Protein 4L9O (pdb70)

Foldseek 3Di:
DDDDDDDDDDDDDAWKDWDDDALQKIWIWFWDADPVRAIWTWIWIDGCDIDIDTCPDRAHWQDWDAERNNQWIWIFHQVQWIWIQGVHDTQDIHHDGPGGWHDKEFFDPVVAGKMWIFGQSQKIWIWHDDPSDIDTQEIDRDDPGGWADWDFDDCVVARWIWIWWQRQKIKIFHCPPSYGPDIAIDRHGPRTWHEKAWAACQVWTKIWTWFANQWIWIWIQDPVVRHIDTDDIDHDGPGGWAYKEWQNPRDQKTWMWIWFQSQWIKIWMDGSPGPDIDIDTQDPDGHPGGWHYWYADNPQGKIWIMGPNSWTWIWHADPVRHIDTPGTDD/DAFKDWDAAQQQKIWIWFPPCPIWIWIDNLIEIDGPPDDAHWQDWDAENNRQWIWIWFQVQWIWIWGRDRHDIDTLDIDHDGDGGWRDKEFDHPVQAGKMWIFFQRQKIWIWGDDPSDIDTDDIDRPDPGGWADKYFEDCVVPGKIWIWWQRQKIWIWHPVIDDIAIDRHGPRTWHEKEWAADPVWTKIWTWFQNQWIWIWTQDPVVRHIDTDDIDHDGPGGFQYKEWQNDPDQKTWMWIWFQSQWIKIWMDHNVHPDIDIDILDPDGHPGGWHYWYAHNPQGKIWIIGDVRWIWIWHADPVRHIDTPGID

Secondary structure (DSSP, 8-state):
----S-----------EEEEEETTEEEEE--EE-TTS-EE-EEEEE---EEEEE-S-SS-EEEEEE-TTSSEEEEEETTSEEEEEE--EEEEEEE--SS-EEEEEEPPGGG-EEEEEEETTS-EEEEEEETTEEEEEEEE---SS-EEEEEE--GGG-SEEEEEETTSEEEEEE-BTTB--S-EEEE-SSS-EEEEEEPPP----EEEEEETTS-EEEEEEETTTTEEEEEEEE---SS-EEEEEE----SSSEEEEEEETTS-EEEEEE-TT-S-EEEEES-SS--SS-EEEEEE-SSS--EEEEETTS-EEEEEE-TTS-EEEEEE--/----EEEEETTTEEEEEEE---EEEEEE---EEEE--SSS-EEEEEE-TTSSEEEEEETTSEEEEEEEETTEEEEEEEEE--SS-EEEEEEPPGGG-EEEEEEETTS-EEEEEESSS-EEEEEEE---SS-EEEEEEPPGGG-SEEEEEETTSEEEEEE----PPEEEE--SS-EEEEEEPSP----EEEEEETTS-EEEEEEETTTTEEEEEEEE---SS-EEEEEE----SSSEEEEEEETTS-EEEEEE-SS----EEEESSSS--SS-EEEEEE-SSS--EEEEETTS-EEEEEE-TTS-EEEEEE-

Sequence (641 aa):
SHMTAPVVRNPRTQFPIFHWCRGGKALSMLPKFDTYGQSKVEINIVGSGSVTIGNAHDDLIHDAVLDYYGRRLATCSSDKTIKIFEIQRLVETLIGHEGPVWQVAWAHPKFGVILASCSYDGKVLIWKEDNGVWNKVAEHSVHQASVNSVSWAPHEYGPVLLCASSDGKISIVEFKDGGALEPIVIQGHAIGVNAASWAPISNTRRFVSGGCDNLVKIWRYDDAAKTFIEEEAFQGHSDWVRDVAWSPSRLSKSYIATASQDRTVLIWTKDGKSNKWEKQPLTKEKFPDVCWRASWSLSGNVLAISGGDNKVTLWKENIQGKWESAGEVDTQFPIFHWCRGGKALSMLPKFKVEINIVGGSVTIGNAHDDLIHDAVLDYYGRRLATCSSDKTIKIFEIDGENQRLVETLIGHEGPVWQVAWAHPKFGVILASCSYDGKVLIWKEDNGVWNKVAEHSVHQASVNSVSWAPHEYGPVLLCASSDGKISIVEFGALEPIVIQGHAIGVNAASWAPISNTRRFVSGGCDNLVKIWRYDDAAKTFIEEEAFQGHSDWVRDVAWSPSRLSKSYIATASQDRTVLIWTKDGKSNKWEKQPLTKEKFPDVCWRASWSLSGNVLAISGGDNKVTLWKENIQGKWESAGEV

Nearest PDB structures (foldseek):
  4l9o-assembly1_A  TM=1.003E+00  e=4.207E-60  Komagataella pastoris
  4l9o-assembly2_B  TM=9.746E-01  e=9.252E-49  Komagataella pastoris
  2pm6-assembly1_D  TM=9.703E-01  e=3.033E-36  Saccharomyces cerevisiae
  8adl-assembly1_P  TM=9.734E-01  e=6.475E-36  Saccharomyces cerevisiae
  4bzj-assembly1_F  TM=9.791E-01  e=1.149E-30  Saccharomyces cerevisiae

InterPro domains:
  IPR001680 WD40 repeat [PF00400] (6-36)
  IPR001680 WD40 repeat [PF00400] (45-82)
  IPR001680 WD40 repeat [PF00400] (92-127)
  IPR001680 WD40 repeat [PF00400] (141-177)
  IPR001680 WD40 repeat [PF00400] (192-226)
  IPR001680 WD40 repeat [PS50082] (49-83)
  IPR001680 WD40 repeat [PS50082] (141-187)
  IPR001680 WD40 repeat [PS50082] (192-226)
  IPR001680 WD40 repeat [SM00320] (1-37)
  IPR001680 WD40 repeat [SM00320] (42-83)
  IPR001680 WD40 repeat [SM00320] (88-129)
  IPR001680 WD40 repeat [SM00320] (134-178)
  IPR001680 WD40 repeat [SM00320] (185-227)
  IPR001680 WD40 repeat [SM00320] (236-274)
  IPR015943 WD40/YVTN repeat-like-containing domain superfamily [G3DSA:2.130.10.10] (1-289)
  IPR036322 WD40-repeat-containing domain superfamily [SSF50978] (11-280)
  IPR037363 Sec13/Seh1 family [PTHR11024] (4-287)

Organism: Komagataella phaffii (strain GS115 / ATCC 20864) (NCBI:txid644223)

CATH classification: 2.130.10.10

Solvent-accessible surface area: 28780 Å² total; per-residue (Å²): 163,170,116,116,53,126,107,112,233,121,138,202,67,40,18,0,6,31,24,60,46,52,8,10,43,23,1,7,0,18,11,100,139,53,133,182,53,110,71,90,17,66,0,41,3,73,21,118,83,83,57,61,4,43,95,9,9,138,67,42,2,13,19,2,15,0,8,60,38,0,93,26,0,0,0,0,0,22,52,95,20,0,37,1,16,47,38,127,137,89,41,70,32,6,131,29,10,131,4,31,0,67,59,4,15,9,5,26,9,53,51,11,27,2,0,0,0,0,0,135,40,6,66,0,1,2,8,60,26,72,157,49,87,16,90,90,44,9,76,3,64,51,16,154,30,14,0,32,9,3,31,28,10,26,14,83,26,16,19,17,2,0,0,0,0,48,35,3,65,0,0,9,4,59,27,63,137,52,18,17,96,116,48,48,60,20,115,1,2,59,133,2,0,15,4,4,24,24,2,22,58,74,173,49,96,58,0,0,0,0,0,11,35,46,45,0,24,2,10,68,62,26,107,101,55,141,41,14,56,84,61,56,47,19,139,42,14,85,52,87,0,54,27,2,9,21,3,55,25,66,69,84,65,9,23,0,0,0,0,0,41,14,93,29,1,15,2,10,24,45,78,33,200,32,141,166,52,123,102,56,83,4,32,193,119,116,14,100,58,31,0,63,52,10,37,16,9,71,27,67,26,19,0,5,2,5,3,24,28,65,84,0,17,29,31,106,59,43,180,138,25,108,25,95,79,33,40,86,26,140,127,41,30,1,14,22,46,64,15,94,0,28,26,15,0,10,0,27,12,139,204,175,17,59,1,40,5,69,84,89,65,7,71,7,54,95,12,10,130,71,62,7,38,10,0,26,13,10,71,22,0,31,32,0,0,0,0,0,21,40,93,19,0,37,0,14,45,2,78,41,129,98,69,156,92,37,66,36,6,126,26,13,136,8,30,0,71,50,2,13,30,6,28,8,33,43,2,16,19,0,0,0,0,0,136,42,6,34,0,0,6,12,45,16,70,118,40,69,22,77,100,79,24,85,12,64,48,17,163,33,12,0,29,9,2,32,32,10,28,30,58,18,17,25,12,0,0,0,0,0,45,38,2,49,0,0,9,3,65,49,99,63,95,138,35,24,62,20,120,1,2,62,126,0,0,18,4,6,19,20,7,30,39,62,180,44,93,59,0,0,0,0,0,9,32,41,41,2,21,1,8,80,71,40,119,98,59,119,36,13,49,80,54,55,46,41,143,45,12,86,51,89,0,52,22,6,10,18,3,49,27,147,140,90,64,28,23,1,0,0,0,0,46,12,96,29,1,11,3,7,20,41,70,33,196,44,133,141,33,94,111,46,75,6,32,201,124,115,23,99,53,29,0,42,92,8,22,14,7,76,95,66,30,20,0,3,1,4,10,27,70,56,105,0,28,30,30,107,62,44,191,152,30,119,21,93,81,28,39,103,70

B-factor: mean 26.81, std 14.21, range [7.57, 90.37]

Radius of gyration: 26.19 Å; Cα contacts (8 Å, |Δi|>4): 1924; chains: 2; bounding box: 86×50×73 Å

Structure (mmCIF, N/CA/C/O backbone):
data_4L9O
#
_entry.id   4L9O
#
_cell.length_a   70.509
_cell.length_b   49.320
_cell.length_c   90.904
_cell.angle_alpha   90.00
_cell.angle_beta   111.70
_cell.angle_gamma   90.00
#
_symmetry.space_group_name_H-M   'P 1 21 1'
#
loop_
_entity.id
_entity.type
_entity.pdbx_description
1 polymer 'Sec16,Protein transport protein SEC13'
2 non-polymer 'CALCIUM ION'
3 non-polymer 'CHLORIDE ION'
4 non-polymer 1,2-ETHANEDIOL
5 water water
#
loop_
_atom_site.group_PDB
_atom_site.id
_atom_site.type_symbol
_atom_site.label_atom_id
_atom_site.label_alt_id
_atom_site.label_comp_id
_atom_site.label_asym_id
_atom_site.label_entity_id
_atom_site.label_seq_id
_atom_site.pdbx_PDB_ins_code
_atom_site.Cartn_x
_atom_site.Cartn_y
_atom_site.Cartn_z
_atom_site.occupancy
_atom_site.B_iso_or_equiv
_atom_site.auth_seq_id
_atom_site.auth_comp_id
_atom_site.auth_asym_id
_atom_site.auth_atom_id
_atom_site.pdbx_PDB_model_num
ATOM 1 N N . SER A 1 2 ? 60.613 -2.173 -13.636 1.00 33.72 1027 SER A N 1
ATOM 2 C CA . SER A 1 2 ? 59.557 -2.844 -14.380 1.00 30.15 1027 SER A CA 1
ATOM 3 C C . SER A 1 2 ? 59.246 -2.110 -15.684 1.00 31.43 1027 SER A C 1
ATOM 4 O O . SER A 1 2 ? 59.655 -0.958 -15.898 1.00 26.97 1027 SER A O 1
ATOM 11 N N . HIS A 1 3 ? 58.506 -2.789 -16.550 1.00 22.96 1028 HIS A N 1
ATOM 12 C CA . HIS A 1 3 ? 58.030 -2.211 -17.797 1.00 22.44 1028 HIS A CA 1
ATOM 13 C C . HIS A 1 3 ? 56.532 -2.037 -17.635 1.00 28.81 1028 HIS A C 1
ATOM 14 O O . HIS A 1 3 ? 55.778 -3.017 -17.599 1.00 27.65 1028 HIS A O 1
ATOM 27 N N . MET A 1 4 ? 56.103 -0.784 -17.508 1.00 33.25 1029 MET A N 1
ATOM 28 C CA . MET A 1 4 ? 54.712 -0.492 -17.197 1.00 32.23 1029 MET A CA 1
ATOM 29 C C . MET A 1 4 ? 54.135 0.475 -18.208 1.00 22.09 1029 MET A C 1
ATOM 30 O O . MET A 1 4 ? 54.463 1.676 -18.224 1.00 26.92 1029 MET A O 1
ATOM 44 N N . THR A 1 5 ? 53.273 -0.072 -19.049 1.00 20.41 1030 THR A N 1
ATOM 45 C CA . THR A 1 5 ? 52.587 0.687 -20.058 1.00 17.96 1030 THR A CA 1
ATOM 46 C C . THR A 1 5 ? 51.228 1.225 -19.636 1.00 20.02 1030 THR A C 1
ATOM 47 O O . THR A 1 5 ? 50.750 2.184 -20.224 1.00 23.10 1030 THR A O 1
ATOM 58 N N . ALA A 1 6 ? 50.602 0.617 -18.626 1.00 20.81 1031 ALA A N 1
ATOM 59 C CA . ALA A 1 6 ? 49.302 1.070 -18.150 1.00 26.29 1031 ALA A CA 1
ATOM 60 C C . ALA A 1 6 ? 49.471 2.375 -17.349 1.00 14.63 1031 ALA A C 1
ATOM 61 O O . ALA A 1 6 ? 50.556 2.625 -16.813 1.00 19.48 1031 ALA A O 1
ATOM 68 N N . PRO A 1 7 ? 48.453 3.232 -17.374 1.00 19.13 1032 PRO A N 1
ATOM 69 C CA . PRO A 1 7 ? 48.527 4.489 -16.615 1.00 21.14 1032 PRO A CA 1
ATOM 70 C C . PRO A 1 7 ? 48.636 4.213 -15.130 1.00 20.10 1032 PRO A C 1
ATOM 71 O O . PRO A 1 7 ? 47.920 3.349 -14.615 1.00 21.64 1032 PRO A O 1
ATOM 82 N N . VAL A 1 8 ? 49.532 4.920 -14.463 1.00 16.52 1033 VAL A N 1
ATOM 83 C CA . VAL A 1 8 ? 49.716 4.800 -13.039 1.00 13.52 1033 VAL A CA 1
ATOM 84 C C . VAL A 1 8 ? 49.392 6.175 -12.444 1.00 14.75 1033 VAL A C 1
ATOM 85 O O . VAL A 1 8 ? 49.918 7.196 -12.916 1.00 17.68 1033 VAL A O 1
ATOM 98 N N . VAL A 1 9 ? 48.534 6.185 -11.438 1.00 12.80 1034 VAL A N 1
ATOM 99 C CA . VAL A 1 9 ? 48.115 7.419 -10.760 1.00 13.78 1034 VAL A CA 1
ATOM 100 C C . VAL A 1 9 ? 48.546 7.365 -9.303 1.00 17.55 1034 VAL A C 1
ATOM 101 O O . VAL A 1 9 ? 48.872 6.297 -8.764 1.00 16.17 1034 VAL A O 1
ATOM 114 N N . ARG A 1 10 ? 48.606 8.527 -8.659 1.00 18.19 1035 ARG A N 1
ATOM 115 C CA . ARG A 1 10 ? 48.765 8.544 -7.213 1.00 22.19 1035 ARG A CA 1
ATOM 116 C C . ARG A 1 10 ? 47.573 9.218 -6.585 1.00 26.77 1035 ARG A C 1
ATOM 117 O O . ARG A 1 10 ? 47.111 10.261 -7.057 1.00 26.60 1035 ARG A O 1
ATOM 138 N N . ASN A 1 11 ? 47.035 8.588 -5.548 1.00 24.76 1036 ASN A N 1
ATOM 139 C CA . ASN A 1 11 ? 45.897 9.123 -4.827 1.00 27.64 1036 ASN A CA 1
ATOM 140 C C . ASN A 1 11 ? 46.150 9.063 -3.340 1.00 30.08 1036 ASN A C 1
ATOM 141 O O . ASN A 1 11 ? 46.983 8.298 -2.889 1.00 36.95 1036 ASN A O 1
ATOM 152 N N . PRO A 1 12 ? 45.433 9.894 -2.568 1.00 36.13 1037 PRO A N 1
ATOM 153 C CA . PRO A 1 12 ? 45.445 9.710 -1.113 1.00 39.17 1037 PRO A CA 1
ATOM 154 C C . PRO A 1 12 ? 44.887 8.338 -0.737 1.00 45.19 1037 PRO A C 1
ATOM 155 O O . PRO A 1 12 ? 43.921 7.908 -1.373 1.00 33.16 1037 PRO A O 1
ATOM 166 N N . ARG A 1 17 ? 40.325 10.378 5.961 1.00 30.48 1042 ARG A N 1
ATOM 167 C CA . ARG A 1 17 ? 41.282 11.447 5.712 1.00 37.79 1042 ARG A CA 1
ATOM 168 C C . ARG A 1 17 ? 40.795 12.885 6.022 1.00 42.90 1042 ARG A C 1
ATOM 169 O O . ARG A 1 17 ? 41.630 13.763 6.276 1.00 34.13 1042 ARG A O 1
ATOM 189 N N . THR A 1 18 ? 39.485 13.163 5.968 1.00 30.05 1043 THR A N 1
ATOM 190 C CA . THR A 1 18 ? 39.064 14.553 6.186 1.00 18.69 1043 THR A CA 1
ATOM 191 C C . THR A 1 18 ? 38.005 14.780 7.243 1.00 20.11 1043 THR A C 1
ATOM 192 O O . THR A 1 18 ? 37.234 13.887 7.610 1.00 21.93 1043 THR A O 1
ATOM 203 N N . GLN A 1 19 ? 37.969 16.025 7.699 1.00 17.10 1044 GLN A N 1
ATOM 204 C CA . GLN A 1 19 ? 37.090 16.432 8.776 1.00 17.37 1044 GLN A CA 1
ATOM 205 C C . GLN A 1 19 ? 35.870 17.120 8.191 1.00 17.16 1044 GLN A C 1
ATOM 206 O O . GLN A 1 19 ? 36.002 18.095 7.447 1.00 18.46 1044 GLN A O 1
ATOM 220 N N . PHE A 1 20 ? 34.687 16.620 8.543 1.00 15.56 1045 PHE A N 1
ATOM 221 C CA . PHE A 1 20 ? 33.420 17.236 8.144 1.00 11.50 1045 PHE A CA 1
ATOM 222 C C . PHE A 1 20 ? 32.654 17.765 9.366 1.00 14.68 1045 PHE A C 1
ATOM 223 O O . PHE A 1 20 ? 32.913 17.352 10.503 1.00 16.72 1045 PHE A O 1
ATOM 240 N N . PRO A 1 21 ? 31.680 18.653 9.136 1.00 13.05 1046 PRO A N 1
ATOM 241 C CA . PRO A 1 21 ? 30.862 19.109 10.270 1.00 12.00 1046 PRO A CA 1
ATOM 242 C C . PRO A 1 21 ? 29.952 18.008 10.764 1.00 12.73 1046 PRO A C 1
ATOM 243 O O . PRO A 1 21 ? 29.603 17.109 10.014 1.00 13.53 1046 PRO A O 1
ATOM 254 N N . ILE A 1 22 ? 29.515 18.157 12.009 1.00 12.49 1047 ILE A N 1
ATOM 255 C CA . ILE A 1 22 ? 28.559 17.235 12.634 1.00 10.60 1047 ILE A CA 1
ATOM 256 C C . ILE A 1 22 ? 27.439 18.027 13.248 1.00 13.21 1047 ILE A C 1
ATOM 257 O O . ILE A 1 22 ? 27.666 19.101 13.818 1.00 12.45 1047 ILE A O 1
ATOM 273 N N . PHE A 1 23 ? 26.220 17.503 13.139 1.00 12.93 1048 PHE A N 1
ATOM 274 C CA . PHE A 1 23 ? 25.073 18.127 13.793 1.00 12.23 1048 PHE A CA 1
ATOM 275 C C . PHE A 1 23 ? 24.044 17.071 14.131 1.00 12.03 1048 PHE A C 1
ATOM 276 O O . PHE A 1 23 ? 23.837 16.130 13.364 1.00 13.86 1048 PHE A O 1
ATOM 293 N N . HIS A 1 24 ? 23.351 17.231 15.264 1.00 11.78 1049 HIS A N 1
ATOM 294 C CA . HIS A 1 24 ? 22.148 16.458 15.470 1.00 11.68 1049 HIS A CA 1
ATOM 295 C C . HIS A 1 24 ? 21.097 17.252 16.208 1.00 10.27 1049 HIS A C 1
ATOM 296 O O . HIS A 1 24 ? 21.406 18.179 16.960 1.00 12.46 1049 HIS A O 1
ATOM 309 N N . TRP A 1 25 ? 19.862 16.847 15.956 1.00 11.82 1050 TRP A N 1
ATOM 310 C CA . TRP A 1 25 ? 18.694 17.460 16.531 1.00 12.67 1050 TRP A CA 1
ATOM 311 C C . TRP A 1 25 ? 18.570 17.156 18.034 1.00 15.22 1050 TRP A C 1
ATOM 312 O O . TRP A 1 25 ? 19.337 16.364 18.600 1.00 12.95 1050 TRP A O 1
ATOM 333 N N . CYS A 1 26 ? 17.623 17.793 18.706 1.00 14.43 1051 CYS A N 1
ATOM 334 C CA . CYS A 1 26 ? 17.626 17.755 20.157 1.00 12.90 1051 CYS A CA 1
ATOM 335 C C . CYS A 1 26 ? 17.411 16.381 20.791 1.00 15.94 1051 CYS A C 1
ATOM 336 O O . CYS A 1 26 ? 16.506 15.640 20.412 1.00 15.20 1051 CYS A O 1
ATOM 344 N N . ARG A 1 27 ? 18.240 16.102 21.790 1.00 12.70 1052 ARG A N 1
ATOM 345 C CA . ARG A 1 27 ? 18.089 14.948 22.662 1.00 12.88 1052 ARG A CA 1
ATOM 346 C C . ARG A 1 27 ? 18.162 15.417 24.100 1.00 16.14 1052 ARG A C 1
ATOM 347 O O . ARG A 1 27 ? 19.100 16.101 24.484 1.00 15.25 1052 ARG A O 1
ATOM 368 N N . GLY A 1 28 ? 17.161 15.089 24.925 1.00 15.95 1053 GLY A N 1
ATOM 369 C CA . GLY A 1 28 ? 17.158 15.643 26.257 1.00 18.09 1053 GLY A CA 1
ATOM 370 C C . GLY A 1 28 ? 17.179 17.155 26.282 1.00 15.27 1053 GLY A C 1
ATOM 371 O O . GLY A 1 28 ? 17.703 17.749 27.215 1.00 17.96 1053 GLY A O 1
ATOM 375 N N . GLY A 1 29 ? 16.588 17.777 25.268 1.00 13.56 1054 GLY A N 1
ATOM 376 C CA . GLY A 1 29 ? 16.533 19.214 25.180 1.00 14.85 1054 GLY A CA 1
ATOM 377 C C . GLY A 1 29 ? 17.762 19.839 24.549 1.00 18.73 1054 GLY A C 1
ATOM 378 O O . GLY A 1 29 ? 17.814 21.060 24.428 1.00 19.32 1054 GLY A O 1
ATOM 382 N N . LYS A 1 30 ? 18.730 19.026 24.133 1.00 12.71 1055 LYS A N 1
ATOM 383 C CA . LYS A 1 30 ? 20.022 19.577 23.698 1.00 13.05 1055 LYS A CA 1
ATOM 384 C C . LYS A 1 30 ? 20.392 19.184 22.275 1.00 12.89 1055 LYS A C 1
ATOM 385 O O . LYS A 1 30 ? 20.382 18.007 21.917 1.00 13.51 1055 LYS A O 1
ATOM 404 N N . ALA A 1 31 ? 20.728 20.193 21.473 1.00 11.75 1056 ALA A N 1
ATOM 405 C CA . ALA A 1 31 ? 21.234 19.975 20.125 1.00 13.25 1056 ALA A CA 1
ATOM 406 C C . ALA A 1 31 ? 22.753 20.008 20.165 1.00 12.70 1056 ALA A C 1
ATOM 407 O O . ALA A 1 31 ? 23.359 20.481 21.120 1.00 13.53 1056 ALA A O 1
ATOM 414 N N . LEU A 1 32 ? 23.361 19.416 19.146 1.00 12.55 1057 LEU A N 1
ATOM 415 C CA . LEU A 1 32 ? 24.803 19.310 19.082 1.00 11.95 1057 LEU A CA 1
ATOM 416 C C . LEU A 1 32 ? 25.301 19.794 17.725 1.00 14.83 1057 LEU A C 1
ATOM 417 O O . LEU A 1 32 ? 24.736 19.435 16.668 1.00 11.99 1057 LEU A O 1
ATOM 433 N N . SER A 1 33 ? 26.367 20.593 17.720 1.00 13.29 1058 SER A N 1
ATOM 434 C CA . SER A 1 33 ? 26.990 20.953 16.459 1.00 15.55 1058 SER A CA 1
ATOM 435 C C . SER A 1 33 ? 28.498 20.919 16.603 1.00 16.16 1058 SER A C 1
ATOM 436 O O . SER A 1 33 ? 29.053 21.085 17.696 1.00 16.10 1058 SER A O 1
ATOM 444 N N . MET A 1 34 ? 29.176 20.679 15.489 1.00 17.53 1059 MET A N 1
ATOM 445 C CA . MET A 1 34 ? 30.624 20.710 15.465 1.00 19.50 1059 MET A CA 1
ATOM 446 C C . MET A 1 34 ? 31.024 21.254 14.093 1.00 18.03 1059 MET A C 1
ATOM 447 O O . MET A 1 34 ? 30.772 20.613 13.085 1.00 14.86 1059 MET A O 1
ATOM 461 N N . LEU A 1 35 ? 31.589 22.464 14.066 1.00 18.91 1060 LEU A N 1
ATOM 462 C CA . LEU A 1 35 ? 31.963 23.138 12.828 1.00 20.36 1060 LEU A CA 1
ATOM 463 C C . LEU A 1 35 ? 33.477 23.353 12.785 1.00 17.56 1060 LEU A C 1
ATOM 464 O O . LEU A 1 35 ? 34.001 24.187 13.531 1.00 20.60 1060 LEU A O 1
ATOM 480 N N . PRO A 1 36 ? 34.177 22.602 11.933 1.00 19.71 1061 PRO A N 1
ATOM 481 C CA . PRO A 1 36 ? 35.648 22.719 11.899 1.00 20.27 1061 PRO A CA 1
ATOM 482 C C . PRO A 1 36 ? 36.122 24.119 11.530 1.00 19.84 1061 PRO A C 1
ATOM 483 O O . PRO A 1 36 ? 35.524 24.781 10.685 1.00 20.90 1061 PRO A O 1
ATOM 494 N N . LYS A 1 37 ? 37.193 24.553 12.187 1.00 18.15 1062 LYS A N 1
ATOM 495 C CA . LYS A 1 37 ? 37.767 25.877 11.974 1.00 20.41 1062 LYS A CA 1
ATOM 496 C C . LYS A 1 37 ? 39.257 25.770 12.226 1.00 22.63 1062 LYS A C 1
ATOM 497 O O . LYS A 1 37 ? 39.703 24.862 12.914 1.00 21.68 1062 LYS A O 1
ATOM 516 N N . PHE A 1 38 ? 40.018 26.692 11.656 1.00 18.19 1063 PHE A N 1
ATOM 517 C CA . PHE A 1 38 ? 41.417 26.889 12.019 1.00 18.01 1063 PHE A CA 1
ATOM 518 C C . PHE A 1 38 ? 41.695 28.252 12.628 1.00 17.54 1063 PHE A C 1
ATOM 519 O O . PHE A 1 38 ? 41.060 29.231 12.258 1.00 21.76 1063 PHE A O 1
ATOM 536 N N . ASP A 1 39 ? 42.692 28.308 13.518 1.00 21.61 1064 ASP A N 1
ATOM 537 C CA . ASP A 1 39 ? 43.107 29.561 14.154 1.00 29.82 1064 ASP A CA 1
ATOM 538 C C . ASP A 1 39 ? 44.245 30.263 13.391 1.00 32.50 1064 ASP A C 1
ATOM 539 O O . ASP A 1 39 ? 44.571 29.872 12.269 1.00 28.64 1064 ASP A O 1
ATOM 548 N N . THR A 1 40 ? 44.858 31.283 14.001 1.00 30.29 1065 THR A N 1
ATOM 549 C CA . THR A 1 40 ? 45.830 32.140 13.305 1.00 34.86 1065 THR A CA 1
ATOM 550 C C . THR A 1 40 ? 47.204 31.497 13.157 1.00 40.46 1065 THR A C 1
ATOM 551 O O . THR A 1 40 ? 48.098 32.014 12.459 1.00 36.01 1065 THR A O 1
ATOM 562 N N . TYR A 1 41 ? 47.368 30.372 13.833 1.00 33.76 1066 TYR A N 1
ATOM 563 C CA . TYR A 1 41 ? 48.588 29.600 13.762 1.00 35.83 1066 TYR A CA 1
ATOM 564 C C . TYR A 1 41 ? 48.350 28.397 12.891 1.00 33.58 1066 TYR A C 1
ATOM 565 O O . TYR A 1 41 ? 49.181 27.478 12.821 1.00 35.69 1066 TYR A O 1
ATOM 583 N N . GLY A 1 42 ? 47.205 28.406 12.210 1.00 30.04 1067 GLY A N 1
ATOM 584 C CA . GLY A 1 42 ? 46.877 27.331 11.302 1.00 27.81 1067 GLY A CA 1
ATOM 585 C C . GLY A 1 42 ? 46.694 26.040 12.044 1.00 26.16 1067 GLY A C 1
ATOM 586 O O . GLY A 1 42 ? 47.048 24.972 11.545 1.00 27.58 1067 GLY A O 1
ATOM 590 N N . GLN A 1 43 ? 46.107 26.128 13.237 1.00 24.23 1068 GLN A N 1
ATOM 591 C CA . GLN A 1 43 ? 45.860 24.944 14.050 1.00 27.50 1068 GLN A CA 1
ATOM 592 C C . GLN A 1 43 ? 44.357 24.673 14.103 1.00 19.53 1068 GLN A C 1
ATOM 593 O O . GLN A 1 43 ? 43.570 25.581 14.173 1.00 21.52 1068 GLN A O 1
ATOM 607 N N . SER A 1 44 ? 43.994 23.399 14.026 1.00 21.99 1069 SER A N 1
ATOM 608 C CA . SER A 1 44 ? 42.611 22.984 14.002 1.00 17.52 1069 SER A CA 1
ATOM 609 C C . SER A 1 44 ? 41.941 23.289 15.332 1.00 20.51 1069 SER A C 1
ATOM 610 O O . SER A 1 44 ? 42.490 23.018 16.406 1.00 23.98 1069 SER A O 1
ATOM 618 N N . LYS A 1 45 ? 40.749 23.850 15.246 1.00 20.64 1070 LYS A N 1
ATOM 619 C CA . LYS A 1 45 ? 39.962 24.162 16.426 1.00 26.87 1070 LYS A CA 1
ATOM 620 C C . LYS A 1 45 ? 38.614 23.512 16.176 1.00 23.22 1070 LYS A C 1
ATOM 621 O O . LYS A 1 45 ? 37.816 24.012 15.392 1.00 31.71 1070 LYS A O 1
ATOM 640 N N . VAL A 1 46 ? 38.390 22.353 16.797 1.00 24.58 1071 VAL A N 1
ATOM 641 C CA . VAL A 1 46 ? 37.193 21.568 16.536 1.00 24.02 1071 VAL A CA 1
ATOM 642 C C . VAL A 1 46 ? 36.343 21.498 17.793 1.00 32.59 1071 VAL A C 1
ATOM 643 O O . VAL A 1 46 ? 36.518 20.601 18.601 1.00 44.55 1071 VAL A O 1
ATOM 656 N N . GLU A 1 47 ? 35.412 22.441 17.933 1.00 18.32 1072 GLU A N 1
ATOM 657 C CA . GLU A 1 47 ? 34.631 22.571 19.138 1.00 19.33 1072 GLU A CA 1
ATOM 658 C C . GLU A 1 47 ? 33.240 21.995 18.955 1.00 17.13 1072 GLU A C 1
ATOM 659 O O . GLU A 1 47 ? 32.552 22.271 17.966 1.00 20.81 1072 GLU A O 1
ATOM 671 N N . ILE A 1 48 ? 32.863 21.177 19.910 1.00 17.56 1073 ILE A N 1
ATOM 672 C CA . ILE A 1 48 ? 31.542 20.577 19.925 1.00 12.42 1073 ILE A CA 1
ATOM 673 C C . ILE A 1 48 ? 30.695 21.442 20.843 1.00 16.54 1073 ILE A C 1
ATOM 674 O O . ILE A 1 48 ? 30.994 21.577 22.008 1.00 19.74 1073 ILE A O 1
ATOM 690 N N . ASN A 1 49 ? 29.650 22.025 20.285 1.00 14.27 1074 ASN A N 1
ATOM 691 C CA . ASN A 1 49 ? 28.750 22.882 21.053 1.00 14.68 1074 ASN A CA 1
ATOM 692 C C . ASN A 1 49 ? 27.475 22.127 21.358 1.00 16.67 1074 ASN A C 1
ATOM 693 O O . ASN A 1 49 ? 26.852 21.552 20.451 1.00 15.55 1074 ASN A O 1
ATOM 704 N N . ILE A 1 50 ? 27.081 22.134 22.630 1.00 14.87 1075 ILE A N 1
ATOM 705 C CA . ILE A 1 50 ? 25.876 21.453 23.061 1.00 12.69 1075 ILE A CA 1
ATOM 706 C C . ILE A 1 50 ? 24.979 22.542 23.629 1.00 18.10 1075 ILE A C 1
ATOM 707 O O . ILE A 1 50 ? 25.379 23.251 24.541 1.00 18.01 1075 ILE A O 1
ATOM 723 N N . VAL A 1 51 ? 23.820 22.714 23.010 1.00 13.43 1076 VAL A N 1
ATOM 724 C CA . VAL A 1 51 ? 22.974 23.868 23.317 1.00 18.37 1076 VAL A CA 1
ATOM 725 C C . VAL A 1 51 ? 21.584 23.417 23.725 1.00 17.47 1076 VAL A C 1
ATOM 726 O O . VAL A 1 51 ? 20.907 22.699 22.998 1.00 15.78 1076 VAL A O 1
ATOM 739 N N . GLY A 1 52 ? 21.166 23.857 24.903 1.00 21.30 1077 GLY A N 1
ATOM 740 C CA . GLY A 1 52 ? 19.832 23.538 25.399 1.00 22.02 1077 GLY A CA 1
ATOM 741 C C . GLY A 1 52 ? 18.911 24.728 25.290 1.00 22.69 1077 GLY A C 1
ATOM 742 O O . GLY A 1 52 ? 19.211 25.706 24.636 1.00 25.53 1077 GLY A O 1
ATOM 746 N N . SER A 1 53 ? 17.763 24.660 25.943 1.00 32.25 1078 SER A N 1
ATOM 747 C CA . SER A 1 53 ? 16.926 25.845 26.048 1.00 37.18 1078 SER A CA 1
ATOM 748 C C . SER A 1 53 ? 17.667 26.914 26.851 1.00 49.72 1078 SER A C 1
ATOM 749 O O . SER A 1 53 ? 17.775 28.068 26.435 1.00 62.76 1078 SER A O 1
ATOM 757 N N . GLY A 1 60 ? 21.165 27.132 28.149 1.00 50.04 1085 GLY A N 1
ATOM 758 C CA . GLY A 1 60 ? 22.509 26.762 28.547 1.00 40.94 1085 GLY A CA 1
ATOM 759 C C . GLY A 1 60 ? 23.292 26.129 27.407 1.00 42.03 1085 GLY A C 1
ATOM 760 O O . GLY A 1 60 ? 22.785 25.276 26.687 1.00 35.98 1085 GLY A O 1
ATOM 763 N N . SER A 1 61 ? 24.533 26.558 27.227 1.00 41.01 1086 SER A N 1
ATOM 764 C CA . SER A 1 61 ? 25.393 25.969 26.198 1.00 29.02 1086 SER A CA 1
ATOM 765 C C . SER A 1 61 ? 26.696 25.519 26.829 1.00 43.11 1086 SER A C 1
ATOM 766 O O . SER A 1 61 ? 27.191 26.141 27.766 1.00 37.20 1086 SER A O 1
ATOM 774 N N . VAL A 1 62 ? 27.237 24.420 26.316 1.00 27.65 2013 VAL A N 1
ATOM 775 C CA . VAL A 1 62 ? 28.469 23.851 26.817 1.00 22.61 2013 VAL A CA 1
ATOM 776 C C . VAL A 1 62 ? 29.304 23.643 25.560 1.00 25.52 2013 VAL A C 1
ATOM 777 O O . VAL A 1 62 ? 28.766 23.363 24.496 1.00 24.19 2013 VAL A O 1
ATOM 790 N N . THR A 1 63 ? 30.600 23.855 25.658 1.00 22.35 2014 THR A N 1
ATOM 791 C CA . THR A 1 63 ? 31.474 23.620 24.509 1.00 20.75 2014 THR A CA 1
ATOM 792 C C . THR A 1 63 ? 32.554 22.640 24.921 1.00 27.61 2014 THR A C 1
ATOM 793 O O . THR A 1 63 ? 33.195 22.834 25.939 1.00 27.36 2014 THR A O 1
ATOM 804 N N . ILE A 1 64 ? 32.727 21.566 24.146 1.00 20.33 2015 ILE A N 1
ATOM 805 C CA . ILE A 1 64 ? 33.779 20.596 24.413 1.00 20.18 2015 ILE A CA 1
ATOM 806 C C . ILE A 1 64 ? 34.831 20.814 23.331 1.00 23.29 2015 ILE A C 1
ATOM 807 O O . ILE A 1 64 ? 34.575 20.577 22.161 1.00 23.04 2015 ILE A O 1
ATOM 823 N N . GLY A 1 65 ? 35.994 21.310 23.725 1.00 28.31 2016 GLY A N 1
ATOM 824 C CA . GLY A 1 65 ? 37.015 21.638 22.759 1.00 37.96 2016 GLY A CA 1
ATOM 825 C C . GLY A 1 65 ? 37.963 20.477 22.624 1.00 36.78 2016 GLY A C 1
ATOM 826 O O . GLY A 1 65 ? 38.323 19.842 23.617 1.00 41.75 2016 GLY A O 1
ATOM 830 N N . ASN A 1 66 ? 38.351 20.183 21.391 1.00 46.02 2017 ASN A N 1
ATOM 831 C CA . ASN A 1 66 ? 39.407 19.228 21.157 1.00 42.10 2017 ASN A CA 1
ATOM 832 C C . ASN A 1 66 ? 39.159 17.878 21.823 1.00 35.88 2017 ASN A C 1
ATOM 833 O O . ASN A 1 66 ? 39.978 17.437 22.621 1.00 33.60 2017 ASN A O 1
ATOM 844 N N . ALA A 1 67 ? 38.055 17.215 21.497 1.00 29.11 2018 ALA A N 1
ATOM 845 C CA . ALA A 1 67 ? 37.722 15.958 22.181 1.00 23.68 2018 ALA A CA 1
ATOM 846 C C . ALA A 1 67 ? 38.749 14.914 21.876 1.00 22.43 2018 ALA A C 1
ATOM 847 O O . ALA A 1 67 ? 38.993 14.044 22.702 1.00 23.34 2018 ALA A O 1
ATOM 854 N N . HIS A 1 68 ? 39.268 14.925 20.648 1.00 24.23 2019 HIS A N 1
ATOM 855 C CA . HIS A 1 68 ? 40.383 14.071 20.300 1.00 20.90 2019 HIS A CA 1
ATOM 856 C C . HIS A 1 68 ? 41.373 14.975 19.592 1.00 20.57 2019 HIS A C 1
ATOM 857 O O . HIS A 1 68 ? 40.996 16.042 19.104 1.00 24.99 2019 HIS A O 1
ATOM 870 N N . ASP A 1 69 ? 42.622 14.530 19.518 1.00 18.15 2020 ASP A N 1
ATOM 871 C CA . ASP A 1 69 ? 43.642 15.251 18.742 1.00 17.78 2020 ASP A CA 1
ATOM 872 C C . ASP A 1 69 ? 43.571 14.944 17.236 1.00 28.63 2020 ASP A C 1
ATOM 873 O O . ASP A 1 69 ? 43.898 15.795 16.402 1.00 33.82 2020 ASP A O 1
ATOM 882 N N . ASP A 1 70 ? 43.093 13.755 16.902 1.00 21.55 2021 ASP A N 1
ATOM 883 C CA . ASP A 1 70 ? 42.940 13.294 15.527 1.00 17.92 2021 ASP A CA 1
ATOM 884 C C . ASP A 1 70 ? 41.529 13.603 15.037 1.00 15.78 2021 ASP A C 1
ATOM 885 O O . ASP A 1 70 ? 40.692 14.119 15.786 1.00 20.11 2021 ASP A O 1
ATOM 894 N N . LEU A 1 71 ? 41.242 13.216 13.808 1.00 16.39 2022 LEU A N 1
ATOM 895 C CA . LEU A 1 71 ? 39.940 13.481 13.186 1.00 15.26 2022 LEU A CA 1
ATOM 896 C C . LEU A 1 71 ? 38.812 12.908 14.026 1.00 13.18 2022 LEU A C 1
ATOM 897 O O . LEU A 1 71 ? 38.914 11.787 14.522 1.00 12.96 2022 LEU A O 1
ATOM 913 N N . ILE A 1 72 ? 37.723 13.673 14.158 1.00 13.87 2023 ILE A N 1
ATOM 914 C CA . ILE A 1 72 ? 36.507 13.211 14.806 1.00 10.96 2023 ILE A CA 1
ATOM 915 C C . ILE A 1 72 ? 35.428 12.869 13.772 1.00 15.96 2023 ILE A C 1
ATOM 916 O O . ILE A 1 72 ? 35.025 13.702 12.951 1.00 17.64 2023 ILE A O 1
ATOM 932 N N . HIS A 1 73 ? 34.981 11.625 13.786 1.00 13.90 2024 HIS A N 1
ATOM 933 C CA . HIS A 1 73 ? 34.039 11.180 12.761 1.00 13.58 2024 HIS A CA 1
ATOM 934 C C . HIS A 1 73 ? 32.593 11.159 13.181 1.00 12.05 2024 HIS A C 1
ATOM 935 O O . HIS A 1 73 ? 31.711 11.135 12.322 1.00 15.26 2024 HIS A O 1
ATOM 948 N N . ASP A 1 74 ? 32.338 11.136 14.488 1.00 11.24 2025 ASP A N 1
ATOM 949 C CA . ASP A 1 74 ? 30.983 11.208 14.997 1.00 11.82 2025 ASP A CA 1
ATOM 950 C C . ASP A 1 74 ? 31.002 11.754 16.422 1.00 11.57 2025 ASP A C 1
ATOM 951 O O . ASP A 1 74 ? 32.008 11.681 17.129 1.00 11.17 2025 ASP A O 1
ATOM 960 N N . ALA A 1 75 ? 29.877 12.337 16.816 1.00 11.98 2026 ALA A N 1
ATOM 961 C CA . ALA A 1 75 ? 29.686 12.948 18.132 1.00 13.45 2026 ALA A CA 1
ATOM 962 C C . ALA A 1 75 ? 28.186 12.910 18.351 1.00 12.11 2026 ALA A C 1
ATOM 963 O O . ALA A 1 75 ? 27.441 13.463 17.538 1.00 13.73 2026 ALA A O 1
ATOM 970 N N . VAL A 1 76 ? 27.729 12.191 19.383 1.00 10.73 2027 VAL A N 1
ATOM 971 C CA . VAL A 1 76 ? 26.306 11.986 19.550 1.00 11.44 2027 VAL A CA 1
ATOM 972 C C . VAL A 1 76 ? 25.952 11.945 21.034 1.00 12.34 2027 VAL A C 1
ATOM 973 O O . VAL A 1 76 ? 26.594 11.241 21.827 1.00 11.84 2027 VAL A O 1
ATOM 986 N N . LEU A 1 77 ? 24.982 12.747 21.439 1.00 11.18 2028 LEU A N 1
ATOM 987 C CA . LEU A 1 77 ? 24.469 12.638 22.803 1.00 10.17 2028 LEU A CA 1
ATOM 988 C C . LEU A 1 77 ? 23.607 11.404 22.995 1.00 11.19 2028 LEU A C 1
ATOM 989 O O . LEU A 1 77 ? 22.926 10.965 22.056 1.00 11.63 2028 LEU A O 1
ATOM 1005 N N . ASP A 1 78 ? 23.562 10.892 24.234 1.00 11.56 2029 ASP A N 1
ATOM 1006 C CA . ASP A 1 78 ? 22.595 9.863 24.585 1.00 11.45 2029 ASP A CA 1
ATOM 1007 C C . ASP A 1 78 ? 21.191 10.457 24.646 1.00 12.35 2029 ASP A C 1
ATOM 1008 O O . ASP A 1 78 ? 21.015 11.674 24.533 1.00 12.25 2029 ASP A O 1
ATOM 1017 N N . TYR A 1 79 ? 20.181 9.604 24.782 1.00 13.34 2030 TYR A N 1
ATOM 1018 C CA . TYR A 1 79 ? 18.805 10.062 24.582 1.00 13.40 2030 TYR A CA 1
ATOM 1019 C C . TYR A 1 79 ? 18.328 11.001 25.713 1.00 16.13 2030 TYR A C 1
ATOM 1020 O O . TYR A 1 79 ? 17.453 11.797 25.511 1.00 17.40 2030 TYR A O 1
ATOM 1038 N N . TYR A 1 80 ? 18.956 10.938 26.872 1.00 14.17 2031 TYR A N 1
ATOM 1039 C CA . TYR A 1 80 ? 18.609 11.872 27.950 1.00 16.08 2031 TYR A CA 1
ATOM 1040 C C . TYR A 1 80 ? 19.495 13.128 27.946 1.00 16.54 2031 TYR A C 1
ATOM 1041 O O . TYR A 1 80 ? 19.344 14.006 28.796 1.00 17.14 2031 TYR A O 1
ATOM 1059 N N . GLY A 1 81 ? 20.418 13.241 26.990 1.00 14.83 2032 GLY A N 1
ATOM 1060 C CA . GLY A 1 81 ? 21.302 14.395 26.919 1.00 13.54 2032 GLY A CA 1
ATOM 1061 C C . GLY A 1 81 ? 22.264 14.528 28.088 1.00 20.08 2032 GLY A C 1
ATOM 1062 O O . GLY A 1 81 ? 22.682 15.640 28.425 1.00 24.76 2032 GLY A O 1
ATOM 1066 N N . ARG A 1 82 ? 22.583 13.404 28.720 1.00 15.46 2033 ARG A N 1
ATOM 1067 C CA . ARG A 1 82 ? 23.463 13.363 29.887 1.00 15.11 2033 ARG A CA 1
ATOM 1068 C C . ARG A 1 82 ? 24.902 12.971 29.543 1.00 17.98 2033 ARG A C 1
ATOM 1069 O O . ARG A 1 82 ? 25.818 13.268 30.314 1.00 19.76 2033 ARG A O 1
ATOM 1090 N N . ARG A 1 83 ? 25.095 12.282 28.410 1.00 12.78 2034 ARG A N 1
ATOM 1091 C CA . ARG A 1 83 ? 26.407 11.780 28.005 1.00 13.16 2034 ARG A CA 1
ATOM 1092 C C . ARG A 1 83 ? 26.665 12.143 26.547 1.00 13.28 2034 ARG A C 1
ATOM 1093 O O . ARG A 1 83 ? 25.736 12.269 25.754 1.00 15.01 2034 ARG A O 1
ATOM 1114 N N . LEU A 1 84 ? 27.933 12.279 26.197 1.00 13.14 2035 LEU A N 1
ATOM 1115 C CA . LEU A 1 84 ? 28.338 12.550 24.825 1.00 12.01 2035 LEU A CA 1
ATOM 1116 C C . LEU A 1 84 ? 29.335 11.467 24.469 1.00 12.61 2035 LEU A C 1
ATOM 1117 O O . LEU A 1 84 ? 30.266 11.220 25.239 1.00 11.57 2035 LEU A O 1
ATOM 1133 N N . ALA A 1 85 ? 29.143 10.819 23.323 1.00 10.03 2036 ALA A N 1
ATOM 1134 C CA . ALA A 1 85 ? 30.161 9.911 22.775 1.00 11.21 2036 ALA A CA 1
ATOM 1135 C C . ALA A 1 85 ? 30.759 10.490 21.521 1.00 12.56 2036 ALA A C 1
ATOM 1136 O O . ALA A 1 85 ? 30.005 10.942 20.659 1.00 12.66 2036 ALA A O 1
ATOM 1143 N N . THR A 1 86 ? 32.096 10.494 21.426 1.00 13.31 2037 THR A N 1
ATOM 1144 C CA . THR A 1 86 ? 32.794 10.985 20.239 1.00 13.12 2037 THR A CA 1
ATOM 1145 C C . THR A 1 86 ? 33.745 9.918 19.802 1.00 14.39 2037 THR A C 1
ATOM 1146 O O . THR A 1 86 ? 34.303 9.214 20.640 1.00 15.65 2037 THR A O 1
ATOM 1157 N N . CYS A 1 87 ? 33.963 9.797 18.498 1.00 13.25 2038 CYS A N 1
ATOM 1158 C CA . CYS A 1 87 ? 34.841 8.748 18.012 1.00 11.75 2038 CYS A CA 1
ATOM 1159 C C . CYS A 1 87 ? 35.795 9.276 16.940 1.00 10.96 2038 CYS A C 1
ATOM 1160 O O . CYS A 1 87 ? 35.544 10.305 16.301 1.00 11.56 2038 CYS A O 1
ATOM 1168 N N . SER A 1 88 ? 36.924 8.585 16.751 1.00 11.75 2039 SER A N 1
ATOM 1169 C CA . SER A 1 88 ? 38.062 9.193 16.077 1.00 13.18 2039 SER A CA 1
ATOM 1170 C C . SER A 1 88 ? 38.948 8.228 15.263 1.00 8.77 2039 SER A C 1
ATOM 1171 O O . SER A 1 88 ? 38.926 7.005 15.453 1.00 12.52 2039 SER A O 1
ATOM 1179 N N . SER A 1 89 ? 39.706 8.811 14.343 1.00 11.59 2040 SER A N 1
ATOM 1180 C CA . SER A 1 89 ? 40.776 8.096 13.660 1.00 11.71 2040 SER A CA 1
ATOM 1181 C C . SER A 1 89 ? 41.847 7.618 14.635 1.00 13.58 2040 SER A C 1
ATOM 1182 O O . SER A 1 89 ? 42.701 6.800 14.266 1.00 16.78 2040 SER A O 1
ATOM 1190 N N . ASP A 1 90 ? 41.828 8.129 15.861 1.00 13.28 2041 ASP A N 1
ATOM 1191 C CA . ASP A 1 90 ? 42.764 7.635 16.889 1.00 12.51 2041 ASP A CA 1
ATOM 1192 C C . ASP A 1 90 ? 42.347 6.271 17.461 1.00 12.45 2041 ASP A C 1
ATOM 1193 O O . ASP A 1 90 ? 42.947 5.800 18.412 1.00 14.53 2041 ASP A O 1
ATOM 1202 N N . LYS A 1 91 ? 41.305 5.669 16.899 1.00 13.60 2042 LYS A N 1
ATOM 1203 C CA . LYS A 1 91 ? 40.863 4.310 17.232 1.00 13.15 2042 LYS A CA 1
ATOM 1204 C C . LYS A 1 91 ? 40.061 4.209 18.513 1.00 12.32 2042 LYS A C 1
ATOM 1205 O O . LYS A 1 91 ? 39.712 3.105 18.934 1.00 12.95 2042 LYS A O 1
ATOM 1224 N N . THR A 1 92 ? 39.746 5.353 19.120 1.00 14.14 2043 THR A N 1
ATOM 1225 C CA . THR A 1 92 ? 39.025 5.343 20.375 1.00 13.47 2043 THR A CA 1
ATOM 1226 C C . THR A 1 92 ? 37.684 6.043 20.318 1.00 14.13 2043 THR A C 1
ATOM 1227 O O . THR A 1 92 ? 37.376 6.811 19.411 1.00 12.31 2043 THR A O 1
ATOM 1238 N N . ILE A 1 93 ? 36.880 5.747 21.322 1.00 13.07 2044 ILE A N 1
ATOM 1239 C CA . ILE A 1 93 ? 35.650 6.482 21.594 1.00 12.69 2044 ILE A CA 1
ATOM 1240 C C . ILE A 1 93 ? 35.797 7.134 22.960 1.00 15.96 2044 ILE A C 1
ATOM 1241 O O . ILE A 1 93 ? 36.295 6.495 23.898 1.00 15.69 2044 ILE A O 1
ATOM 1257 N N . LYS A 1 94 ? 35.417 8.396 23.077 1.00 12.45 2045 LYS A N 1
ATOM 1258 C CA . LYS A 1 94 ? 35.446 9.078 24.391 1.00 13.75 2045 LYS A CA 1
ATOM 1259 C C . LYS A 1 94 ? 34.031 9.344 24.867 1.00 16.25 2045 LYS A C 1
ATOM 1260 O O . LYS A 1 94 ? 33.187 9.715 24.078 1.00 14.93 2045 LYS A O 1
ATOM 1279 N N . ILE A 1 95 ? 33.780 9.115 26.156 1.00 13.46 2046 ILE A N 1
ATOM 1280 C CA . ILE A 1 95 ? 32.481 9.345 26.761 1.00 12.80 2046 ILE A CA 1
ATOM 1281 C C . ILE A 1 95 ? 32.638 10.496 27.750 1.00 15.46 2046 ILE A C 1
ATOM 1282 O O . ILE A 1 95 ? 33.497 10.438 28.639 1.00 14.81 2046 ILE A O 1
ATOM 1298 N N . PHE A 1 96 ? 31.821 11.529 27.578 1.00 14.00 2047 PHE A N 1
ATOM 1299 C CA . PHE A 1 96 ? 31.818 12.706 28.462 1.00 16.97 2047 PHE A CA 1
ATOM 1300 C C . PHE A 1 96 ? 30.502 12.743 29.199 1.00 19.47 2047 PHE A C 1
ATOM 1301 O O . PHE A 1 96 ? 29.475 12.383 28.645 1.00 16.07 2047 PHE A O 1
ATOM 1318 N N . GLU A 1 97 ? 30.530 13.151 30.458 1.00 16.61 2048 GLU A N 1
ATOM 1319 C CA . GLU A 1 97 ? 29.295 13.465 31.178 1.00 15.94 2048 GLU A CA 1
ATOM 1320 C C . GLU A 1 97 ? 29.044 14.965 31.033 1.00 21.68 2048 GLU A C 1
ATOM 1321 O O . GLU A 1 97 ? 29.959 15.767 31.231 1.00 26.12 2048 GLU A O 1
ATOM 1333 N N . ILE A 1 98 ? 27.821 15.351 30.659 1.00 19.88 2049 ILE A N 1
ATOM 1334 C CA . ILE A 1 98 ? 27.548 16.739 30.286 1.00 25.83 2049 ILE A CA 1
ATOM 1335 C C . ILE A 1 98 ? 26.291 17.271 30.975 1.00 37.97 2049 ILE A C 1
ATOM 1336 O O . ILE A 1 98 ? 25.855 16.734 31.984 1.00 40.32 2049 ILE A O 1
ATOM 1352 N N . GLN A 1 103 ? 30.986 19.695 32.249 1.00 37.71 2054 GLN A N 1
ATOM 1353 C CA . GLN A 1 103 ? 31.451 18.594 31.412 1.00 42.28 2054 GLN A CA 1
ATOM 1354 C C . GLN A 1 103 ? 32.620 17.909 32.091 1.00 33.42 2054 GLN A C 1
ATOM 1355 O O . GLN A 1 103 ? 33.416 18.580 32.740 1.00 33.84 2054 GLN A O 1
ATOM 1368 N N . ARG A 1 104 ? 32.727 16.586 31.955 1.00 24.13 2055 ARG A N 1
ATOM 1369 C CA . ARG A 1 104 ? 33.974 15.875 32.259 1.00 25.26 2055 ARG A CA 1
ATOM 1370 C C . ARG A 1 104 ? 34.133 14.616 31.398 1.00 22.69 2055 ARG A C 1
ATOM 1371 O O . ARG A 1 104 ? 33.162 13.933 31.086 1.00 22.77 2055 ARG A O 1
ATOM 1392 N N . LEU A 1 105 ? 35.366 14.327 31.012 1.00 23.13 2056 LEU A N 1
ATOM 1393 C CA . LEU A 1 105 ? 35.679 13.060 30.367 1.00 21.31 2056 LEU A CA 1
ATOM 1394 C C . LEU A 1 105 ? 35.617 11.922 31.389 1.00 24.33 2056 LEU A C 1
ATOM 1395 O O . LEU A 1 105 ? 36.319 11.956 32.401 1.00 30.05 2056 LEU A O 1
ATOM 1411 N N . VAL A 1 106 ? 34.800 10.915 31.098 1.00 20.18 2057 VAL A N 1
ATOM 1412 C CA . VAL A 1 106 ? 34.520 9.792 31.975 1.00 23.97 2057 VAL A CA 1
ATOM 1413 C C . VAL A 1 106 ? 35.308 8.538 31.611 1.00 28.89 2057 VAL A C 1
ATOM 1414 O O . VAL A 1 106 ? 35.752 7.785 32.480 1.00 22.62 2057 VAL A O 1
ATOM 1427 N N . GLU A 1 107 ? 35.482 8.294 30.320 1.00 19.41 2058 GLU A N 1
ATOM 1428 C CA . GLU A 1 107 ? 36.120 7.070 29.911 1.00 18.04 2058 GLU A CA 1
ATOM 1429 C C . GLU A 1 107 ? 36.566 7.177 28.483 1.00 19.88 2058 GLU A C 1
ATOM 1430 O O . GLU A 1 107 ? 35.995 7.929 27.696 1.00 18.83 2058 GLU A O 1
ATOM 1442 N N . THR A 1 108 ? 37.626 6.444 28.182 1.00 17.03 2059 THR A N 1
ATOM 1443 C CA . THR A 1 108 ? 38.045 6.203 26.813 1.00 14.18 2059 THR A CA 1
ATOM 1444 C C . THR A 1 108 ? 37.885 4.738 26.503 1.00 20.21 2059 THR A C 1
ATOM 1445 O O . THR A 1 108 ? 38.437 3.883 27.187 1.00 18.10 2059 THR A O 1
ATOM 1456 N N . LEU A 1 109 ? 37.124 4.445 25.459 1.00 14.51 2060 LEU A N 1
ATOM 1457 C CA . LEU A 1 109 ? 36.815 3.070 25.080 1.00 15.17 2060 LEU A CA 1
ATOM 1458 C C . LEU A 1 109 ? 37.836 2.583 24.061 1.00 17.53 2060 LEU A C 1
ATOM 1459 O O . LEU A 1 109 ? 37.881 3.062 22.927 1.00 13.75 2060 LEU A O 1
ATOM 1475 N N . ILE A 1 110 ? 38.663 1.640 24.497 1.00 14.97 2061 ILE A N 1
ATOM 1476 C CA . ILE A 1 110 ? 39.799 1.145 23.729 1.00 15.01 2061 ILE A CA 1
ATOM 1477 C C . ILE A 1 110 ? 39.525 -0.296 23.328 1.00 16.55 2061 ILE A C 1
ATOM 1478 O O . ILE A 1 110 ? 39.124 -1.144 24.140 1.00 19.15 2061 ILE A O 1
ATOM 1494 N N . GLY A 1 111 ? 39.676 -0.573 22.048 1.00 16.45 2062 GLY A N 1
ATOM 1495 C CA . GLY A 1 111 ? 39.453 -1.922 21.546 1.00 18.71 2062 GLY A CA 1
ATOM 1496 C C . GLY A 1 111 ? 39.589 -2.012 20.043 1.00 19.84 2062 GLY A C 1
ATOM 1497 O O . GLY A 1 111 ? 40.112 -2.990 19.494 1.00 20.22 2062 GLY A O 1
ATOM 1501 N N . HIS A 1 112 ? 39.115 -0.986 19.351 1.00 14.52 2063 HIS A N 1
ATOM 1502 C CA . HIS A 1 112 ? 39.212 -0.984 17.902 1.00 14.63 2063 HIS A CA 1
ATOM 1503 C C . HIS A 1 112 ? 40.681 -0.867 17.445 1.00 16.90 2063 HIS A C 1
ATOM 1504 O O . HIS A 1 112 ? 41.519 -0.307 18.133 1.00 16.46 2063 HIS A O 1
ATOM 1517 N N . GLU A 1 113 ? 40.976 -1.429 16.278 1.00 15.84 2064 GLU A N 1
ATOM 1518 C CA . GLU A 1 113 ? 42.330 -1.443 15.735 1.00 17.26 2064 GLU A CA 1
ATOM 1519 C C . GLU A 1 113 ? 42.491 -0.502 14.544 1.00 17.58 2064 GLU A C 1
ATOM 1520 O O . GLU A 1 113 ? 43.570 -0.431 13.940 1.00 19.96 2064 GLU A O 1
ATOM 1532 N N . GLY A 1 114 ? 41.420 0.204 14.185 1.00 13.94 2065 GLY A N 1
ATOM 1533 C CA . GLY A 1 114 ? 41.469 1.204 13.139 1.00 14.15 2065 GLY A CA 1
ATOM 1534 C C . GLY A 1 114 ? 40.514 2.337 13.482 1.00 12.10 2065 GLY A C 1
ATOM 1535 O O . GLY A 1 114 ? 39.820 2.259 14.497 1.00 13.60 2065 GLY A O 1
ATOM 1539 N N . PRO A 1 115 ? 40.448 3.354 12.607 1.00 12.07 2066 PRO A N 1
ATOM 1540 C CA . PRO A 1 115 ? 39.539 4.473 12.830 1.00 12.04 2066 PRO A CA 1
ATOM 1541 C C . PRO A 1 115 ? 38.105 4.031 13.161 1.00 11.90 2066 PRO A C 1
ATOM 1542 O O . PRO A 1 115 ? 37.587 3.087 12.557 1.00 12.08 2066 PRO A O 1
ATOM 1553 N N . VAL A 1 116 ? 37.470 4.724 14.105 1.00 11.35 2067 VAL A N 1
ATOM 1554 C CA . VAL A 1 116 ? 36.071 4.491 14.453 1.00 10.63 2067 VAL A CA 1
ATOM 1555 C C . VAL A 1 116 ? 35.216 5.528 13.692 1.00 11.75 2067 VAL A C 1
ATOM 1556 O O . VAL A 1 116 ? 35.416 6.724 13.840 1.00 12.89 2067 VAL A O 1
ATOM 1569 N N . TRP A 1 117 ? 34.310 5.050 12.844 1.00 10.82 2068 TRP A N 1
ATOM 1570 C CA . TRP A 1 117 ? 33.570 5.910 11.937 1.00 11.47 2068 TRP A CA 1
ATOM 1571 C C . TRP A 1 117 ? 32.247 6.443 12.470 1.00 9.78 2068 TRP A C 1
ATOM 1572 O O . TRP A 1 117 ? 31.840 7.576 12.127 1.00 12.45 2068 TRP A O 1
ATOM 1593 N N . GLN A 1 118 ? 31.552 5.640 13.280 1.00 9.64 2069 GLN A N 1
ATOM 1594 C CA . GLN A 1 118 ? 30.267 6.030 13.821 1.00 11.39 2069 GLN A CA 1
ATOM 1595 C C . GLN A 1 118 ? 30.000 5.327 15.135 1.00 9.01 2069 GLN A C 1
ATOM 1596 O O . GLN A 1 118 ? 30.481 4.221 15.376 1.00 10.98 2069 GLN A O 1
ATOM 1610 N N . VAL A 1 119 ? 29.234 6.000 15.974 1.00 9.67 2070 VAL A N 1
ATOM 1611 C CA . VAL A 1 119 ? 28.690 5.404 17.172 1.00 10.99 2070 VAL A CA 1
ATOM 1612 C C . VAL A 1 119 ? 27.164 5.605 17.215 1.00 9.04 2070 VAL A C 1
ATOM 1613 O O . VAL A 1 119 ? 26.629 6.505 16.552 1.00 11.90 2070 VAL A O 1
ATOM 1626 N N . ALA A 1 120 ? 26.455 4.750 17.955 1.00 9.26 2071 ALA A N 1
ATOM 1627 C CA . ALA A 1 120 ? 25.020 4.885 18.083 1.00 9.30 2071 ALA A CA 1
ATOM 1628 C C . ALA A 1 120 ? 24.561 4.359 19.427 1.00 11.36 2071 ALA A C 1
ATOM 1629 O O . ALA A 1 120 ? 25.004 3.288 19.859 1.00 11.78 2071 ALA A O 1
ATOM 1636 N N . TRP A 1 121 ? 23.668 5.105 20.061 1.00 8.98 2072 TRP A N 1
ATOM 1637 C CA . TRP A 1 121 ? 23.104 4.749 21.356 1.00 11.11 2072 TRP A CA 1
ATOM 1638 C C . TRP A 1 121 ? 21.864 3.892 21.218 1.00 11.58 2072 TRP A C 1
ATOM 1639 O O . TRP A 1 121 ? 20.982 4.191 20.419 1.00 11.18 2072 TRP A O 1
ATOM 1660 N N . ALA A 1 122 ? 21.768 2.843 22.028 1.00 10.87 2073 ALA A N 1
ATOM 1661 C CA . ALA A 1 122 ? 20.575 2.028 22.071 1.00 9.05 2073 ALA A CA 1
ATOM 1662 C C . ALA A 1 122 ? 19.452 2.779 22.785 1.00 11.60 2073 ALA A C 1
ATOM 1663 O O . ALA A 1 122 ? 19.722 3.707 23.548 1.00 12.74 2073 ALA A O 1
ATOM 1670 N N . HIS A 1 123 ? 18.217 2.390 22.501 1.00 11.63 2074 HIS A N 1
ATOM 1671 C CA . HIS A 1 123 ? 17.080 2.933 23.247 1.00 12.90 2074 HIS A CA 1
ATOM 1672 C C . HIS A 1 123 ? 17.304 2.650 24.720 1.00 11.44 2074 HIS A C 1
ATOM 1673 O O . HIS A 1 123 ? 17.723 1.547 25.095 1.00 13.76 2074 HIS A O 1
ATOM 1686 N N . PRO A 1 124 ? 17.016 3.628 25.580 1.00 12.57 2075 PRO A N 1
ATOM 1687 C CA . PRO A 1 124 ? 17.280 3.466 27.020 1.00 14.50 2075 PRO A CA 1
ATOM 1688 C C . PRO A 1 124 ? 16.595 2.279 27.701 1.00 10.42 2075 PRO A C 1
ATOM 1689 O O . PRO A 1 124 ? 17.084 1.805 28.724 1.00 16.15 2075 PRO A O 1
ATOM 1700 N N . LYS A 1 125 ? 15.540 1.738 27.112 1.00 13.47 2076 LYS A N 1
ATOM 1701 C CA . LYS A 1 125 ? 14.923 0.564 27.722 1.00 15.03 2076 LYS A CA 1
ATOM 1702 C C . LYS A 1 125 ? 15.874 -0.605 27.810 1.00 16.90 2076 LYS A C 1
ATOM 1703 O O . LYS A 1 125 ? 15.716 -1.466 28.670 1.00 17.45 2076 LYS A O 1
ATOM 1722 N N . PHE A 1 126 ? 16.885 -0.644 26.949 1.00 13.08 2077 PHE A N 1
ATOM 1723 C CA . PHE A 1 126 ? 17.857 -1.728 26.958 1.00 14.00 2077 PHE A CA 1
ATOM 1724 C C . PHE A 1 126 ? 19.033 -1.503 27.896 1.00 16.37 2077 PHE A C 1
ATOM 1725 O O . PHE A 1 126 ? 19.810 -2.424 28.159 1.00 23.71 2077 PHE A O 1
ATOM 1742 N N . GLY A 1 127 ? 19.184 -0.283 28.382 1.00 16.74 2078 GLY A N 1
ATOM 1743 C CA . GLY A 1 127 ? 20.307 0.073 29.227 1.00 17.81 2078 GLY A CA 1
ATOM 1744 C C . GLY A 1 127 ? 21.037 1.284 28.668 1.00 16.17 2078 GLY A C 1
ATOM 1745 O O . GLY A 1 127 ? 20.522 1.969 27.776 1.00 19.03 2078 GLY A O 1
ATOM 1749 N N . VAL A 1 128 ? 22.228 1.562 29.198 1.00 14.51 2079 VAL A N 1
ATOM 1750 C CA . VAL A 1 128 ? 23.096 2.595 28.655 1.00 13.49 2079 VAL A CA 1
ATOM 1751 C C . VAL A 1 128 ? 24.120 1.860 27.793 1.00 17.34 2079 VAL A C 1
ATOM 1752 O O . VAL A 1 128 ? 25.089 1.282 28.306 1.00 14.35 2079 VAL A O 1
ATOM 1765 N N . ILE A 1 129 ? 23.872 1.841 26.482 1.00 15.16 2080 ILE A N 1
ATOM 1766 C CA . ILE A 1 129 ? 24.593 0.945 25.585 1.00 11.64 2080 ILE A CA 1
ATOM 1767 C C . ILE A 1 129 ? 24.967 1.713 24.320 1.00 11.94 2080 ILE A C 1
ATOM 1768 O O . ILE A 1 129 ? 24.137 2.429 23.758 1.00 12.38 2080 ILE A O 1
ATOM 1784 N N . LEU A 1 130 ? 26.194 1.535 23.880 1.00 10.50 2081 LEU A N 1
ATOM 1785 C CA . LEU A 1 130 ? 26.724 2.233 22.696 1.00 10.16 2081 LEU A CA 1
ATOM 1786 C C . LEU A 1 130 ? 27.262 1.180 21.744 1.00 12.11 2081 LEU A C 1
ATOM 1787 O O . LEU A 1 130 ? 27.933 0.253 22.178 1.00 13.58 2081 LEU A O 1
ATOM 1803 N N . ALA A 1 131 ? 26.944 1.305 20.456 1.00 9.24 2082 ALA A N 1
ATOM 1804 C CA . ALA A 1 131 ? 27.594 0.492 19.441 1.00 10.16 2082 ALA A CA 1
ATOM 1805 C C . ALA A 1 131 ? 28.559 1.359 18.688 1.00 11.25 2082 ALA A C 1
ATOM 1806 O O . ALA A 1 131 ? 28.265 2.531 18.449 1.00 12.25 2082 ALA A O 1
ATOM 1813 N N . SER A 1 132 ? 29.701 0.785 18.264 1.00 10.91 2083 SER A N 1
ATOM 1814 C CA . SER A 1 132 ? 30.669 1.523 17.477 1.00 9.44 2083 SER A CA 1
ATOM 1815 C C . SER A 1 132 ? 31.081 0.662 16.280 1.00 11.46 2083 SER A C 1
ATOM 1816 O O . SER A 1 132 ? 31.168 -0.565 16.374 1.00 13.42 2083 SER A O 1
ATOM 1824 N N . CYS A 1 133 ? 31.309 1.308 15.146 1.00 10.80 2084 CYS A N 1
ATOM 1825 C CA . CYS A 1 133 ? 31.842 0.585 14.001 1.00 9.63 2084 CYS A CA 1
ATOM 1826 C C . CYS A 1 133 ? 33.152 1.201 13.544 1.00 9.86 2084 CYS A C 1
ATOM 1827 O O . CYS A 1 133 ? 33.423 2.401 13.709 1.00 11.08 2084 CYS A O 1
ATOM 1835 N N . SER A 1 134 ? 33.963 0.374 12.892 1.00 11.56 2085 SER A N 1
ATOM 1836 C CA . SER A 1 134 ? 35.344 0.739 12.642 1.00 10.62 2085 SER A CA 1
ATOM 1837 C C . SER A 1 134 ? 35.874 0.191 11.324 1.00 12.53 2085 SER A C 1
ATOM 1838 O O . SER A 1 134 ? 35.375 -0.819 10.788 1.00 12.71 2085 SER A O 1
ATOM 1846 N N . TYR A 1 135 ? 36.883 0.882 10.833 1.00 10.17 2086 TYR A N 1
ATOM 1847 C CA . TYR A 1 135 ? 37.704 0.425 9.712 1.00 10.89 2086 TYR A CA 1
ATOM 1848 C C . TYR A 1 135 ? 38.174 -1.013 9.957 1.00 13.35 2086 TYR A C 1
ATOM 1849 O O . TYR A 1 135 ? 38.400 -1.773 8.996 1.00 12.07 2086 TYR A O 1
ATOM 1867 N N . ASP A 1 136 ? 38.342 -1.387 11.219 1.00 10.85 2087 ASP A N 1
ATOM 1868 C CA . ASP A 1 136 ? 38.870 -2.727 11.538 1.00 11.11 2087 ASP A CA 1
ATOM 1869 C C . ASP A 1 136 ? 37.932 -3.870 11.241 1.00 15.44 2087 ASP A C 1
ATOM 1870 O O . ASP A 1 136 ? 38.317 -5.038 11.435 1.00 17.74 2087 ASP A O 1
ATOM 1879 N N . GLY A 1 137 ? 36.713 -3.563 10.784 1.00 12.12 2088 GLY A N 1
ATOM 1880 C CA . GLY A 1 137 ? 35.743 -4.570 10.395 1.00 12.66 2088 GLY A CA 1
ATOM 1881 C C . GLY A 1 137 ? 34.842 -5.092 11.498 1.00 14.08 2088 GLY A C 1
ATOM 1882 O O . GLY A 1 137 ? 34.047 -6.021 11.273 1.00 15.35 2088 GLY A O 1
ATOM 1886 N N . LYS A 1 138 ? 34.963 -4.516 12.691 1.00 13.26 2089 LYS A N 1
ATOM 1887 C CA . LYS A 1 138 ? 34.171 -4.933 13.846 1.00 13.36 2089 LYS A CA 1
ATOM 1888 C C . LYS A 1 138 ? 33.164 -3.888 14.254 1.00 14.05 2089 LYS A C 1
ATOM 1889 O O . LYS A 1 138 ? 33.384 -2.683 14.101 1.00 14.48 2089 LYS A O 1
ATOM 1908 N N . VAL A 1 139 ? 32.071 -4.380 14.801 1.00 11.57 2090 VAL A N 1
ATOM 1909 C CA . VAL A 1 139 ? 31.130 -3.586 15.566 1.00 11.48 2090 VAL A CA 1
ATOM 1910 C C . VAL A 1 139 ? 31.303 -4.047 17.014 1.00 15.83 2090 VAL A C 1
ATOM 1911 O O . VAL A 1 139 ? 31.213 -5.247 17.312 1.00 15.85 2090 VAL A O 1
ATOM 1924 N N . LEU A 1 140 ? 31.601 -3.107 17.897 1.00 13.36 2091 LEU A N 1
ATOM 1925 C CA . LEU A 1 140 ? 31.740 -3.405 19.310 1.00 13.49 2091 LEU A CA 1
ATOM 1926 C C . LEU A 1 140 ? 30.571 -2.793 20.046 1.00 12.68 2091 LEU A C 1
ATOM 1927 O O . LEU A 1 140 ? 30.071 -1.725 19.687 1.00 13.48 2091 LEU A O 1
ATOM 1943 N N . ILE A 1 141 ? 30.099 -3.500 21.060 1.00 13.34 2092 ILE A N 1
ATOM 1944 C CA . ILE A 1 141 ? 28.983 -3.055 21.871 1.00 12.94 2092 ILE A CA 1
ATOM 1945 C C . ILE A 1 141 ? 29.529 -2.841 23.276 1.00 17.51 2092 ILE A C 1
ATOM 1946 O O . ILE A 1 141 ? 30.207 -3.714 23.823 1.00 15.86 2092 ILE A O 1
ATOM 1962 N N . TRP A 1 142 ? 29.261 -1.658 23.817 1.00 12.42 2093 TRP A N 1
ATOM 1963 C CA . TRP A 1 142 ? 29.795 -1.191 25.103 1.00 12.26 2093 TRP A CA 1
ATOM 1964 C C . TRP A 1 142 ? 28.600 -0.875 25.987 1.00 14.62 2093 TRP A C 1
ATOM 1965 O O . TRP A 1 142 ? 27.583 -0.368 25.519 1.00 13.56 2093 TRP A O 1
ATOM 1986 N N . LYS A 1 143 ? 28.737 -1.128 27.285 1.00 15.11 2094 LYS A N 1
ATOM 1987 C CA . LYS A 1 143 ? 27.625 -0.905 28.204 1.00 15.77 2094 LYS A CA 1
ATOM 1988 C C . LYS A 1 143 ? 28.136 -0.277 29.478 1.00 16.43 2094 LYS A C 1
ATOM 1989 O O . LYS A 1 143 ? 29.231 -0.630 29.954 1.00 14.80 2094 LYS A O 1
ATOM 2008 N N . GLU A 1 144 ? 27.355 0.666 30.006 1.00 14.46 2095 GLU A N 1
ATOM 2009 C CA . GLU A 1 144 ? 27.668 1.335 31.264 1.00 16.28 2095 GLU A CA 1
ATOM 2010 C C . GLU A 1 144 ? 26.830 0.710 32.367 1.00 16.21 2095 GLU A C 1
ATOM 2011 O O . GLU A 1 144 ? 25.601 0.626 32.263 1.00 16.72 2095 GLU A O 1
ATOM 2023 N N . ASP A 1 145 ? 27.510 0.251 33.413 1.00 16.33 2096 ASP A N 1
ATOM 2024 C CA . ASP A 1 145 ? 26.832 -0.300 34.608 1.00 15.30 2096 ASP A CA 1
ATOM 2025 C C . ASP A 1 145 ? 27.475 0.334 35.814 1.00 17.56 2096 ASP A C 1
ATOM 2026 O O . ASP A 1 145 ? 28.698 0.322 35.926 1.00 18.06 2096 ASP A O 1
ATOM 2035 N N . ASN A 1 146 ? 26.675 0.895 36.723 1.00 20.48 2097 ASN A N 1
ATOM 2036 C CA . ASN A 1 146 ? 27.245 1.548 37.908 1.00 21.53 2097 ASN A CA 1
ATOM 2037 C C . ASN A 1 146 ? 28.395 2.492 37.578 1.00 24.67 2097 ASN A C 1
ATOM 2038 O O . ASN A 1 146 ? 29.427 2.522 38.254 1.00 24.99 2097 ASN A O 1
ATOM 2049 N N . GLY A 1 147 ? 28.215 3.273 36.514 1.00 22.44 2098 GLY A N 1
ATOM 2050 C CA . GLY A 1 147 ? 29.123 4.345 36.189 1.00 25.29 2098 GLY A CA 1
ATOM 2051 C C . GLY A 1 147 ? 30.387 3.893 35.491 1.00 25.97 2098 GLY A C 1
ATOM 2052 O O . GLY A 1 147 ? 31.257 4.715 35.223 1.00 27.32 2098 GLY A O 1
ATOM 2056 N N . VAL A 1 148 ? 30.514 2.600 35.212 1.00 18.93 2099 VAL A N 1
ATOM 2057 C CA . VAL A 1 148 ? 31.690 2.139 34.501 1.00 19.35 2099 VAL A CA 1
ATOM 2058 C C . VAL A 1 148 ? 31.324 1.456 33.194 1.00 15.67 2099 VAL A C 1
ATOM 2059 O O . VAL A 1 148 ? 30.300 0.792 33.065 1.00 18.41 2099 VAL A O 1
ATOM 2072 N N . TRP A 1 149 ? 32.225 1.605 32.226 1.00 17.90 2100 TRP A N 1
ATOM 2073 C CA . TRP A 1 149 ? 32.017 1.089 30.896 1.00 17.10 2100 TRP A CA 1
ATOM 2074 C C . TRP A 1 149 ? 32.789 -0.183 30.676 1.00 18.85 2100 TRP A C 1
ATOM 2075 O O . TRP A 1 149 ? 33.935 -0.294 31.106 1.00 21.05 2100 TRP A O 1
ATOM 2096 N N . ASN A 1 150 ? 32.153 -1.146 30.025 1.00 15.95 2101 ASN A N 1
ATOM 2097 C CA . ASN A 1 150 ? 32.812 -2.383 29.626 1.00 21.20 2101 ASN A CA 1
ATOM 2098 C C . ASN A 1 150 ? 32.365 -2.782 28.218 1.00 20.51 2101 ASN A C 1
ATOM 2099 O O . ASN A 1 150 ? 31.239 -2.534 27.822 1.00 19.96 2101 ASN A O 1
ATOM 2110 N N . LYS A 1 151 ? 33.248 -3.432 27.490 1.00 19.81 2102 LYS A N 1
ATOM 2111 C CA . LYS A 1 151 ? 32.875 -4.057 26.231 1.00 18.01 2102 LYS A CA 1
ATOM 2112 C C . LYS A 1 151 ? 32.053 -5.293 26.555 1.00 25.05 2102 LYS A C 1
ATOM 2113 O O . LYS A 1 151 ? 32.463 -6.093 27.396 1.00 25.66 2102 LYS A O 1
ATOM 2132 N N . VAL A 1 152 ? 30.891 -5.454 25.925 1.00 20.60 2103 VAL A N 1
ATOM 2133 C CA . VAL A 1 152 ? 30.000 -6.569 26.238 1.00 21.85 2103 VAL A CA 1
ATOM 2134 C C . VAL A 1 152 ? 29.722 -7.508 25.060 1.00 27.96 2103 VAL A C 1
ATOM 2135 O O . VAL A 1 152 ? 29.253 -8.631 25.250 1.00 25.64 2103 VAL A O 1
ATOM 2148 N N . ALA A 1 153 ? 30.031 -7.078 23.842 1.00 22.08 2104 ALA A N 1
ATOM 2149 C CA . ALA A 1 153 ? 29.826 -7.945 22.688 1.00 21.66 2104 ALA A CA 1
ATOM 2150 C C . ALA A 1 153 ? 30.607 -7.448 21.504 1.00 17.74 2104 ALA A C 1
ATOM 2151 O O . ALA A 1 153 ? 30.986 -6.267 21.436 1.00 17.00 2104 ALA A O 1
ATOM 2158 N N . GLU A 1 154 ? 30.822 -8.353 20.561 1.00 18.49 2105 GLU A N 1
ATOM 2159 C CA . GLU A 1 154 ? 31.513 -8.052 19.308 1.00 17.75 2105 GLU A CA 1
ATOM 2160 C C . GLU A 1 154 ? 30.719 -8.692 18.172 1.00 17.92 2105 GLU A C 1
ATOM 2161 O O . GLU A 1 154 ? 30.238 -9.823 18.287 1.00 26.01 2105 GLU A O 1
ATOM 2173 N N . HIS A 1 155 ? 30.575 -7.967 17.076 1.00 15.00 2106 HIS A N 1
ATOM 2174 C CA . HIS A 1 155 ? 29.881 -8.450 15.897 1.00 15.37 2106 HIS A CA 1
ATOM 2175 C C . HIS A 1 155 ? 30.889 -8.329 14.764 1.00 20.94 2106 HIS A C 1
ATOM 2176 O O . HIS A 1 155 ? 31.231 -7.227 14.348 1.00 16.04 2106 HIS A O 1
ATOM 2189 N N . SER A 1 156 ? 31.435 -9.465 14.327 1.00 18.54 2107 SER A N 1
ATOM 2190 C CA . SER A 1 156 ? 32.595 -9.477 13.451 1.00 20.05 2107 SER A CA 1
ATOM 2191 C C . SER A 1 156 ? 32.341 -10.334 12.243 1.00 21.08 2107 SER A C 1
ATOM 2192 O O . SER A 1 156 ? 33.035 -11.324 12.032 1.00 36.46 2107 SER A O 1
ATOM 2200 N N . VAL A 1 157 ? 31.352 -9.979 11.445 1.00 16.42 2108 VAL A N 1
ATOM 2201 C CA . VAL A 1 157 ? 30.999 -10.763 10.267 1.00 14.43 2108 VAL A CA 1
ATOM 2202 C C . VAL A 1 157 ? 31.531 -10.176 8.963 1.00 17.70 2108 VAL A C 1
ATOM 2203 O O . VAL A 1 157 ? 31.543 -10.856 7.933 1.00 20.35 2108 VAL A O 1
ATOM 2216 N N . HIS A 1 158 ? 31.967 -8.922 8.994 1.00 13.88 2109 HIS A N 1
ATOM 2217 C CA . HIS A 1 158 ? 32.421 -8.259 7.774 1.00 15.29 2109 HIS A CA 1
ATOM 2218 C C . HIS A 1 158 ? 33.900 -8.412 7.526 1.00 15.17 2109 HIS A C 1
ATOM 2219 O O . HIS A 1 158 ? 34.704 -8.474 8.450 1.00 18.15 2109 HIS A O 1
ATOM 2232 N N . GLN A 1 159 ? 34.280 -8.462 6.251 1.00 15.77 2110 GLN A N 1
ATOM 2233 C CA . GLN A 1 159 ? 35.657 -8.603 5.888 1.00 17.51 2110 GLN A CA 1
ATOM 2234 C C . GLN A 1 159 ? 36.199 -7.294 5.336 1.00 14.38 2110 GLN A C 1
ATOM 2235 O O . GLN A 1 159 ? 37.045 -7.294 4.454 1.00 13.65 2110 GLN A O 1
ATOM 2249 N N . ALA A 1 160 ? 35.723 -6.162 5.875 1.00 14.27 2111 ALA A N 1
ATOM 2250 C CA . ALA A 1 160 ? 36.089 -4.855 5.368 1.00 10.12 2111 ALA A CA 1
ATOM 2251 C C . ALA A 1 160 ? 35.600 -3.831 6.373 1.00 10.85 2111 ALA A C 1
ATOM 2252 O O . ALA A 1 160 ? 34.858 -4.155 7.276 1.00 12.30 2111 ALA A O 1
ATOM 2259 N N . SER A 1 161 ? 36.028 -2.590 6.178 1.00 10.31 2112 SER A N 1
ATOM 2260 C CA . SER A 1 161 ? 35.523 -1.496 7.007 1.00 9.83 2112 SER A CA 1
ATOM 2261 C C . SER A 1 161 ? 34.002 -1.563 7.169 1.00 12.38 2112 SER A C 1
ATOM 2262 O O . SER A 1 161 ? 33.254 -1.810 6.219 1.00 11.40 2112 SER A O 1
ATOM 2270 N N . VAL A 1 162 ? 33.544 -1.308 8.393 1.00 11.64 2113 VAL A N 1
ATOM 2271 C CA . VAL A 1 162 ? 32.118 -1.161 8.674 1.00 10.59 2113 VAL A CA 1
ATOM 2272 C C . VAL A 1 162 ? 31.877 0.330 8.884 1.00 11.05 2113 VAL A C 1
ATOM 2273 O O . VAL A 1 162 ? 32.517 0.919 9.734 1.00 11.77 2113 VAL A O 1
ATOM 2286 N N . ASN A 1 163 ? 31.011 0.891 8.043 1.00 9.58 2114 ASN A N 1
ATOM 2287 C CA . ASN A 1 163 ? 30.905 2.343 7.826 1.00 10.18 2114 ASN A CA 1
ATOM 2288 C C . ASN A 1 163 ? 29.769 3.025 8.565 1.00 10.97 2114 ASN A C 1
ATOM 2289 O O . ASN A 1 163 ? 29.804 4.233 8.771 1.00 13.45 2114 ASN A O 1
ATOM 2300 N N . SER A 1 164 ? 28.730 2.278 8.925 1.00 9.97 2115 SER A N 1
ATOM 2301 C CA . SER A 1 164 ? 27.630 2.832 9.682 1.00 10.29 2115 SER A CA 1
ATOM 2302 C C . SER A 1 164 ? 26.997 1.772 10.561 1.00 12.61 2115 SER A C 1
ATOM 2303 O O . SER A 1 164 ? 27.050 0.571 10.272 1.00 11.76 2115 SER A O 1
ATOM 2311 N N . VAL A 1 165 ? 26.387 2.253 11.641 1.00 9.52 2116 VAL A N 1
ATOM 2312 C CA . VAL A 1 165 ? 25.623 1.456 12.565 1.00 8.48 2116 VAL A CA 1
ATOM 2313 C C . VAL A 1 165 ? 24.408 2.240 13.020 1.00 10.78 2116 VAL A C 1
ATOM 2314 O O . VAL A 1 165 ? 24.489 3.472 13.306 1.00 10.58 2116 VAL A O 1
ATOM 2327 N N . SER A 1 166 ? 23.279 1.546 13.105 1.00 9.49 2117 SER A N 1
ATOM 2328 C CA . SER A 1 166 ? 22.051 2.178 13.562 1.00 9.13 2117 SER A CA 1
ATOM 2329 C C . SER A 1 166 ? 21.151 1.203 14.270 1.00 12.41 2117 SER A C 1
ATOM 2330 O O . SER A 1 166 ? 20.903 0.121 13.758 1.00 10.42 2117 SER A O 1
ATOM 2338 N N . TRP A 1 167 ? 20.640 1.608 15.422 1.00 11.40 2118 TRP A N 1
ATOM 2339 C CA . TRP A 1 167 ? 19.735 0.765 16.188 1.00 11.62 2118 TRP A CA 1
ATOM 2340 C C . TRP A 1 167 ? 18.307 0.887 15.642 1.00 10.99 2118 TRP A C 1
ATOM 2341 O O . TRP A 1 167 ? 17.822 1.997 15.287 1.00 11.80 2118 TRP A O 1
ATOM 2362 N N . ALA A 1 168 ? 17.619 -0.253 15.614 1.00 10.66 2119 ALA A N 1
ATOM 2363 C CA . ALA A 1 168 ? 16.237 -0.304 15.170 1.00 10.45 2119 ALA A CA 1
ATOM 2364 C C . ALA A 1 168 ? 15.299 0.427 16.109 1.00 11.60 2119 ALA A C 1
ATOM 2365 O O . ALA A 1 168 ? 15.603 0.588 17.315 1.00 12.36 2119 ALA A O 1
ATOM 2372 N N . PRO A 1 169 ? 14.111 0.769 15.591 1.00 14.31 2120 PRO A N 1
ATOM 2373 C CA . PRO A 1 169 ? 12.968 1.068 16.466 1.00 16.20 2120 PRO A CA 1
ATOM 2374 C C . PRO A 1 169 ? 12.906 0.057 17.596 1.00 18.24 2120 PRO A C 1
ATOM 2375 O O . PRO A 1 169 ? 13.060 -1.137 17.371 1.00 13.90 2120 PRO A O 1
ATOM 2386 N N . HIS A 1 170 ? 12.702 0.527 18.823 1.00 15.24 2121 HIS A N 1
ATOM 2387 C CA . HIS A 1 170 ? 12.856 -0.350 19.966 1.00 16.18 2121 HIS A CA 1
ATOM 2388 C C . HIS A 1 170 ? 11.857 -1.505 19.982 1.00 15.17 2121 HIS A C 1
ATOM 2389 O O . HIS A 1 170 ? 12.123 -2.540 20.577 1.00 15.90 2121 HIS A O 1
ATOM 2402 N N . GLU A 1 171 ? 10.746 -1.334 19.270 1.00 16.31 2122 GLU A N 1
ATOM 2403 C CA . GLU A 1 171 ? 9.731 -2.375 19.173 1.00 18.62 2122 GLU A CA 1
ATOM 2404 C C . GLU A 1 171 ? 10.260 -3.663 18.543 1.00 20.09 2122 GLU A C 1
ATOM 2405 O O . GLU A 1 171 ? 9.742 -4.751 18.790 1.00 19.53 2122 GLU A O 1
ATOM 2417 N N . TYR A 1 172 ? 11.290 -3.547 17.708 1.00 13.75 2123 TYR A N 1
ATOM 2418 C CA . TYR A 1 172 ? 11.897 -4.706 17.062 1.00 13.05 2123 TYR A CA 1
ATOM 2419 C C . TYR A 1 172 ? 12.873 -5.477 17.976 1.00 14.52 2123 TYR A C 1
ATOM 2420 O O . TYR A 1 172 ? 13.383 -6.530 17.619 1.00 19.52 2123 TYR A O 1
ATOM 2438 N N . GLY A 1 173 ? 13.166 -4.921 19.136 1.00 16.36 2124 GLY A N 1
ATOM 2439 C CA . GLY A 1 173 ? 14.206 -5.445 19.976 1.00 14.20 2124 GLY A CA 1
ATOM 2440 C C . GLY A 1 173 ? 15.488 -4.671 19.826 1.00 16.83 2124 GLY A C 1
ATOM 2441 O O . GLY A 1 173 ? 15.537 -3.712 19.078 1.00 15.30 2124 GLY A O 1
ATOM 2445 N N . PRO A 1 174 ? 16.533 -5.083 20.551 1.00 14.34 2125 PRO A N 1
ATOM 2446 C CA . PRO A 1 174 ? 17.815 -4.384 20.450 1.00 13.44 2125 PRO A CA 1
ATOM 2447 C C . PRO A 1 174 ? 18.553 -4.859 19.210 1.00 12.30 2125 PRO A C 1
ATOM 2448 O O . PRO A 1 174 ? 19.396 -5.737 19.290 1.00 15.07 2125 PRO A O 1
ATOM 2459 N N . VAL A 1 175 ? 18.181 -4.317 18.061 1.00 12.60 2126 VAL A N 1
ATOM 2460 C CA . VAL A 1 175 ? 18.691 -4.817 16.781 1.00 10.54 2126 VAL A CA 1
ATOM 2461 C C . VAL A 1 175 ? 19.544 -3.756 16.109 1.00 10.68 2126 VAL A C 1
ATOM 2462 O O . VAL A 1 175 ? 19.128 -2.600 16.023 1.00 13.26 2126 VAL A O 1
ATOM 2475 N N . LEU A 1 176 ? 20.711 -4.154 15.628 1.00 10.56 2127 LEU A N 1
ATOM 2476 C CA . LEU A 1 176 ? 21.653 -3.249 14.976 1.00 10.88 2127 LEU A CA 1
ATOM 2477 C C . LEU A 1 176 ? 21.699 -3.524 13.496 1.00 11.26 2127 LEU A C 1
ATOM 2478 O O . LEU A 1 176 ? 21.679 -4.678 13.078 1.00 12.56 2127 LEU A O 1
ATOM 2494 N N . LEU A 1 177 ? 21.764 -2.432 12.727 1.00 11.37 2128 LEU A N 1
ATOM 2495 C CA . LEU A 1 177 ? 21.889 -2.449 11.281 1.00 13.52 2128 LEU A CA 1
ATOM 2496 C C . LEU A 1 177 ? 23.251 -1.882 10.941 1.00 9.82 2128 LEU A C 1
ATOM 2497 O O . LEU A 1 177 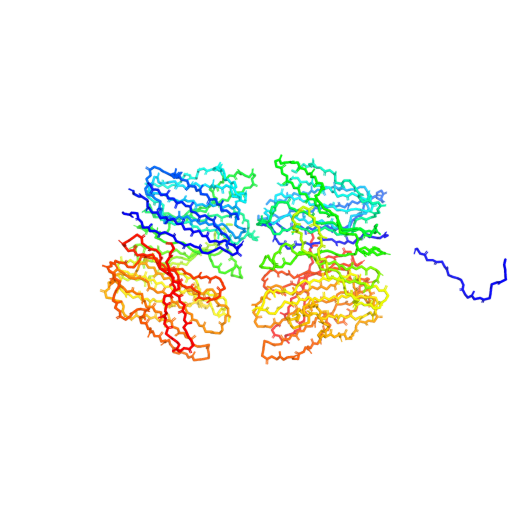? 23.561 -0.744 11.336 1.00 10.51 2128 LEU A O 1
ATOM 2513 N N . CYS A 1 178 ? 24.039 -2.634 10.164 1.00 10.42 2129 CYS A N 1
ATOM 2514 C CA . CYS A 1 178 ? 25.434 -2.274 9.879 1.00 11.67 2129 CYS A CA 1
ATOM 2515 C C . CYS A 1 178 ? 25.686 -2.324 8.383 1.00 12.94 2129 CYS A C 1
ATOM 2516 O O . CYS A 1 178 ? 25.220 -3.231 7.721 1.00 12.76 2129 CYS A O 1
ATOM 2524 N N . ALA A 1 179 ? 26.399 -1.331 7.850 1.00 9.73 2130 ALA A N 1
ATOM 2525 C CA . ALA A 1 179 ? 26.749 -1.278 6.435 1.00 10.29 2130 ALA A CA 1
ATOM 2526 C C . ALA A 1 179 ? 28.265 -1.379 6.261 1.00 12.13 2130 ALA A C 1
ATOM 2527 O O . ALA A 1 179 ? 29.002 -0.722 6.962 1.00 10.92 2130 ALA A O 1
ATOM 2534 N N . SER A 1 180 ? 28.748 -2.230 5.340 1.00 10.06 2131 SER A N 1
ATOM 2535 C CA . SER A 1 180 ? 30.179 -2.427 5.165 1.00 9.77 2131 SER A CA 1
ATOM 2536 C C . SER A 1 180 ? 30.694 -2.225 3.732 1.00 9.80 2131 SER A C 1
ATOM 2537 O O . SER A 1 180 ? 29.956 -2.399 2.758 1.00 10.23 2131 SER A O 1
ATOM 2545 N N . SER A 1 181 ? 31.961 -1.858 3.647 1.00 10.55 2132 SER A N 1
ATOM 2546 C CA . SER A 1 181 ? 32.701 -1.787 2.360 1.00 9.78 2132 SER A CA 1
ATOM 2547 C C . SER A 1 181 ? 32.845 -3.126 1.662 1.00 9.94 2132 SER A C 1
ATOM 2548 O O . SER A 1 181 ? 33.245 -3.155 0.499 1.00 10.31 2132 SER A O 1
ATOM 2556 N N . ASP A 1 182 ? 32.498 -4.213 2.342 1.00 10.74 2133 ASP A N 1
ATOM 2557 C CA . ASP A 1 182 ? 32.456 -5.527 1.676 1.00 11.68 2133 ASP A CA 1
ATOM 2558 C C . ASP A 1 182 ? 31.204 -5.766 0.814 1.00 13.08 2133 ASP A C 1
ATOM 2559 O O . ASP A 1 182 ? 31.029 -6.857 0.207 1.00 14.79 2133 ASP A O 1
ATOM 2568 N N . GLY A 1 183 ? 30.336 -4.765 0.717 1.00 11.71 2134 GLY A N 1
ATOM 2569 C CA . GLY A 1 183 ? 29.144 -4.851 -0.087 1.00 11.05 2134 GLY A CA 1
ATOM 2570 C C . GLY A 1 183 ? 27.948 -5.408 0.655 1.00 10.04 2134 GLY A C 1
ATOM 2571 O O . GLY A 1 183 ? 26.831 -5.432 0.118 1.00 12.09 2134 GLY A O 1
ATOM 2575 N N . LYS A 1 184 ? 28.174 -5.817 1.902 1.00 11.95 2135 LYS A N 1
ATOM 2576 C CA . LYS A 1 184 ? 27.141 -6.480 2.684 1.00 10.75 2135 LYS A CA 1
ATOM 2577 C C . LYS A 1 184 ? 26.510 -5.559 3.726 1.00 12.83 2135 LYS A C 1
ATOM 2578 O O . LYS A 1 184 ? 27.118 -4.577 4.178 1.00 12.29 2135 LYS A O 1
ATOM 2597 N N . ILE A 1 185 ? 25.297 -5.929 4.119 1.00 11.53 2136 ILE A N 1
ATOM 2598 C CA . ILE A 1 185 ? 24.572 -5.266 5.200 1.00 10.28 2136 ILE A CA 1
ATOM 2599 C C . ILE A 1 185 ? 24.283 -6.364 6.207 1.00 14.47 2136 ILE A C 1
ATOM 2600 O O . ILE A 1 185 ? 23.912 -7.461 5.814 1.00 13.88 2136 ILE A O 1
ATOM 2616 N N . SER A 1 186 ? 24.495 -6.087 7.492 1.00 12.15 2137 SER A N 1
ATOM 2617 C CA . SER A 1 186 ? 24.155 -7.078 8.523 1.00 11.83 2137 SER A CA 1
ATOM 2618 C C . SER A 1 186 ? 23.148 -6.524 9.487 1.00 14.42 2137 SER A C 1
ATOM 2619 O O . SER A 1 186 ? 23.135 -5.338 9.781 1.00 10.80 2137 SER A O 1
ATOM 2627 N N . ILE A 1 187 ? 22.290 -7.403 9.986 1.00 10.20 2138 ILE A N 1
ATOM 2628 C CA . ILE A 1 187 ? 21.230 -7.020 10.896 1.00 9.67 2138 ILE A CA 1
ATOM 2629 C C . ILE A 1 187 ? 21.310 -8.028 12.014 1.00 15.50 2138 ILE A C 1
ATOM 2630 O O . ILE A 1 187 ? 21.204 -9.220 11.758 1.00 15.93 2138 ILE A O 1
ATOM 2646 N N . VAL A 1 188 ? 21.559 -7.574 13.234 1.00 12.44 2139 VAL A N 1
ATOM 2647 C CA . VAL A 1 188 ? 21.805 -8.532 14.315 1.00 15.88 2139 VAL A CA 1
ATOM 2648 C C . VAL A 1 188 ? 21.172 -8.087 15.624 1.00 14.94 2139 VAL A C 1
ATOM 2649 O O . VAL A 1 188 ? 21.248 -6.920 15.993 1.00 12.27 2139 VAL A O 1
ATOM 2662 N N . GLU A 1 189 ? 20.536 -9.022 16.328 1.00 13.76 2140 GLU A N 1
ATOM 2663 C CA . GLU A 1 189 ? 19.993 -8.718 17.651 1.00 17.44 2140 GLU A CA 1
ATOM 2664 C C . GLU A 1 189 ? 21.039 -8.976 18.739 1.00 19.38 2140 GLU A C 1
ATOM 2665 O O . GLU A 1 189 ? 21.695 -10.016 18.750 1.00 23.94 2140 GLU A O 1
ATOM 2677 N N . PHE A 1 190 ? 21.177 -8.022 19.654 1.00 17.40 2141 PHE A N 1
ATOM 2678 C CA . PHE A 1 190 ? 22.080 -8.116 20.794 1.00 18.08 2141 PHE A CA 1
ATOM 2679 C C . PHE A 1 190 ? 21.308 -8.811 21.919 1.00 20.55 2141 PHE A C 1
ATOM 2680 O O . PHE A 1 190 ? 20.307 -8.300 22.398 1.00 26.86 2141 PHE A O 1
ATOM 2697 N N . LYS A 1 191 ? 21.763 -9.985 22.321 1.00 29.17 2142 LYS A N 1
ATOM 2698 C CA . LYS A 1 191 ? 21.041 -10.759 23.320 1.00 39.65 2142 LYS A CA 1
ATOM 2699 C C . LYS A 1 191 ? 21.964 -11.801 23.915 1.00 51.57 2142 LYS A C 1
ATOM 2700 O O . LYS A 1 191 ? 22.764 -12.407 23.196 1.00 47.31 2142 LYS A O 1
ATOM 2719 N N . ASP A 1 192 ? 21.859 -11.994 25.228 1.00 53.45 2143 ASP A N 1
ATOM 2720 C CA . ASP A 1 192 ? 22.699 -12.952 25.947 1.00 53.31 2143 ASP A CA 1
ATOM 2721 C C . ASP A 1 192 ? 24.164 -12.534 25.914 1.00 55.30 2143 ASP A C 1
ATOM 2722 O O . ASP A 1 192 ? 25.050 -13.367 25.714 1.00 60.21 2143 ASP A O 1
ATOM 2731 N N . GLY A 1 193 ? 24.415 -11.243 26.105 1.00 46.63 2144 GLY A N 1
ATOM 2732 C CA . GLY A 1 193 ? 25.770 -10.720 26.092 1.00 51.52 2144 GLY A CA 1
ATOM 2733 C C . GLY A 1 193 ? 26.526 -11.024 24.807 1.00 47.59 2144 GLY A C 1
ATOM 2734 O O . GLY A 1 193 ? 27.759 -11.020 24.797 1.00 46.89 2144 GLY A O 1
ATOM 2738 N N . GLY A 1 194 ? 25.797 -11.287 23.723 1.00 40.72 2145 GLY A N 1
ATOM 2739 C CA . GLY A 1 194 ? 26.422 -11.537 22.439 1.00 33.99 2145 GLY A CA 1
ATOM 2740 C C . GLY A 1 194 ? 25.584 -11.058 21.264 1.00 43.52 2145 GLY A C 1
ATOM 2741 O O . GLY A 1 194 ? 24.481 -10.548 21.431 1.00 36.47 2145 GLY A O 1
ATOM 2745 N N . ALA A 1 195 ? 26.125 -11.227 20.063 1.00 39.66 2146 ALA A N 1
ATOM 2746 C CA . ALA A 1 195 ? 25.448 -10.844 18.832 1.00 42.75 2146 ALA A CA 1
ATOM 2747 C C . ALA A 1 195 ? 25.381 -12.076 17.960 1.00 39.64 2146 ALA A C 1
ATOM 2748 O O . ALA A 1 195 ? 26.146 -12.200 17.005 1.00 37.89 2146 ALA A O 1
ATOM 2755 N N . LEU A 1 196 ? 24.464 -12.991 18.252 1.00 29.15 2147 LEU A N 1
ATOM 2756 C CA . LEU A 1 196 ? 24.731 -14.366 17.851 1.00 33.16 2147 LEU A CA 1
ATOM 2757 C C . LEU A 1 196 ? 23.994 -14.901 16.610 1.00 26.48 2147 LEU A C 1
ATOM 2758 O O . LEU A 1 196 ? 24.463 -15.882 16.034 1.00 28.40 2147 LEU A O 1
ATOM 2774 N N . GLU A 1 197 ? 22.897 -14.267 16.184 1.00 20.98 2148 GLU A N 1
ATOM 2775 C CA . GLU A 1 197 ? 22.142 -14.745 15.009 1.00 16.47 2148 GLU A CA 1
ATOM 2776 C C . GLU A 1 197 ? 21.919 -13.671 13.934 1.00 12.64 2148 GLU A C 1
ATOM 2777 O O . GLU A 1 197 ? 20.762 -13.294 13.643 1.00 17.28 2148 GLU A O 1
ATOM 2789 N N . PRO A 1 198 ? 23.007 -13.250 13.284 1.00 14.20 2149 PRO A N 1
ATOM 2790 C CA . PRO A 1 198 ? 22.915 -12.157 12.310 1.00 16.29 2149 PRO A CA 1
ATOM 2791 C C . PRO A 1 198 ? 22.277 -12.597 10.989 1.00 18.69 2149 PRO A C 1
ATOM 2792 O O . PRO A 1 198 ? 22.332 -13.784 10.623 1.00 18.66 2149 PRO A O 1
ATOM 2803 N N . ILE A 1 199 ? 21.615 -11.653 10.325 1.00 15.65 2150 ILE A N 1
ATOM 2804 C CA . ILE A 1 199 ? 21.222 -11.792 8.939 1.00 13.99 2150 ILE A CA 1
ATOM 2805 C C . ILE A 1 199 ? 22.262 -10.971 8.164 1.00 16.31 2150 ILE A C 1
ATOM 2806 O O . ILE A 1 199 ? 22.501 -9.805 8.483 1.00 16.13 2150 ILE A O 1
ATOM 2822 N N . VAL A 1 200 ? 22.901 -11.570 7.179 1.00 15.41 2151 VAL A N 1
ATOM 2823 C CA . VAL A 1 200 ? 23.871 -10.839 6.376 1.00 16.20 2151 VAL A CA 1
ATOM 2824 C C . VAL A 1 200 ? 23.440 -10.963 4.941 1.00 20.28 2151 VAL A C 1
ATOM 2825 O O . VAL A 1 200 ? 23.272 -12.076 4.433 1.00 21.29 2151 VAL A O 1
ATOM 2838 N N . ILE A 1 201 ? 23.239 -9.822 4.292 1.00 17.20 2152 ILE A N 1
ATOM 2839 C CA . ILE A 1 201 ? 22.772 -9.801 2.920 1.00 15.48 2152 ILE A CA 1
ATOM 2840 C C . ILE A 1 201 ? 23.750 -9.052 2.036 1.00 14.90 2152 ILE A C 1
ATOM 2841 O O . ILE A 1 201 ? 24.451 -8.165 2.492 1.00 13.83 2152 ILE A O 1
ATOM 2857 N N . GLN A 1 202 ? 23.810 -9.461 0.771 1.00 14.40 2153 GLN A N 1
ATOM 2858 C CA . GLN A 1 202 ? 24.533 -8.708 -0.236 1.00 13.70 2153 GLN A CA 1
ATOM 2859 C C . GLN A 1 202 ? 23.719 -7.457 -0.551 1.00 20.99 2153 GLN A C 1
ATOM 2860 O O . GLN A 1 202 ? 22.584 -7.540 -1.004 1.00 20.48 2153 GLN A O 1
ATOM 2874 N N . GLY A 1 203 ? 24.296 -6.291 -0.321 1.00 14.24 2154 GLY A N 1
ATOM 2875 C CA . GLY A 1 203 ? 23.551 -5.058 -0.447 1.00 16.54 2154 GLY A CA 1
ATOM 2876 C C . GLY A 1 203 ? 23.802 -4.259 -1.709 1.00 13.11 2154 GLY A C 1
ATOM 2877 O O . GLY A 1 203 ? 22.861 -3.940 -2.441 1.00 14.50 2154 GLY A O 1
ATOM 2881 N N . HIS A 1 204 ? 25.056 -3.911 -1.928 1.00 13.28 2155 HIS A N 1
ATOM 2882 C CA . HIS A 1 204 ? 25.469 -3.064 -3.036 1.00 12.78 2155 HIS A CA 1
ATOM 2883 C C . HIS A 1 204 ? 26.749 -3.597 -3.634 1.00 13.38 2155 HIS A C 1
ATOM 2884 O O . HIS A 1 204 ? 27.619 -4.106 -2.926 1.00 15.08 2155 HIS A O 1
ATOM 2897 N N . ALA A 1 205 ? 26.898 -3.466 -4.948 1.00 12.65 2156 ALA A N 1
ATOM 2898 C CA . ALA A 1 205 ? 28.183 -3.711 -5.549 1.00 13.53 2156 ALA A CA 1
ATOM 2899 C C . ALA A 1 205 ? 29.216 -2.733 -4.996 1.00 13.85 2156 ALA A C 1
ATOM 2900 O O . ALA A 1 205 ? 28.870 -1.591 -4.635 1.00 13.21 2156 ALA A O 1
ATOM 2907 N N . ILE A 1 206 ? 30.442 -3.219 -4.878 1.00 15.36 2157 ILE A N 1
ATOM 2908 C CA . ILE A 1 206 ? 31.632 -2.459 -4.472 1.00 12.88 2157 ILE A CA 1
ATOM 2909 C C . ILE A 1 206 ? 31.660 -2.115 -2.975 1.00 10.86 2157 ILE A C 1
ATOM 2910 O O . ILE A 1 206 ? 32.670 -2.318 -2.296 1.00 12.82 2157 ILE A O 1
ATOM 2926 N N . GLY A 1 207 ? 30.584 -1.561 -2.434 1.00 11.44 2158 GLY A N 1
ATOM 2927 C CA . GLY A 1 207 ? 30.571 -1.272 -1.013 1.00 12.18 2158 GLY A CA 1
ATOM 2928 C C . GLY A 1 207 ? 29.268 -0.570 -0.608 1.00 10.50 2158 GLY A C 1
ATOM 2929 O O . GLY A 1 207 ? 28.537 -0.021 -1.456 1.00 11.69 2158 GLY A O 1
ATOM 2933 N N . VAL A 1 208 ? 28.941 -0.669 0.684 1.00 11.18 2159 VAL A N 1
ATOM 2934 C CA . VAL A 1 208 ? 27.811 0.039 1.315 1.00 9.94 2159 VAL A CA 1
ATOM 2935 C C . VAL A 1 208 ? 28.300 1.072 2.306 1.00 9.97 2159 VAL A C 1
ATOM 2936 O O . VAL A 1 208 ? 29.141 0.781 3.131 1.00 11.02 2159 VAL A O 1
ATOM 2949 N N . ASN A 1 209 ? 27.804 2.309 2.196 1.00 11.25 2160 ASN A N 1
ATOM 2950 C CA . ASN A 1 209 ? 28.304 3.369 3.070 1.00 11.15 2160 ASN A CA 1
ATOM 2951 C C . ASN A 1 209 ? 27.404 3.747 4.204 1.00 11.14 2160 ASN A C 1
ATOM 2952 O O . ASN A 1 209 ? 27.877 4.323 5.209 1.00 13.39 2160 ASN A O 1
ATOM 2963 N N . ALA A 1 210 ? 26.104 3.478 4.061 1.00 10.22 2161 ALA A N 1
ATOM 2964 C CA . ALA A 1 210 ? 25.142 3.860 5.058 1.00 10.13 2161 ALA A CA 1
ATOM 2965 C C . ALA A 1 210 ? 23.885 3.010 4.946 1.00 12.14 2161 ALA A C 1
ATOM 2966 O O . ALA A 1 210 ? 23.462 2.625 3.854 1.00 10.98 2161 ALA A O 1
ATOM 2973 N N . ALA A 1 211 ? 23.239 2.807 6.085 1.00 10.42 2162 ALA A N 1
ATOM 2974 C CA . ALA A 1 211 ? 21.926 2.184 6.128 1.00 9.69 2162 ALA A CA 1
ATOM 2975 C C . ALA A 1 211 ? 21.169 2.709 7.341 1.00 10.40 2162 ALA A C 1
ATOM 2976 O O . ALA A 1 211 ? 21.750 2.846 8.416 1.00 13.12 2162 ALA A O 1
ATOM 2983 N N . SER A 1 212 ? 19.886 3.026 7.131 1.00 9.98 2163 SER A N 1
ATOM 2984 C CA . SER A 1 212 ? 19.033 3.671 8.115 1.00 9.05 2163 SER A CA 1
ATOM 2985 C C . SER A 1 212 ? 17.657 3.040 8.161 1.00 10.57 2163 SER A C 1
ATOM 2986 O O . SER A 1 212 ? 17.067 2.715 7.123 1.00 11.74 2163 SER A O 1
ATOM 2994 N N . TRP A 1 213 ? 17.105 2.942 9.364 1.00 11.59 2164 TRP A N 1
ATOM 2995 C CA . TRP A 1 213 ? 15.784 2.325 9.535 1.00 11.21 2164 TRP A CA 1
ATOM 2996 C C . TRP A 1 213 ? 14.626 3.241 9.155 1.00 12.38 2164 TRP A C 1
ATOM 2997 O O . TRP A 1 213 ? 14.668 4.457 9.393 1.00 13.28 2164 TRP A O 1
ATOM 3018 N N . ALA A 1 214 ? 13.571 2.667 8.584 1.00 12.08 2165 ALA A N 1
ATOM 3019 C CA . ALA A 1 214 ? 12.316 3.388 8.478 1.00 12.15 2165 ALA A CA 1
ATOM 3020 C C . ALA A 1 214 ? 11.642 3.471 9.842 1.00 14.09 2165 ALA A C 1
ATOM 3021 O O . ALA A 1 214 ? 11.831 2.588 10.687 1.00 14.71 2165 ALA A O 1
ATOM 3028 N N . PRO A 1 215 ? 10.811 4.491 10.036 1.00 14.90 2166 PRO A N 1
ATOM 3029 C CA . PRO A 1 215 ? 9.970 4.466 11.240 1.00 17.90 2166 PRO A CA 1
ATOM 3030 C C . PRO A 1 215 ? 8.976 3.315 11.213 1.00 19.11 2166 PRO A C 1
ATOM 3031 O O . PRO A 1 215 ? 8.653 2.794 10.140 1.00 20.12 2166 PRO A O 1
ATOM 3042 N N . ILE A 1 216 ? 8.468 2.915 12.380 1.00 19.48 2167 ILE A N 1
ATOM 3043 C CA . ILE A 1 216 ? 7.467 1.858 12.408 1.00 30.03 2167 ILE A CA 1
ATOM 3044 C C . ILE A 1 216 ? 6.221 2.190 11.583 1.00 28.35 2167 ILE A C 1
ATOM 3045 O O . ILE A 1 216 ? 5.755 3.318 11.574 1.00 30.46 2167 ILE A O 1
ATOM 3061 N N . SER A 1 217 ? 5.690 1.174 10.910 1.00 38.00 2168 SER A N 1
ATOM 3062 C CA . SER A 1 217 ? 4.512 1.321 10.068 1.00 46.49 2168 SER A CA 1
ATOM 3063 C C . SER A 1 217 ? 3.261 0.890 10.827 1.00 48.33 2168 SER A C 1
ATOM 3064 O O . SER A 1 217 ? 2.206 1.499 10.684 1.00 53.99 2168 SER A O 1
ATOM 3072 N N . ASN A 1 221 ? 2.541 -3.385 9.979 1.00 31.09 2172 ASN A N 1
ATOM 3073 C CA . ASN A 1 221 ? 3.773 -3.712 10.682 1.00 40.69 2172 ASN A CA 1
ATOM 3074 C C . ASN A 1 221 ? 4.946 -4.123 9.786 1.00 32.66 2172 ASN A C 1
ATOM 3075 O O . ASN A 1 221 ? 5.713 -5.009 10.169 1.00 33.74 2172 ASN A O 1
ATOM 3085 N N . THR A 1 222 ? 5.128 -3.498 8.624 1.00 29.12 2173 THR A N 1
ATOM 3086 C CA . THR A 1 222 ? 6.244 -3.912 7.770 1.00 22.97 2173 THR A CA 1
ATOM 3087 C C . THR A 1 222 ? 7.547 -3.246 8.203 1.00 24.99 2173 THR A C 1
ATOM 3088 O O . THR A 1 222 ? 7.598 -2.034 8.393 1.00 33.68 2173 THR A O 1
ATOM 3099 N N . ARG A 1 223 ? 8.593 -4.043 8.355 1.00 15.99 2174 ARG A N 1
ATOM 3100 C CA . ARG A 1 223 ? 9.862 -3.548 8.822 1.00 14.52 2174 ARG A CA 1
ATOM 3101 C C . ARG A 1 223 ? 10.747 -3.248 7.628 1.00 15.02 2174 ARG A C 1
ATOM 3102 O O . ARG A 1 223 ? 11.021 -4.146 6.826 1.00 13.86 2174 ARG A O 1
ATOM 3123 N N . ARG A 1 224 ? 11.181 -1.995 7.506 1.00 12.56 2175 ARG A N 1
ATOM 3124 C CA . ARG A 1 224 ? 12.017 -1.598 6.364 1.00 13.96 2175 ARG A CA 1
ATOM 3125 C C . ARG A 1 224 ? 13.254 -0.816 6.769 1.00 12.59 2175 ARG A C 1
ATOM 3126 O O . ARG A 1 224 ? 13.302 -0.213 7.826 1.00 11.79 2175 ARG A O 1
ATOM 3147 N N . PHE A 1 225 ? 14.253 -0.824 5.890 1.00 10.54 2176 PHE A N 1
ATOM 3148 C CA . PHE A 1 225 ? 15.358 0.121 5.990 1.00 12.14 2176 PHE A CA 1
ATOM 3149 C C . PHE A 1 225 ? 15.816 0.539 4.594 1.00 11.98 2176 PHE A C 1
ATOM 3150 O O . PHE A 1 225 ? 15.430 -0.027 3.588 1.00 10.86 2176 PHE A O 1
ATOM 3167 N N . VAL A 1 226 ? 16.628 1.578 4.542 1.00 11.65 2177 VAL A N 1
ATOM 3168 C CA . VAL A 1 226 ? 17.150 2.100 3.277 1.00 11.38 2177 VAL A CA 1
ATOM 3169 C C . VAL A 1 226 ? 18.683 2.069 3.330 1.00 10.59 2177 VAL A C 1
ATOM 3170 O O . VAL A 1 226 ? 19.264 2.202 4.406 1.00 10.82 2177 VAL A O 1
ATOM 3183 N N . SER A 1 227 ? 19.348 1.855 2.187 1.00 10.48 2178 SER A N 1
ATOM 3184 C CA . SER A 1 227 ? 20.806 1.807 2.145 1.00 11.01 2178 SER A CA 1
ATOM 3185 C C . SER A 1 227 ? 21.318 2.544 0.929 1.00 10.67 2178 SER A C 1
ATOM 3186 O O . SER A 1 227 ? 20.582 2.768 -0.043 1.00 11.36 2178 SER A O 1
ATOM 3194 N N . GLY A 1 228 ? 22.573 2.963 1.027 1.00 11.15 2179 GLY A N 1
ATOM 3195 C CA . GLY A 1 228 ? 23.238 3.646 -0.065 1.00 12.78 2179 GLY A CA 1
ATOM 3196 C C . GLY A 1 228 ? 24.658 3.171 -0.189 1.00 13.05 2179 GLY A C 1
ATOM 3197 O O . GLY A 1 228 ? 25.342 2.911 0.798 1.00 11.57 2179 GLY A O 1
ATOM 3201 N N . GLY A 1 229 ? 25.143 3.098 -1.424 1.00 12.92 2180 GLY A N 1
ATOM 3202 C CA . GLY A 1 229 ? 26.477 2.606 -1.632 1.00 15.73 2180 GLY A CA 1
ATOM 3203 C C . GLY A 1 229 ? 27.234 3.042 -2.857 1.00 14.51 2180 GLY A C 1
ATOM 3204 O O . GLY A 1 229 ? 26.959 4.048 -3.531 1.00 13.11 2180 GLY A O 1
ATOM 3208 N N . CYS A 1 230 ? 28.215 2.207 -3.168 1.00 11.34 2181 CYS A N 1
ATOM 3209 C CA . CYS A 1 230 ? 29.234 2.514 -4.151 1.00 11.27 21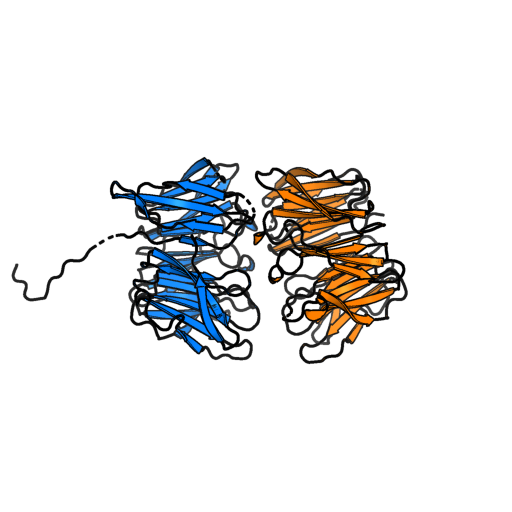81 CYS A CA 1
ATOM 3210 C C . CYS A 1 230 ? 28.881 2.138 -5.580 1.00 13.07 2181 CYS A C 1
ATOM 3211 O O . CYS A 1 230 ? 29.704 2.331 -6.503 1.00 15.64 2181 CYS A O 1
ATOM 3219 N N . ASP A 1 231 ? 27.673 1.646 -5.752 1.00 10.99 2182 ASP A N 1
ATOM 3220 C CA . ASP A 1 231 ? 27.062 1.389 -7.035 1.00 13.81 2182 ASP A CA 1
ATOM 3221 C C . ASP A 1 231 ? 26.174 2.575 -7.426 1.00 13.46 2182 ASP A C 1
ATOM 3222 O O . ASP A 1 231 ? 25.503 2.545 -8.464 1.00 13.84 2182 ASP A O 1
ATOM 3231 N N . ASN A 1 232 ? 26.228 3.641 -6.616 1.00 13.25 2183 ASN A N 1
ATOM 3232 C CA . ASN A 1 232 ? 25.458 4.880 -6.845 1.00 14.43 2183 ASN A CA 1
ATOM 3233 C C . ASN A 1 232 ? 23.946 4.703 -6.670 1.00 15.31 2183 ASN A C 1
ATOM 3234 O O . ASN A 1 232 ? 23.168 5.562 -7.032 1.00 15.86 2183 ASN A O 1
ATOM 3245 N N . LEU A 1 233 ? 23.534 3.568 -6.119 1.00 11.55 2184 LEU A N 1
ATOM 3246 C CA . LEU A 1 233 ? 22.128 3.271 -5.908 1.00 14.11 2184 LEU A CA 1
ATOM 3247 C C . LEU A 1 233 ? 21.706 3.476 -4.453 1.00 11.46 2184 LEU A C 1
ATOM 3248 O O . LEU A 1 233 ? 22.512 3.353 -3.538 1.00 13.14 2184 LEU A O 1
ATOM 3264 N N . VAL A 1 234 ? 20.428 3.799 -4.293 1.00 13.18 2185 VAL A N 1
ATOM 3265 C CA . VAL A 1 234 ? 19.739 3.808 -3.010 1.00 11.31 2185 VAL A CA 1
ATOM 3266 C C . VAL A 1 234 ? 18.742 2.650 -3.055 1.00 15.44 2185 VAL A C 1
ATOM 3267 O O . VAL A 1 234 ? 17.983 2.541 -4.012 1.00 15.53 2185 VAL A O 1
ATOM 3280 N N . LYS A 1 235 ? 18.761 1.789 -2.046 1.00 11.85 2186 LYS A N 1
ATOM 3281 C CA . LYS A 1 235 ? 17.886 0.610 -2.013 1.00 11.94 2186 LYS A CA 1
ATOM 3282 C C . LYS A 1 235 ? 17.010 0.630 -0.769 1.00 15.02 2186 LYS A C 1
ATOM 3283 O O . LYS A 1 235 ? 17.447 1.026 0.325 1.00 12.82 2186 LYS A O 1
ATOM 3302 N N . ILE A 1 236 ? 15.772 0.166 -0.942 1.00 12.95 2187 ILE A N 1
ATOM 3303 C CA . ILE A 1 236 ? 14.857 -0.052 0.162 1.00 10.86 2187 ILE A CA 1
ATOM 3304 C C . ILE A 1 236 ? 14.643 -1.567 0.330 1.00 12.08 2187 ILE A C 1
ATOM 3305 O O . ILE A 1 236 ? 14.505 -2.307 -0.666 1.00 13.99 2187 ILE A O 1
ATOM 3321 N N . TRP A 1 237 ? 14.692 -1.997 1.583 1.00 12.20 2188 TRP A N 1
ATOM 3322 C CA . TRP A 1 237 ? 14.639 -3.409 1.961 1.00 12.40 2188 TRP A CA 1
ATOM 3323 C C . TRP A 1 237 ? 13.475 -3.642 2.901 1.00 13.91 2188 TRP A C 1
ATOM 3324 O O . TRP A 1 237 ? 13.167 -2.800 3.732 1.00 14.41 2188 TRP A O 1
ATOM 3345 N N . ARG A 1 238 ? 12.830 -4.795 2.775 1.00 14.68 2189 ARG A N 1
ATOM 3346 C CA . ARG A 1 238 ? 11.720 -5.106 3.632 1.00 15.20 2189 ARG A CA 1
ATOM 3347 C C . ARG A 1 238 ? 11.886 -6.510 4.208 1.00 18.22 2189 ARG A C 1
ATOM 3348 O O . ARG A 1 238 ? 12.377 -7.407 3.540 1.00 18.11 2189 ARG A O 1
ATOM 3369 N N . TYR A 1 239 ? 11.516 -6.668 5.470 1.00 15.27 2190 TYR A N 1
ATOM 3370 C CA . TYR A 1 239 ? 11.579 -7.974 6.095 1.00 18.88 2190 TYR A CA 1
ATOM 3371 C C . TYR A 1 239 ? 10.403 -8.800 5.582 1.00 21.67 2190 TYR A C 1
ATOM 3372 O O . TYR A 1 239 ? 9.272 -8.360 5.643 1.00 23.11 2190 TYR A O 1
ATOM 3390 N N . ASP A 1 240 ? 10.677 -9.968 5.019 1.00 28.25 2191 ASP A N 1
ATOM 3391 C CA . ASP A 1 240 ? 9.593 -10.780 4.455 1.00 34.24 2191 ASP A CA 1
ATOM 3392 C C . ASP A 1 240 ? 9.340 -11.981 5.354 1.00 34.74 2191 ASP A C 1
ATOM 3393 O O . ASP A 1 240 ? 10.252 -12.752 5.626 1.00 32.06 2191 ASP A O 1
ATOM 3402 N N . ASP A 1 241 ? 8.100 -12.111 5.835 1.00 32.23 2192 ASP A N 1
ATOM 3403 C CA . ASP A 1 241 ? 7.742 -13.147 6.806 1.00 41.52 2192 ASP A CA 1
ATOM 3404 C C . ASP A 1 241 ? 7.938 -14.556 6.254 1.00 39.36 2192 ASP A C 1
ATOM 3405 O O . ASP A 1 241 ? 8.382 -15.445 6.977 1.00 40.92 2192 ASP A O 1
ATOM 3414 N N . ALA A 1 242 ? 7.602 -14.747 4.980 1.00 41.21 2193 ALA A N 1
ATOM 3415 C CA . ALA A 1 242 ? 7.720 -16.050 4.326 1.00 40.33 2193 ALA A CA 1
ATOM 3416 C C . ALA A 1 242 ? 9.170 -16.423 4.045 1.00 43.44 2193 ALA A C 1
ATOM 3417 O O . ALA A 1 242 ? 9.551 -17.591 4.137 1.00 40.04 2193 ALA A O 1
ATOM 3424 N N . ALA A 1 243 ? 9.982 -15.437 3.690 1.00 38.38 2194 ALA A N 1
ATOM 3425 C CA . ALA A 1 243 ? 11.384 -15.698 3.387 1.00 42.73 2194 ALA A CA 1
ATOM 3426 C C . ALA A 1 243 ? 12.236 -15.672 4.652 1.00 32.51 2194 ALA A C 1
ATOM 3427 O O . ALA A 1 243 ? 13.341 -16.204 4.668 1.00 33.72 2194 ALA A O 1
ATOM 3434 N N . LYS A 1 244 ? 11.728 -15.023 5.692 1.00 35.12 2195 LYS A N 1
ATOM 3435 C CA . LYS A 1 244 ? 12.449 -14.881 6.954 1.00 33.33 2195 LYS A CA 1
ATOM 3436 C C . LYS A 1 244 ? 13.793 -14.151 6.787 1.00 31.63 2195 LYS A C 1
ATOM 3437 O O . LYS A 1 244 ? 14.777 -14.446 7.463 1.00 36.19 2195 LYS A O 1
ATOM 3456 N N . THR A 1 245 ? 13.823 -13.164 5.903 1.00 30.16 2196 THR A N 1
ATOM 3457 C CA . THR A 1 245 ? 15.035 -12.374 5.723 1.00 27.97 2196 THR A CA 1
ATOM 3458 C C . THR A 1 245 ? 14.633 -11.048 5.109 1.00 20.44 2196 THR A C 1
ATOM 3459 O O . THR A 1 245 ? 13.433 -10.791 4.894 1.00 23.40 2196 THR A O 1
ATOM 3470 N N . PHE A 1 246 ? 15.610 -10.191 4.813 1.00 20.93 2197 PHE A N 1
ATOM 3471 C CA . PHE A 1 246 ? 15.280 -8.924 4.171 1.00 18.75 2197 PHE A CA 1
ATOM 3472 C C . PHE A 1 246 ? 15.455 -9.025 2.672 1.00 17.17 2197 PHE A C 1
ATOM 3473 O O . PHE A 1 246 ? 16.472 -9.528 2.179 1.00 21.65 2197 PHE A O 1
ATOM 3490 N N . ILE A 1 247 ? 14.459 -8.540 1.952 1.00 16.41 2198 ILE A N 1
ATOM 3491 C CA . ILE A 1 247 ? 14.479 -8.581 0.503 1.00 23.76 2198 ILE A CA 1
ATOM 3492 C C . ILE A 1 247 ? 14.449 -7.171 -0.095 1.00 17.89 2198 ILE A C 1
ATOM 3493 O O . ILE A 1 247 ? 13.864 -6.231 0.469 1.00 17.43 2198 ILE A O 1
ATOM 3509 N N . GLU A 1 248 ? 15.094 -7.042 -1.242 1.00 16.80 2199 GLU A N 1
ATOM 3510 C CA . GLU A 1 248 ? 15.196 -5.767 -1.917 1.00 19.40 2199 GLU A CA 1
ATOM 3511 C C . GLU A 1 248 ? 13.860 -5.378 -2.543 1.00 23.16 2199 GLU A C 1
ATOM 3512 O O . GLU A 1 248 ? 13.350 -6.078 -3.420 1.00 26.06 2199 GLU A O 1
ATOM 3524 N N . GLU A 1 249 ? 13.300 -4.255 -2.093 1.00 17.85 2200 GLU A N 1
ATOM 3525 C CA . GLU A 1 249 ? 12.009 -3.775 -2.574 1.00 19.70 2200 GLU A CA 1
ATOM 3526 C C . GLU A 1 249 ? 12.094 -2.699 -3.666 1.00 21.17 2200 GLU A C 1
ATOM 3527 O O . GLU A 1 249 ? 11.237 -2.625 -4.554 1.00 23.94 2200 GLU A O 1
ATOM 3539 N N . GLU A 1 250 ? 13.100 -1.839 -3.570 1.00 19.23 2201 GLU A N 1
ATOM 3540 C CA . GLU A 1 250 ? 13.296 -0.748 -4.519 1.00 21.65 2201 GLU A CA 1
ATOM 3541 C C . GLU A 1 250 ? 14.774 -0.532 -4.705 1.00 21.89 2201 GLU A C 1
ATOM 3542 O O . GLU A 1 250 ? 15.552 -0.752 -3.773 1.00 17.82 2201 GLU A O 1
ATOM 3554 N N . ALA A 1 251 ? 15.166 -0.116 -5.911 1.00 19.93 2202 ALA A N 1
ATOM 3555 C CA . ALA A 1 251 ? 16.528 0.287 -6.178 1.00 18.13 2202 ALA A CA 1
ATOM 3556 C C . ALA A 1 251 ? 16.483 1.555 -7.006 1.00 26.49 2202 ALA A C 1
ATOM 3557 O O . ALA A 1 251 ? 16.155 1.512 -8.183 1.00 32.53 2202 ALA A O 1
ATOM 3564 N N . PHE A 1 252 ? 16.774 2.675 -6.355 1.00 21.52 2203 PHE A N 1
ATOM 3565 C CA . PHE A 1 252 ? 16.597 4.013 -6.930 1.00 23.01 2203 PHE A CA 1
ATOM 3566 C C . PHE A 1 252 ? 17.858 4.511 -7.656 1.00 20.91 2203 PHE A C 1
ATOM 3567 O O . PHE A 1 252 ? 18.932 4.621 -7.058 1.00 17.08 2203 PHE A O 1
ATOM 3584 N N . GLN A 1 253 ? 17.692 4.837 -8.933 1.00 21.89 2204 GLN A N 1
ATOM 3585 C CA . GLN A 1 253 ? 18.731 5.484 -9.737 1.00 18.91 2204 GLN A CA 1
ATOM 3586 C C . GLN A 1 253 ? 18.636 6.995 -9.631 1.00 17.38 2204 GLN A C 1
ATOM 3587 O O . GLN A 1 253 ? 17.544 7.559 -9.556 1.00 20.86 2204 GLN A O 1
ATOM 3601 N N . GLY A 1 254 ? 19.766 7.672 -9.690 1.00 16.25 2205 GLY A N 1
ATOM 3602 C CA . GLY A 1 254 ? 19.748 9.129 -9.714 1.00 21.38 2205 GLY A CA 1
ATOM 3603 C C . GLY A 1 254 ? 21.106 9.748 -9.458 1.00 22.76 2205 GLY A C 1
ATOM 3604 O O . GLY A 1 254 ? 21.511 10.671 -10.145 1.00 26.45 2205 GLY A O 1
ATOM 3608 N N . HIS A 1 255 ? 21.796 9.264 -8.440 1.00 15.73 2206 HIS A N 1
ATOM 3609 C CA . HIS A 1 255 ? 23.125 9.742 -8.121 1.00 14.77 2206 HIS A CA 1
ATOM 3610 C C . HIS A 1 255 ? 24.166 9.302 -9.135 1.00 13.59 2206 HIS A C 1
ATOM 3611 O O . HIS A 1 255 ? 24.095 8.200 -9.716 1.00 16.00 2206 HIS A O 1
ATOM 3624 N N . SER A 1 256 ? 25.150 10.166 -9.347 1.00 16.99 2207 SER A N 1
ATOM 3625 C CA . SER A 1 256 ? 26.189 9.877 -10.317 1.00 17.66 2207 SER A CA 1
ATOM 3626 C C . SER A 1 256 ? 27.502 9.486 -9.668 1.00 15.71 2207 SER A C 1
ATOM 3627 O O . SER A 1 256 ? 28.506 9.294 -10.359 1.00 17.35 2207 SER A O 1
ATOM 3635 N N . ASP A 1 257 ? 27.520 9.369 -8.340 1.00 12.58 2208 ASP A N 1
ATOM 3636 C CA . ASP A 1 257 ? 28.712 8.937 -7.621 1.00 12.82 2208 ASP A CA 1
ATOM 3637 C C . ASP A 1 257 ? 28.222 8.371 -6.292 1.00 12.30 2208 ASP A C 1
ATOM 3638 O O . ASP A 1 257 ? 27.015 8.329 -6.055 1.00 12.56 2208 ASP A O 1
ATOM 3647 N N . TRP A 1 258 ? 29.155 7.927 -5.459 1.00 14.48 2209 TRP A N 1
ATOM 3648 C CA . TRP A 1 258 ? 28.803 7.077 -4.335 1.00 12.41 2209 TRP A CA 1
ATOM 3649 C C . TRP A 1 258 ? 27.811 7.766 -3.434 1.00 12.19 2209 TRP A C 1
ATOM 3650 O O . TRP A 1 258 ? 27.918 8.970 -3.152 1.00 13.33 2209 TRP A O 1
ATOM 3671 N N . VAL A 1 259 ? 26.842 6.999 -2.955 1.00 10.43 2210 VAL A N 1
ATOM 3672 C CA . VAL A 1 259 ? 25.899 7.514 -1.956 1.00 11.06 2210 VAL A CA 1
ATOM 3673 C C . VAL A 1 259 ? 26.587 7.375 -0.597 1.00 15.92 2210 VAL A C 1
ATOM 3674 O O . VAL A 1 259 ? 27.109 6.318 -0.233 1.00 14.56 2210 VAL A O 1
ATOM 3687 N N . ARG A 1 260 ? 26.643 8.468 0.131 1.00 10.72 2211 ARG A N 1
ATOM 3688 C CA . ARG A 1 260 ? 27.373 8.540 1.382 1.00 10.71 2211 ARG A CA 1
ATOM 3689 C C . ARG A 1 260 ? 26.483 8.484 2.616 1.00 12.71 2211 ARG A C 1
ATOM 3690 O O . ARG A 1 260 ? 26.939 8.010 3.655 1.00 12.71 2211 ARG A O 1
ATOM 3711 N N . ASP A 1 261 ? 25.251 8.979 2.531 1.00 9.65 2212 ASP A N 1
ATOM 3712 C CA . ASP A 1 261 ? 24.327 8.869 3.647 1.00 10.02 2212 ASP A CA 1
ATOM 3713 C C . ASP A 1 261 ? 22.891 8.775 3.151 1.00 9.99 2212 ASP A C 1
ATOM 3714 O O . ASP A 1 261 ? 22.535 9.263 2.076 1.00 11.16 2212 ASP A O 1
ATOM 3723 N N . VAL A 1 262 ? 22.061 8.117 3.963 1.00 10.07 2213 VAL A N 1
ATOM 3724 C CA . VAL A 1 262 ? 20.656 7.973 3.698 1.00 10.58 2213 VAL A CA 1
ATOM 3725 C C . VAL A 1 262 ? 19.913 8.254 5.009 1.00 11.64 2213 VAL A C 1
ATOM 3726 O O . VAL A 1 262 ? 20.398 7.899 6.094 1.00 12.39 2213 VAL A O 1
ATOM 3739 N N . ALA A 1 263 ? 18.786 8.942 4.904 1.00 11.91 2214 ALA A N 1
ATOM 3740 C CA . ALA A 1 263 ? 18.005 9.345 6.070 1.00 11.06 2214 ALA A CA 1
ATOM 3741 C C . ALA A 1 263 ? 16.528 9.231 5.795 1.00 12.22 2214 ALA A C 1
ATOM 3742 O O . ALA A 1 263 ? 16.012 9.875 4.901 1.00 12.01 2214 ALA A O 1
ATOM 3749 N N . TRP A 1 264 ? 15.846 8.429 6.602 1.00 10.71 2215 TRP A N 1
ATOM 3750 C CA . TRP A 1 264 ? 14.416 8.194 6.467 1.00 12.48 2215 TRP A CA 1
ATOM 3751 C C . TRP A 1 264 ? 13.699 9.029 7.540 1.00 11.90 2215 TRP A C 1
ATOM 3752 O O . TRP A 1 264 ? 13.929 8.835 8.739 1.00 15.00 2215 TRP A O 1
ATOM 3773 N N . SER A 1 265 ? 12.899 9.990 7.105 1.00 12.94 2216 SER A N 1
ATOM 3774 C CA . SER A 1 265 ? 12.303 10.942 8.047 1.00 12.63 2216 SER A CA 1
ATOM 3775 C C . SER A 1 265 ? 11.404 10.232 9.047 1.00 17.72 2216 SER A C 1
ATOM 3776 O O . SER A 1 265 ? 10.606 9.411 8.635 1.00 18.29 2216 SER A O 1
ATOM 3784 N N . PRO A 1 266 ? 11.531 10.584 10.347 1.00 15.27 2217 PRO A N 1
ATOM 3785 C CA . PRO A 1 266 ? 10.770 9.888 11.410 1.00 20.03 2217 PRO A CA 1
ATOM 3786 C C . PRO A 1 266 ? 9.384 10.374 11.592 1.00 39.78 2217 PRO A C 1
ATOM 3787 O O . PRO A 1 266 ? 8.657 9.888 12.470 1.00 36.63 2217 PRO A O 1
ATOM 3798 N N . SER A 1 267 ? 8.988 11.347 10.806 1.00 29.61 2218 SER A N 1
ATOM 3799 C CA . SER A 1 267 ? 7.571 11.555 10.723 1.00 45.88 2218 SER A CA 1
ATOM 3800 C C . SER A 1 267 ? 7.018 10.202 10.266 1.00 45.06 2218 SER A C 1
ATOM 3801 O O . SER A 1 267 ? 7.522 9.615 9.300 1.00 58.40 2218 SER A O 1
ATOM 3809 N N . ARG A 1 268 ? 6.028 9.669 10.967 1.00 65.08 2219 ARG A N 1
ATOM 3810 C CA . ARG A 1 268 ? 5.287 8.534 10.418 1.00 63.20 2219 ARG A CA 1
ATOM 3811 C C . ARG A 1 268 ? 3.802 8.888 10.340 1.00 63.51 2219 ARG A C 1
ATOM 3812 O O . ARG A 1 268 ? 2.948 8.326 11.032 1.00 63.93 2219 ARG A O 1
ATOM 3833 N N . LEU A 1 269 ? 3.545 9.881 9.495 1.00 62.95 2220 LEU A N 1
ATOM 3834 C CA . LEU A 1 269 ? 2.227 10.172 8.977 1.00 60.89 2220 LEU A CA 1
ATOM 3835 C C . LEU A 1 269 ? 2.305 9.886 7.490 1.00 50.51 2220 LEU A C 1
ATOM 3836 O O . LEU A 1 269 ? 3.328 10.129 6.853 1.00 62.19 2220 LEU A O 1
ATOM 3852 N N . SER A 1 270 ? 1.209 9.361 6.961 1.00 56.11 2221 SER A N 1
ATOM 3853 C CA . SER A 1 270 ? 1.114 8.860 5.594 1.00 49.52 2221 SER A CA 1
ATOM 3854 C C . SER A 1 270 ? 2.363 9.010 4.691 1.00 33.39 2221 SER A C 1
ATOM 3855 O O . SER A 1 270 ? 2.962 8.012 4.309 1.00 41.39 2221 SER A O 1
ATOM 3863 N N . LYS A 1 271 ? 2.751 10.242 4.368 1.00 35.99 2222 LYS A N 1
ATOM 3864 C CA . LYS A 1 271 ? 3.738 10.503 3.306 1.00 31.72 2222 LYS A CA 1
ATOM 3865 C C . LYS A 1 271 ? 5.206 10.313 3.717 1.00 29.47 2222 LYS A C 1
ATOM 3866 O O . LYS A 1 271 ? 5.672 10.964 4.652 1.00 25.16 2222 LYS A O 1
ATOM 3885 N N . SER A 1 272 ? 5.938 9.453 2.996 1.00 24.83 2223 SER A N 1
ATOM 3886 C CA . SER A 1 272 ? 7.298 9.106 3.386 1.00 18.50 2223 SER A CA 1
ATOM 3887 C C . SER A 1 272 ? 8.303 10.024 2.698 1.00 14.90 2223 SER A C 1
ATOM 3888 O O . SER A 1 272 ? 8.105 10.404 1.552 1.00 16.56 2223 SER A O 1
ATOM 3896 N N . TYR A 1 273 ? 9.367 10.348 3.430 1.00 14.18 2224 TYR A N 1
ATOM 3897 C CA . TYR A 1 273 ? 10.472 11.174 2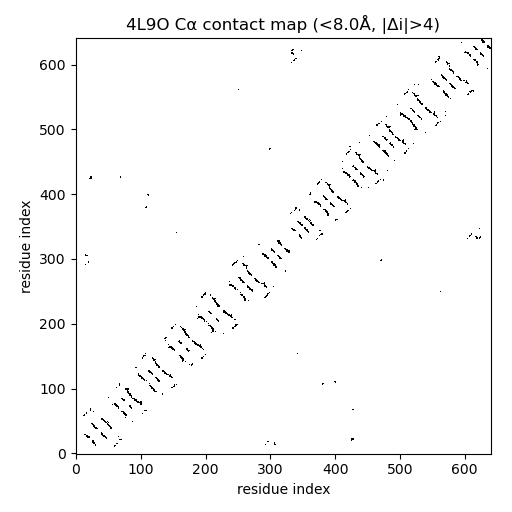.928 1.00 15.17 2224 TYR A CA 1
ATOM 3898 C C . TYR A 1 273 ? 11.786 10.498 3.255 1.00 12.31 2224 TYR A C 1
ATOM 3899 O O . TYR A 1 273 ? 12.050 10.183 4.430 1.00 13.65 2224 TYR A O 1
ATOM 3917 N N . ILE A 1 274 ? 12.629 10.360 2.237 1.00 13.31 2225 ILE A N 1
ATOM 3918 C CA . ILE A 1 274 ? 13.989 9.886 2.403 1.00 10.17 2225 ILE A CA 1
ATOM 3919 C C . ILE A 1 274 ? 14.929 10.872 1.720 1.00 12.35 2225 ILE A C 1
ATOM 3920 O O . ILE A 1 274 ? 14.661 11.300 0.611 1.00 14.04 2225 ILE A O 1
ATOM 3936 N N . ALA A 1 275 ? 16.010 11.244 2.401 1.00 11.73 2226 ALA A N 1
ATOM 3937 C CA . ALA A 1 275 ? 17.048 12.084 1.800 1.00 12.27 2226 ALA A CA 1
ATOM 3938 C C . ALA A 1 275 ? 18.270 11.227 1.564 1.00 11.14 2226 ALA A C 1
ATOM 3939 O O . ALA A 1 275 ? 18.633 10.455 2.428 1.00 11.91 2226 ALA A O 1
ATOM 3946 N N . THR A 1 276 ? 18.929 11.384 0.426 1.00 10.98 2227 THR A N 1
ATOM 3947 C CA . THR A 1 276 ? 20.162 10.671 0.143 1.00 10.58 2227 THR A CA 1
ATOM 3948 C C . THR A 1 276 ? 21.223 11.664 -0.271 1.00 11.37 2227 THR A C 1
ATOM 3949 O O . THR A 1 276 ? 20.988 12.512 -1.137 1.00 12.96 2227 THR A O 1
ATOM 3960 N N . ALA A 1 277 ? 22.354 11.584 0.424 1.00 11.05 2228 ALA A N 1
ATOM 3961 C CA . ALA A 1 277 ? 23.480 12.513 0.215 1.00 10.83 2228 ALA A CA 1
ATOM 3962 C C . ALA A 1 277 ? 24.618 11.798 -0.486 1.00 12.81 2228 ALA A C 1
ATOM 3963 O O . ALA A 1 277 ? 24.983 10.685 -0.090 1.00 12.57 2228 ALA A O 1
ATOM 3970 N N . SER A 1 278 ? 25.208 12.435 -1.498 1.00 11.72 2229 SER A N 1
ATOM 3971 C CA . SER A 1 278 ? 26.162 11.743 -2.358 1.00 9.93 2229 SER A CA 1
ATOM 3972 C C . SER A 1 278 ? 27.468 12.540 -2.543 1.00 10.99 2229 SER A C 1
ATOM 3973 O O . SER A 1 278 ? 27.501 13.792 -2.452 1.00 11.45 2229 SER A O 1
ATOM 3981 N N . GLN A 1 279 ? 28.548 11.836 -2.803 1.00 10.82 2230 GLN A N 1
ATOM 3982 C CA . GLN A 1 279 ? 29.756 12.529 -3.181 1.00 14.06 2230 GLN A CA 1
ATOM 3983 C C . GLN A 1 279 ? 29.679 13.137 -4.583 1.00 11.92 2230 GLN A C 1
ATOM 3984 O O . GLN A 1 279 ? 30.623 13.841 -4.988 1.00 13.41 2230 GLN A O 1
ATOM 3998 N N . ASP A 1 280 ? 28.570 12.923 -5.308 1.00 10.91 2231 ASP A N 1
ATOM 3999 C CA . ASP A 1 280 ? 28.259 13.714 -6.492 1.00 11.50 2231 ASP A CA 1
ATOM 4000 C C . ASP A 1 280 ? 27.875 15.151 -6.189 1.00 10.92 2231 ASP A C 1
ATOM 4001 O O . ASP A 1 280 ? 27.656 15.948 -7.124 1.00 14.28 2231 ASP A O 1
ATOM 4010 N N . ARG A 1 281 ? 27.905 15.514 -4.913 1.00 10.70 2232 ARG A N 1
ATOM 4011 C CA . ARG A 1 281 ? 27.652 16.861 -4.456 1.00 10.21 2232 ARG A CA 1
ATOM 4012 C C . ARG A 1 281 ? 26.174 17.256 -4.506 1.00 14.43 2232 ARG A C 1
ATOM 4013 O O . ARG A 1 281 ? 25.832 18.429 -4.575 1.00 12.59 2232 ARG A O 1
ATOM 4034 N N . THR A 1 282 ? 25.273 16.271 -4.403 1.00 13.69 2233 THR A N 1
ATOM 4035 C CA . THR A 1 282 ? 23.857 16.558 -4.424 1.00 11.98 2233 THR A CA 1
ATOM 4036 C C . THR A 1 282 ? 23.175 15.738 -3.361 1.00 12.75 2233 THR A C 1
ATOM 4037 O O . THR A 1 282 ? 23.712 14.748 -2.899 1.00 12.74 2233 THR A O 1
ATOM 4048 N N . VAL A 1 283 ? 22.001 16.207 -2.983 1.00 11.27 2234 VAL A N 1
ATOM 4049 C CA . VAL A 1 283 ? 21.064 15.448 -2.179 1.00 10.74 2234 VAL A CA 1
ATOM 4050 C C . VAL A 1 283 ? 19.797 15.238 -3.000 1.00 11.76 2234 VAL A C 1
ATOM 4051 O O . VAL A 1 283 ? 19.278 16.171 -3.621 1.00 13.96 2234 VAL A O 1
ATOM 4064 N N . LEU A 1 284 ? 19.286 14.006 -2.992 1.00 11.68 2235 LEU A N 1
ATOM 4065 C CA . LEU A 1 284 ? 18.007 13.714 -3.635 1.00 13.30 2235 LEU A CA 1
ATOM 4066 C C . LEU A 1 284 ? 16.996 13.442 -2.541 1.00 13.64 2235 LEU A C 1
ATOM 4067 O O . LEU A 1 284 ? 17.330 12.839 -1.514 1.00 11.96 2235 LEU A O 1
ATOM 4083 N N . ILE A 1 285 ? 15.769 13.922 -2.754 1.00 12.81 2236 ILE A N 1
ATOM 4084 C CA . ILE A 1 285 ? 14.663 13.699 -1.824 1.00 10.55 2236 ILE A CA 1
ATOM 4085 C C . ILE A 1 285 ? 13.668 12.788 -2.513 1.00 16.54 2236 ILE A C 1
ATOM 4086 O O . ILE A 1 285 ? 13.141 13.109 -3.570 1.00 16.67 2236 ILE A O 1
ATOM 4102 N N . TRP A 1 286 ? 13.432 11.628 -1.914 1.00 15.27 2237 TRP A N 1
ATOM 4103 C CA . TRP A 1 286 ? 12.520 10.636 -2.449 1.00 13.98 2237 TRP A CA 1
ATOM 4104 C C . TRP A 1 286 ? 11.251 10.666 -1.604 1.00 15.60 2237 TRP A C 1
ATOM 4105 O O . TRP A 1 286 ? 11.326 10.678 -0.389 1.00 14.37 2237 TRP A O 1
ATOM 4126 N N . THR A 1 287 ? 10.095 10.698 -2.250 1.00 16.32 2238 THR A N 1
ATOM 4127 C CA . THR A 1 287 ? 8.847 10.753 -1.502 1.00 17.02 2238 THR A CA 1
ATOM 4128 C C . THR A 1 287 ? 7.815 9.776 -2.045 1.00 21.19 2238 THR A C 1
ATOM 4129 O O . THR A 1 287 ? 7.806 9.470 -3.231 1.00 19.76 2238 THR A O 1
ATOM 4140 N N . LYS A 1 288 ? 6.944 9.317 -1.154 1.00 20.92 2239 LYS A N 1
ATOM 4141 C CA . LYS A 1 288 ? 5.852 8.413 -1.500 1.00 20.41 2239 LYS A CA 1
ATOM 4142 C C . LYS A 1 288 ? 4.605 8.859 -0.765 1.00 24.44 2239 LYS A C 1
ATOM 4143 O O . LYS A 1 288 ? 4.601 8.930 0.459 1.00 25.19 2239 LYS A O 1
ATOM 4162 N N . ASP A 1 289 ? 3.553 9.143 -1.516 1.00 28.21 2240 ASP A N 1
ATOM 4163 C CA . ASP A 1 289 ? 2.294 9.563 -0.913 1.00 30.54 2240 ASP A CA 1
ATOM 4164 C C . ASP A 1 289 ? 1.689 8.390 -0.171 1.00 27.28 2240 ASP A C 1
ATOM 4165 O O . ASP A 1 289 ? 1.827 7.237 -0.589 1.00 29.06 2240 ASP A O 1
ATOM 4174 N N . GLY A 1 290 ? 1.034 8.687 0.945 1.00 36.12 2241 GLY A N 1
ATOM 4175 C CA . GLY A 1 290 ? 0.473 7.653 1.783 1.00 29.78 2241 GLY A CA 1
ATOM 4176 C C . GLY A 1 290 ? -0.384 6.683 1.000 1.00 37.81 2241 GLY A C 1
ATOM 4177 O O . GLY A 1 290 ? -0.359 5.483 1.252 1.00 38.52 2241 GLY A O 1
ATOM 4181 N N . LYS A 1 291 ? -1.132 7.205 0.037 1.00 33.45 2242 LYS A N 1
ATOM 4182 C CA . LYS A 1 291 ? -2.068 6.390 -0.717 1.00 37.98 2242 LYS A CA 1
ATOM 4183 C C . LYS A 1 291 ? -1.506 5.993 -2.077 1.00 40.89 2242 LYS A C 1
ATOM 4184 O O . LYS A 1 291 ? -2.262 5.683 -2.997 1.00 44.28 2242 LYS A O 1
ATOM 4203 N N . SER A 1 292 ? -0.181 5.994 -2.201 1.00 31.89 2243 SER A N 1
ATOM 4204 C CA . SER A 1 292 ? 0.467 5.537 -3.427 1.00 31.91 2243 SER A CA 1
ATOM 4205 C C . SER A 1 292 ? 1.523 4.482 -3.127 1.00 33.39 2243 SER A C 1
ATOM 4206 O O . SER A 1 292 ? 2.105 4.455 -2.044 1.00 31.65 2243 SER A O 1
ATOM 4214 N N . ASN A 1 293 ? 1.761 3.596 -4.088 1.00 29.09 2244 ASN A N 1
ATOM 4215 C CA . ASN A 1 293 ? 2.906 2.709 -4.011 1.00 38.59 2244 ASN A CA 1
ATOM 4216 C C . ASN A 1 293 ? 4.059 3.299 -4.812 1.00 40.60 2244 ASN A C 1
ATOM 4217 O O . ASN A 1 293 ? 5.120 2.689 -4.908 1.00 39.81 2244 ASN A O 1
ATOM 4228 N N . LYS A 1 294 ? 3.849 4.476 -5.397 1.00 34.48 2245 LYS A N 1
ATOM 4229 C CA . LYS A 1 294 ? 4.865 5.083 -6.275 1.00 33.81 2245 LYS A CA 1
ATOM 4230 C C . LYS A 1 294 ? 5.771 6.087 -5.553 1.00 27.78 2245 LYS A C 1
ATOM 4231 O O . LYS A 1 294 ? 5.293 6.962 -4.834 1.00 31.23 2245 LYS A O 1
ATOM 4250 N N . TRP A 1 295 ? 7.078 5.952 -5.763 1.00 26.39 2246 TRP A N 1
ATOM 4251 C CA . TRP A 1 295 ? 8.071 6.922 -5.269 1.00 22.50 2246 TRP A CA 1
ATOM 4252 C C . TRP A 1 295 ? 8.427 7.969 -6.344 1.00 22.70 2246 TRP A C 1
ATOM 4253 O O . TRP A 1 295 ? 8.470 7.680 -7.543 1.00 23.99 2246 TRP A O 1
ATOM 4274 N N . GLU A 1 296 ? 8.743 9.173 -5.902 1.00 22.07 2247 GLU A N 1
ATOM 4275 C CA . GLU A 1 296 ? 9.078 10.262 -6.801 1.00 24.63 2247 GLU A CA 1
ATOM 4276 C C . GLU A 1 296 ? 10.369 10.881 -6.270 1.00 19.18 2247 GLU A C 1
ATOM 4277 O O . GLU A 1 296 ? 10.620 10.820 -5.077 1.00 18.77 2247 GLU A O 1
ATOM 4289 N N . LYS A 1 297 ? 11.189 11.461 -7.138 1.00 17.93 2248 LYS A N 1
ATOM 4290 C CA . LYS A 1 297 ? 12.419 12.088 -6.666 1.00 16.85 2248 LYS A CA 1
ATOM 4291 C C . LYS A 1 297 ? 12.514 13.532 -7.105 1.00 17.71 2248 LYS A C 1
ATOM 4292 O O . LYS A 1 297 ? 12.002 13.924 -8.159 1.00 20.13 2248 LYS A O 1
ATOM 4311 N N . GLN A 1 298 ? 13.185 14.309 -6.276 1.00 17.79 2249 GLN A N 1
ATOM 4312 C CA . GLN A 1 298 ? 13.416 15.727 -6.522 1.00 19.25 2249 GLN A CA 1
ATOM 4313 C C . GLN A 1 298 ? 14.787 16.111 -5.967 1.00 21.20 2249 GLN A C 1
ATOM 4314 O O . GLN A 1 298 ? 15.131 15.735 -4.848 1.00 18.93 2249 GLN A O 1
ATOM 4328 N N . PRO A 1 299 ? 15.584 16.875 -6.725 1.00 18.54 2250 PRO A N 1
ATOM 4329 C CA . PRO A 1 299 ? 16.804 17.382 -6.108 1.00 14.85 2250 PRO A CA 1
ATOM 4330 C C . PRO A 1 299 ? 16.517 18.359 -5.003 1.00 16.61 2250 PRO A C 1
ATOM 4331 O O . PRO A 1 299 ? 15.542 19.115 -5.051 1.00 19.84 2250 PRO A O 1
ATOM 4342 N N . LEU A 1 300 ? 17.370 18.351 -3.995 1.00 13.24 2251 LEU A N 1
ATOM 4343 C CA . LEU A 1 300 ? 17.223 19.287 -2.895 1.00 12.89 2251 LEU A CA 1
ATOM 4344 C C . LEU A 1 300 ? 17.483 20.718 -3.343 1.00 16.17 2251 LEU A C 1
ATOM 4345 O O . LEU A 1 300 ? 16.810 21.661 -2.907 1.00 17.95 2251 LEU A O 1
ATOM 4361 N N . THR A 1 301 ? 18.472 20.880 -4.204 1.00 15.72 2252 THR A N 1
ATOM 4362 C CA . THR A 1 301 ? 18.962 22.206 -4.564 1.00 19.36 2252 THR A CA 1
ATOM 4363 C C . THR A 1 301 ? 19.074 22.323 -6.072 1.00 17.34 2252 THR A C 1
ATOM 4364 O O . THR A 1 301 ? 19.201 21.326 -6.788 1.00 21.24 2252 THR A O 1
ATOM 4375 N N . LYS A 1 302 ? 19.017 23.564 -6.551 1.00 21.94 2253 LYS A N 1
ATOM 4376 C CA . LYS A 1 302 ? 19.107 23.826 -7.974 1.00 27.57 2253 LYS A CA 1
ATOM 4377 C C . LYS A 1 302 ? 20.522 23.559 -8.486 1.00 25.71 2253 LYS A C 1
ATOM 4378 O O . LYS A 1 302 ? 20.716 23.009 -9.561 1.00 30.31 2253 LYS A O 1
ATOM 4397 N N . GLU A 1 303 ? 21.509 23.948 -7.696 1.00 21.28 2254 GLU A N 1
ATOM 4398 C CA . GLU A 1 303 ? 22.889 23.742 -8.075 1.00 25.48 2254 GLU A CA 1
ATOM 4399 C C . GLU A 1 303 ? 23.555 22.742 -7.141 1.00 18.36 2254 GLU A C 1
ATOM 4400 O O . GLU A 1 303 ? 23.086 22.517 -6.014 1.00 20.60 2254 GLU A O 1
ATOM 4412 N N . LYS A 1 304 ? 24.650 22.162 -7.609 1.00 19.77 2255 LYS A N 1
ATOM 4413 C CA . LYS A 1 304 ? 25.467 21.277 -6.782 1.00 17.20 2255 LYS A CA 1
ATOM 4414 C C . LYS A 1 304 ? 25.958 22.033 -5.568 1.00 15.06 2255 LYS A C 1
ATOM 4415 O O . LYS A 1 304 ? 26.170 23.255 -5.591 1.00 13.83 2255 LYS A O 1
ATOM 4434 N N . PHE A 1 305 ? 26.171 21.301 -4.484 1.00 11.38 2256 PHE A N 1
ATOM 4435 C CA . PHE A 1 305 ? 26.911 21.824 -3.355 1.00 12.86 2256 PHE A CA 1
ATOM 4436 C C . PHE A 1 305 ? 28.354 22.072 -3.800 1.00 10.39 2256 PHE A C 1
ATOM 4437 O O . PHE A 1 305 ? 28.792 21.542 -4.815 1.00 11.42 2256 PHE A O 1
ATOM 4454 N N . PRO A 1 306 ? 29.115 22.820 -2.997 1.00 11.94 2257 PRO A N 1
ATOM 4455 C CA . PRO A 1 306 ? 30.504 23.131 -3.391 1.00 12.56 2257 PRO A CA 1
ATOM 4456 C C . PRO A 1 306 ? 31.458 21.954 -3.265 1.00 13.02 2257 PRO A C 1
ATOM 4457 O O . PRO A 1 306 ? 32.565 22.018 -3.834 1.00 13.16 2257 PRO A O 1
ATOM 4468 N N . ASP A 1 307 ? 31.031 20.889 -2.591 1.00 12.72 2258 ASP A N 1
ATOM 4469 C CA . ASP A 1 307 ? 31.908 19.774 -2.250 1.00 13.34 2258 ASP A CA 1
ATOM 4470 C C . ASP A 1 307 ? 30.943 18.624 -1.876 1.00 12.72 2258 ASP A C 1
ATOM 4471 O O . ASP A 1 307 ? 29.739 18.780 -1.943 1.00 12.03 2258 ASP A O 1
ATOM 4480 N N . VAL A 1 308 ? 31.486 17.491 -1.481 1.00 12.00 2259 VAL A N 1
ATOM 4481 C CA . VAL A 1 308 ? 30.671 16.309 -1.228 1.00 11.22 2259 VAL A CA 1
ATOM 4482 C C . VAL A 1 308 ? 29.600 16.577 -0.186 1.00 13.20 2259 VAL A C 1
ATOM 4483 O O . VAL A 1 308 ? 29.799 17.393 0.728 1.00 14.00 2259 VAL A O 1
ATOM 4496 N N . CYS A 1 309 ? 28.461 15.869 -0.313 1.00 10.63 2260 CYS A N 1
ATOM 4497 C CA . CYS A 1 309 ? 27.424 15.834 0.718 1.00 10.61 2260 CYS A CA 1
ATOM 4498 C C . CYS A 1 309 ? 27.627 14.539 1.507 1.00 11.77 2260 CYS A C 1
ATOM 4499 O O . CYS A 1 309 ? 27.679 13.478 0.926 1.00 15.01 2260 CYS A O 1
ATOM 4507 N N . TRP A 1 310 ? 27.866 14.680 2.805 1.00 11.02 2261 TRP A N 1
ATOM 4508 C CA . TRP A 1 310 ? 28.381 13.581 3.614 1.00 12.95 2261 TRP A CA 1
ATOM 4509 C C . TRP A 1 310 ? 27.371 12.978 4.569 1.00 14.21 2261 TRP A C 1
ATOM 4510 O O . TRP A 1 310 ? 27.369 11.776 4.782 1.00 11.62 2261 TRP A O 1
ATOM 4531 N N . ARG A 1 311 ? 26.547 13.813 5.195 1.00 10.90 2262 ARG A N 1
ATOM 4532 C CA . ARG A 1 311 ? 25.599 13.362 6.215 1.00 11.37 2262 ARG A CA 1
ATOM 4533 C C . ARG A 1 311 ? 24.291 14.086 6.078 1.00 10.50 2262 ARG A C 1
ATOM 4534 O O . ARG A 1 311 ? 24.234 15.255 5.680 1.00 11.00 2262 ARG A O 1
ATOM 4555 N N . ALA A 1 312 ? 23.206 13.397 6.427 1.00 10.85 2263 ALA A N 1
ATOM 4556 C CA . ALA A 1 312 ? 21.873 13.967 6.385 1.00 10.12 2263 ALA A CA 1
ATOM 4557 C C . ALA A 1 312 ? 21.082 13.507 7.591 1.00 13.29 2263 ALA A C 1
ATOM 4558 O O . ALA A 1 312 ? 21.163 12.341 7.955 1.00 13.32 2263 ALA A O 1
ATOM 4565 N N . SER A 1 313 ? 20.296 14.401 8.183 1.00 10.51 2264 SER A N 1
ATOM 4566 C CA . SER A 1 313 ? 19.388 13.988 9.227 1.00 9.88 2264 SER A CA 1
ATOM 4567 C C . SER A 1 313 ? 18.163 14.893 9.305 1.00 11.96 2264 SER A C 1
ATOM 4568 O O . SER A 1 313 ? 18.253 16.099 9.130 1.00 13.57 2264 SER A O 1
ATOM 4576 N N . TRP A 1 314 ? 17.033 14.271 9.589 1.00 10.07 2265 TRP A N 1
ATOM 4577 C CA . TRP A 1 314 ? 15.738 14.944 9.695 1.00 12.70 2265 TRP A CA 1
ATOM 4578 C C . TRP A 1 314 ? 15.389 15.314 11.125 1.00 11.98 2265 TRP A C 1
ATOM 4579 O O . TRP A 1 314 ? 15.698 14.576 12.056 1.00 12.11 2265 TRP A O 1
ATOM 4600 N N . SER A 1 315 ? 14.753 16.467 11.285 1.00 9.78 2266 SER A N 1
ATOM 4601 C CA . SER A 1 315 ? 14.142 16.825 12.566 1.00 12.47 2266 SER A CA 1
ATOM 4602 C C . SER A 1 315 ? 13.086 15.819 12.951 1.00 14.73 2266 SER A C 1
ATOM 4603 O O . SER A 1 315 ? 12.584 15.077 12.123 1.00 14.49 2266 SER A O 1
ATOM 4611 N N . LEU A 1 316 ? 12.726 15.823 14.222 1.00 14.96 2267 LEU A N 1
ATOM 4612 C CA . LEU A 1 316 ? 11.673 14.918 14.674 1.00 15.08 2267 LEU A CA 1
ATOM 4613 C C . LEU A 1 316 ? 10.281 15.452 14.299 1.00 19.13 2267 LEU A C 1
ATOM 4614 O O . LEU A 1 316 ? 9.340 14.679 14.131 1.00 25.54 2267 LEU A O 1
ATOM 4630 N N . SER A 1 317 ? 10.141 16.762 14.178 1.00 20.29 2268 SER A N 1
ATOM 4631 C CA . SER A 1 317 ? 8.906 17.355 13.658 1.00 27.50 2268 SER A CA 1
ATOM 4632 C C . SER A 1 317 ? 9.208 18.486 12.679 1.00 24.02 2268 SER A C 1
ATOM 4633 O O . SER A 1 317 ? 10.264 19.131 12.759 1.00 21.51 2268 SER A O 1
ATOM 4641 N N . GLY A 1 318 ? 8.281 18.736 11.753 1.00 23.98 2269 GLY A N 1
ATOM 4642 C CA . GLY A 1 318 ? 8.452 19.820 10.799 1.00 26.76 2269 GLY A CA 1
ATOM 4643 C C . GLY A 1 318 ? 9.177 19.400 9.520 1.00 22.25 2269 GLY A C 1
ATOM 4644 O O . GLY A 1 318 ? 9.169 20.136 8.537 1.00 21.85 2269 GLY A O 1
ATOM 4648 N N . ASN A 1 319 ? 9.769 18.211 9.513 1.00 18.40 2270 ASN A N 1
ATOM 4649 C CA . ASN A 1 319 ? 10.440 17.707 8.316 1.00 14.61 2270 ASN A CA 1
ATOM 4650 C C . ASN A 1 319 ? 11.516 18.684 7.784 1.00 17.92 2270 ASN A C 1
ATOM 4651 O O . ASN A 1 319 ? 11.601 18.962 6.571 1.00 17.51 2270 ASN A O 1
ATOM 4662 N N . VAL A 1 320 ? 12.344 19.181 8.693 1.00 14.66 2271 VAL A N 1
ATOM 4663 C CA . VAL A 1 320 ? 13.465 20.035 8.333 1.00 14.60 2271 VAL A CA 1
ATOM 4664 C C . VAL A 1 320 ? 14.656 19.115 8.157 1.00 12.28 2271 VAL A C 1
ATOM 4665 O O . VAL A 1 320 ? 14.901 18.221 8.980 1.00 13.06 2271 VAL A O 1
ATOM 4678 N N . LEU A 1 321 ? 15.420 19.349 7.092 1.00 13.16 2272 LEU A N 1
ATOM 4679 C CA . LEU A 1 321 ? 16.541 18.488 6.762 1.00 13.09 2272 LEU A CA 1
ATOM 4680 C C . LEU A 1 321 ? 17.825 19.245 7.049 1.00 14.10 2272 LEU A C 1
ATOM 4681 O O . LEU A 1 321 ? 17.990 20.404 6.609 1.00 13.19 2272 LEU A O 1
ATOM 4697 N N . ALA A 1 322 ? 18.732 18.589 7.769 1.00 10.90 2273 ALA A N 1
ATOM 4698 C CA . ALA A 1 322 ? 20.092 19.070 7.986 1.00 10.23 2273 ALA A CA 1
ATOM 4699 C C . ALA A 1 322 ? 21.062 18.271 7.119 1.00 11.04 2273 ALA A C 1
ATOM 4700 O O . ALA A 1 322 ? 21.025 17.040 7.122 1.00 12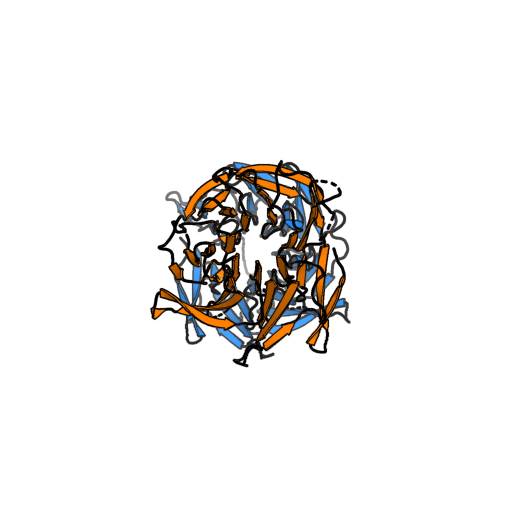.38 2273 ALA A O 1
ATOM 4707 N N . ILE A 1 323 ? 21.927 18.972 6.404 1.00 9.45 2274 ILE A N 1
ATOM 4708 C CA . ILE A 1 323 ? 22.948 18.338 5.546 1.00 9.21 2274 ILE A CA 1
ATOM 4709 C C . ILE A 1 323 ? 24.332 18.845 5.986 1.00 12.78 2274 ILE A C 1
ATOM 4710 O O . ILE A 1 323 ? 24.501 20.043 6.194 1.00 11.96 2274 ILE A O 1
ATOM 4726 N N . SER A 1 324 ? 25.315 17.947 6.158 1.00 11.80 2275 SER A N 1
ATOM 4727 C CA . SER A 1 324 ? 26.721 18.312 6.435 1.00 11.70 2275 SER A CA 1
ATOM 4728 C C . SER A 1 324 ? 27.557 17.894 5.250 1.00 12.37 2275 SER A C 1
ATOM 4729 O O . SER A 1 324 ? 27.339 16.833 4.663 1.00 11.04 2275 SER A O 1
ATOM 4737 N N . GLY A 1 325 ? 28.575 18.659 4.891 1.00 14.18 2276 GLY A N 1
ATOM 4738 C CA . GLY A 1 325 ? 29.386 18.228 3.784 1.00 19.26 2276 GLY A CA 1
ATOM 4739 C C . GLY A 1 325 ? 30.704 18.951 3.728 1.00 14.91 2276 GLY A C 1
ATOM 4740 O O . GLY A 1 325 ? 31.109 19.629 4.667 1.00 12.75 2276 GLY A O 1
ATOM 4744 N N . GLY A 1 326 ? 31.391 18.765 2.617 1.00 12.83 2277 GLY A N 1
ATOM 4745 C CA . GLY A 1 326 ? 32.706 19.330 2.474 1.00 13.41 2277 GLY A CA 1
ATOM 4746 C C . GLY A 1 326 ? 32.651 20.820 2.252 1.00 13.58 2277 GLY A C 1
ATOM 4747 O O . GLY A 1 326 ? 33.716 21.440 2.185 1.00 12.14 2277 GLY A O 1
ATOM 4751 N N . ASP A 1 327 ? 31.454 21.383 2.086 1.00 12.84 2278 ASP A N 1
ATOM 4752 C CA . ASP A 1 327 ? 31.288 22.842 2.173 1.00 11.66 2278 ASP A CA 1
ATOM 4753 C C . ASP A 1 327 ? 31.616 23.408 3.558 1.00 13.34 2278 ASP A C 1
ATOM 4754 O O . ASP A 1 327 ? 31.681 24.637 3.736 1.00 14.56 2278 ASP A O 1
ATOM 4763 N N . ASN A 1 328 ? 31.821 22.520 4.534 1.00 14.72 2279 ASN A N 1
ATOM 4764 C CA . ASN A 1 328 ? 32.140 22.871 5.906 1.00 14.25 2279 ASN A CA 1
ATOM 4765 C C . ASN A 1 328 ? 30.999 23.581 6.623 1.00 11.92 2279 ASN A C 1
ATOM 4766 O O . ASN A 1 328 ? 31.225 24.365 7.558 1.00 14.34 2279 ASN A O 1
ATOM 4777 N N . LYS A 1 329 ? 29.779 23.305 6.183 1.00 10.72 2280 LYS A N 1
ATOM 4778 C CA . LYS A 1 329 ? 28.593 23.893 6.760 1.00 9.56 2280 LYS A CA 1
ATOM 4779 C C . LYS A 1 329 ? 27.614 22.798 7.159 1.00 11.37 2280 LYS A C 1
ATOM 4780 O O . LYS A 1 329 ? 27.587 21.726 6.541 1.00 12.49 2280 LYS A O 1
ATOM 4799 N N . VAL A 1 330 ? 26.740 23.123 8.110 1.00 10.23 2281 VAL A N 1
ATOM 4800 C CA . VAL A 1 330 ? 25.502 22.371 8.345 1.00 11.78 2281 VAL A CA 1
ATOM 4801 C C . VAL A 1 330 ? 24.384 23.235 7.794 1.00 12.39 2281 VAL A C 1
ATOM 4802 O O . VAL A 1 330 ? 24.011 24.241 8.409 1.00 15.32 2281 VAL A O 1
ATOM 4815 N N . THR A 1 331 ? 23.871 22.883 6.628 1.00 11.27 2282 THR A N 1
ATOM 4816 C CA . THR A 1 331 ? 22.775 23.615 6.004 1.00 12.85 2282 THR A CA 1
ATOM 4817 C C . THR A 1 331 ? 21.408 23.007 6.296 1.00 13.44 2282 THR A C 1
ATOM 4818 O O . THR A 1 331 ? 21.257 21.772 6.372 1.00 10.40 2282 THR A O 1
ATOM 4829 N N . LEU A 1 332 ? 20.423 23.873 6.498 1.00 12.10 2283 LEU A N 1
ATOM 4830 C CA . LEU A 1 332 ? 19.062 23.463 6.819 1.00 12.05 2283 LEU A CA 1
ATOM 4831 C C . LEU A 1 332 ? 18.120 23.753 5.654 1.00 13.43 2283 LEU A C 1
ATOM 4832 O O . LEU A 1 332 ? 18.298 24.751 4.943 1.00 13.74 2283 LEU A O 1
ATOM 4848 N N . TRP A 1 333 ? 17.113 22.904 5.498 1.00 11.81 2284 TRP A N 1
ATOM 4849 C CA . TRP A 1 333 ? 16.234 22.919 4.320 1.00 12.21 2284 TRP A CA 1
ATOM 4850 C C . TRP A 1 333 ? 14.794 22.590 4.716 1.00 12.55 2284 TRP A C 1
ATOM 4851 O O . TRP A 1 333 ? 14.542 21.701 5.520 1.00 12.00 2284 TRP A O 1
ATOM 4872 N N . LYS A 1 334 ? 13.854 23.316 4.114 1.00 17.19 2285 LYS A N 1
ATOM 4873 C CA . LYS A 1 334 ? 12.438 23.199 4.420 1.00 14.80 2285 LYS A CA 1
ATOM 4874 C C . LYS A 1 334 ? 11.639 23.224 3.140 1.00 16.76 2285 LYS A C 1
ATOM 4875 O O . LYS A 1 334 ? 11.994 23.943 2.189 1.00 19.24 2285 LYS A O 1
ATOM 4894 N N . GLU A 1 335 ? 10.598 22.409 3.090 1.00 16.14 2286 GLU A N 1
ATOM 4895 C CA . GLU A 1 335 ? 9.779 22.291 1.874 1.00 18.10 2286 GLU A CA 1
ATOM 4896 C C . GLU A 1 335 ? 8.715 23.382 1.914 1.00 27.11 2286 GLU A C 1
ATOM 4897 O O . GLU A 1 335 ? 8.097 23.575 2.941 1.00 25.12 2286 GLU A O 1
ATOM 4909 N N . ASN A 1 336 ? 8.500 24.087 0.810 1.00 28.75 2287 ASN A N 1
ATOM 4910 C CA . ASN A 1 336 ? 7.508 25.156 0.816 1.00 30.52 2287 ASN A CA 1
ATOM 4911 C C . ASN A 1 336 ? 6.161 24.628 0.376 1.00 37.94 2287 ASN A C 1
ATOM 4912 O O . ASN A 1 336 ? 6.033 23.458 0.013 1.00 31.12 2287 ASN A O 1
ATOM 4923 N N . ILE A 1 337 ? 5.154 25.493 0.406 1.00 40.51 2288 ILE A N 1
ATOM 4924 C CA . ILE A 1 337 ? 3.791 25.060 0.153 1.00 41.79 2288 ILE A CA 1
ATOM 4925 C C . ILE A 1 337 ? 3.645 24.360 -1.194 1.00 35.15 2288 ILE A C 1
ATOM 4926 O O . ILE A 1 337 ? 2.796 23.486 -1.349 1.00 48.65 2288 ILE A O 1
ATOM 4942 N N . GLN A 1 338 ? 4.492 24.729 -2.150 1.00 33.22 2289 GLN A N 1
ATOM 4943 C CA . GLN A 1 338 ? 4.431 24.175 -3.504 1.00 34.49 2289 GLN A CA 1
ATOM 4944 C C . GLN A 1 338 ? 5.329 22.959 -3.716 1.00 38.85 2289 GLN A C 1
ATOM 4945 O O . GLN A 1 338 ? 5.553 22.535 -4.848 1.00 37.04 2289 GLN A O 1
ATOM 4959 N N . GLY A 1 339 ? 5.838 22.401 -2.624 1.00 34.97 2290 GLY A N 1
ATOM 4960 C CA . GLY A 1 339 ? 6.583 21.157 -2.680 1.00 29.01 2290 GLY A CA 1
ATOM 4961 C C . GLY A 1 339 ? 8.016 21.313 -3.134 1.00 30.49 2290 GLY A C 1
ATOM 4962 O O . GLY A 1 339 ? 8.634 20.346 -3.569 1.00 31.80 2290 GLY A O 1
ATOM 4966 N N . LYS A 1 340 ? 8.546 22.525 -3.047 1.00 26.37 2291 LYS A N 1
ATOM 4967 C CA . LYS A 1 340 ? 9.933 22.773 -3.417 1.00 25.66 2291 LYS A CA 1
ATOM 4968 C C . LYS A 1 340 ? 10.791 23.106 -2.186 1.00 24.23 2291 LYS A C 1
ATOM 4969 O O . LYS A 1 340 ? 10.322 23.730 -1.231 1.00 26.19 2291 LYS A O 1
ATOM 4988 N N . TRP A 1 341 ? 12.056 22.699 -2.211 1.00 18.98 2292 TRP A N 1
ATOM 4989 C CA . TRP A 1 341 ? 12.916 22.872 -1.052 1.00 16.31 2292 TRP A CA 1
ATOM 4990 C C . TRP A 1 341 ? 13.583 24.234 -1.071 1.00 16.05 2292 TRP A C 1
ATOM 4991 O O . TRP A 1 341 ? 14.074 24.683 -2.114 1.00 18.68 2292 TRP A O 1
ATOM 5012 N N . GLU A 1 342 ? 13.598 24.874 0.086 1.00 18.75 2293 GLU A N 1
ATOM 5013 C CA . GLU A 1 342 ? 14.242 26.170 0.243 1.00 19.42 2293 GLU A CA 1
ATOM 5014 C C . GLU A 1 342 ? 15.190 26.149 1.442 1.00 18.91 2293 GLU A C 1
ATOM 5015 O O . GLU A 1 342 ? 14.993 25.397 2.391 1.00 17.88 2293 GLU A O 1
ATOM 5027 N N . SER A 1 343 ? 16.227 26.966 1.356 1.00 17.20 2294 SER A N 1
ATOM 5028 C CA . SER A 1 343 ? 17.188 27.150 2.424 1.00 15.80 2294 SER A CA 1
ATOM 5029 C C . SER A 1 343 ? 16.553 27.758 3.659 1.00 21.40 2294 SER A C 1
ATOM 5030 O O . SER A 1 343 ? 15.832 28.769 3.596 1.00 23.52 2294 SER A O 1
ATOM 5038 N N . ALA A 1 344 ? 16.837 27.134 4.795 1.00 18.68 2295 ALA A N 1
ATOM 5039 C CA . ALA A 1 344 ? 16.369 27.598 6.073 1.00 14.91 2295 ALA A CA 1
ATOM 5040 C C . ALA A 1 344 ? 17.547 28.050 6.925 1.00 15.93 2295 ALA A C 1
ATOM 5041 O O . ALA A 1 344 ? 17.453 28.020 8.147 1.00 25.90 2295 ALA A O 1
ATOM 5048 N N . GLY A 1 345 ? 18.636 28.501 6.292 1.00 16.50 2296 GLY A N 1
ATOM 5049 C CA . GLY A 1 345 ? 19.805 28.903 7.044 1.00 17.32 2296 GLY A CA 1
ATOM 5050 C C . GLY A 1 345 ? 20.823 27.816 7.286 1.00 16.43 2296 GLY A C 1
ATOM 5051 O O . GLY A 1 345 ? 20.801 26.784 6.619 1.00 15.65 2296 GLY A O 1
ATOM 5055 N N . GLU A 1 346 ? 21.738 28.071 8.211 1.00 13.33 2297 GLU A N 1
ATOM 5056 C CA . GLU A 1 346 ? 22.778 27.121 8.544 1.00 14.38 2297 GLU A CA 1
ATOM 5057 C C . GLU A 1 346 ? 23.081 27.222 10.033 1.00 15.46 2297 GLU A C 1
ATOM 5058 O O . GLU A 1 346 ? 22.765 28.207 10.699 1.00 15.09 2297 GLU A O 1
ATOM 5070 N N . VAL A 1 347 ? 23.612 26.151 10.589 1.00 13.62 2298 VAL A N 1
ATOM 5071 C CA . VAL A 1 347 ? 23.875 26.116 12.017 1.00 13.92 2298 VAL A CA 1
ATOM 5072 C C . VAL A 1 347 ? 25.224 26.731 12.279 1.00 17.60 2298 VAL A C 1
ATOM 5073 O O . VAL A 1 347 ? 26.188 26.417 11.609 1.00 20.74 2298 VAL A O 1
ATOM 5086 N N . ASP A 1 348 ? 25.267 27.644 13.242 1.00 19.08 2299 ASP A N 1
ATOM 5087 C CA . ASP A 1 348 ? 26.514 28.247 13.701 1.00 30.10 2299 ASP A CA 1
ATOM 5088 C C . ASP A 1 348 ? 26.833 27.832 15.130 1.00 27.99 2299 ASP A C 1
ATOM 5089 O O . ASP A 1 348 ? 25.983 27.237 15.813 1.00 31.41 2299 ASP A O 1
ATOM 5098 N N . THR B 1 18 ? -10.592 8.365 48.053 1.00 27.33 1043 THR B N 1
ATOM 5099 C CA . THR B 1 18 ? -10.511 6.928 47.789 1.00 40.00 1043 THR B CA 1
ATOM 5100 C C . THR B 1 18 ? -9.437 6.565 46.740 1.00 35.62 1043 THR B C 1
ATOM 5101 O O . THR B 1 18 ? -9.215 7.292 45.763 1.00 30.61 1043 THR B O 1
ATOM 5111 N N . GLN B 1 19 ? -8.777 5.431 46.962 1.00 37.28 1044 GLN B N 1
ATOM 5112 C CA . GLN B 1 19 ? -7.709 4.940 46.084 1.00 36.48 1044 GLN B CA 1
ATOM 5113 C C . GLN B 1 19 ? -8.234 4.080 44.919 1.00 35.80 1044 GLN B C 1
ATOM 5114 O O . GLN B 1 19 ? -8.786 3.005 45.144 1.00 40.64 1044 GLN B O 1
ATOM 5128 N N . PHE B 1 20 ? -8.044 4.549 43.682 1.00 24.60 1045 PHE B N 1
ATOM 5129 C CA . PHE B 1 20 ? -8.514 3.845 42.489 1.00 19.44 1045 PHE B CA 1
ATOM 5130 C C . PHE B 1 20 ? -7.318 3.219 41.784 1.00 22.94 1045 PHE B C 1
ATOM 5131 O O . PHE B 1 20 ? -6.204 3.648 42.022 1.00 29.13 1045 PHE B O 1
ATOM 5148 N N . PRO B 1 21 ? -7.552 2.198 40.942 1.00 23.43 1046 PRO B N 1
ATOM 5149 C CA . PRO B 1 21 ? -6.416 1.631 40.195 1.00 24.65 1046 PRO B CA 1
ATOM 5150 C C . PRO B 1 21 ? -5.978 2.475 39.024 1.00 26.80 1046 PRO B C 1
ATOM 5151 O O . PRO B 1 21 ? -6.762 3.214 38.439 1.00 24.56 1046 PRO B O 1
ATOM 5162 N N . ILE B 1 22 ? -4.710 2.301 38.647 1.00 27.58 1047 ILE B N 1
ATOM 5163 C CA . ILE B 1 22 ? -4.125 3.062 37.553 1.00 24.71 1047 ILE B CA 1
ATOM 5164 C C . ILE B 1 22 ? -3.484 2.082 36.594 1.00 22.17 1047 ILE B C 1
ATOM 5165 O O . ILE B 1 22 ? -2.901 1.086 37.016 1.00 27.00 1047 ILE B O 1
ATOM 5181 N N . PHE B 1 23 ? -3.639 2.340 35.304 1.00 22.58 1048 PHE B N 1
ATOM 5182 C CA . PHE B 1 23 ? -2.946 1.566 34.285 1.00 23.00 1048 PHE B CA 1
ATOM 5183 C C . PHE B 1 23 ? -2.487 2.498 33.192 1.00 23.83 1048 PHE B C 1
ATOM 5184 O O . PHE B 1 23 ? -3.244 3.338 32.728 1.00 26.66 1048 PHE B O 1
ATOM 5201 N N . HIS B 1 24 ? -1.234 2.350 32.759 1.00 24.68 1049 HIS B N 1
ATOM 5202 C CA . HIS B 1 24 ? -0.736 3.168 31.662 1.00 24.61 1049 HIS B CA 1
ATOM 5203 C C . HIS B 1 24 ? 0.101 2.321 30.744 1.00 22.61 1049 HIS B C 1
ATOM 5204 O O . HIS B 1 24 ? 0.812 1.446 31.230 1.00 23.79 1049 HIS B O 1
ATOM 5217 N N . TRP B 1 25 ? 0.004 2.572 29.435 1.00 21.15 1050 TRP B N 1
ATOM 5218 C CA . TRP B 1 25 ? 1.034 2.121 28.489 1.00 27.07 1050 TRP B CA 1
ATOM 5219 C C . TRP B 1 25 ? 2.018 3.233 28.215 1.00 26.14 1050 TRP B C 1
ATOM 5220 O O . TRP B 1 25 ? 1.659 4.406 28.087 1.00 22.52 1050 TRP B O 1
ATOM 5241 N N . CYS B 1 26 ? 3.274 2.848 28.062 1.00 31.64 1051 CYS B N 1
ATOM 5242 C CA . CYS B 1 26 ? 4.352 3.793 27.889 1.00 35.50 1051 CYS B CA 1
ATOM 5243 C C . CYS B 1 26 ? 4.947 3.618 26.485 1.00 27.45 1051 CYS B C 1
ATOM 5244 O O . CYS B 1 26 ? 5.028 2.487 25.995 1.00 25.42 1051 CYS B O 1
ATOM 5252 N N . ARG B 1 27 ? 5.312 4.728 25.833 1.00 24.87 1052 ARG B N 1
ATOM 5253 C CA . ARG B 1 27 ? 5.858 4.717 24.468 1.00 31.32 1052 ARG B CA 1
ATOM 5254 C C . ARG B 1 27 ? 7.126 3.896 24.348 1.00 25.45 1052 ARG B C 1
ATOM 5255 O O . ARG B 1 27 ? 7.494 3.461 23.232 1.00 28.38 1052 ARG B O 1
ATOM 5276 N N . GLY B 1 28 ? 7.800 3.704 25.480 1.00 23.01 1053 GLY B N 1
ATOM 5277 C CA . GLY B 1 28 ? 9.059 2.980 25.521 1.00 24.53 1053 GLY B CA 1
ATOM 5278 C C . GLY B 1 28 ? 8.892 1.497 25.753 1.00 24.06 1053 GLY B C 1
ATOM 5279 O O . GLY B 1 28 ? 9.819 0.844 26.211 1.00 34.01 1053 GLY B O 1
ATOM 5283 N N . GLY B 1 29 ? 7.705 0.974 25.453 1.00 25.07 1054 GLY B N 1
ATOM 5284 C CA . GLY B 1 29 ? 7.461 -0.456 25.458 1.00 24.23 1054 GLY B CA 1
ATOM 5285 C C . GLY B 1 29 ? 7.282 -1.101 26.819 1.00 31.80 1054 GLY B C 1
ATOM 5286 O O . GLY B 1 29 ? 7.744 -2.216 27.054 1.00 28.43 1054 GLY B O 1
ATOM 5290 N N . LYS B 1 30 ? 6.621 -0.395 27.728 1.00 25.14 1055 LYS B N 1
ATOM 5291 C CA . LYS B 1 30 ? 6.283 -0.961 29.023 1.00 22.66 1055 LYS B CA 1
ATOM 5292 C C . LYS B 1 30 ? 4.852 -0.641 29.372 1.00 24.67 1055 LYS B C 1
ATOM 5293 O O . LYS B 1 30 ? 4.257 0.287 28.823 1.00 25.69 1055 LYS B O 1
ATOM 5312 N N . ALA B 1 31 ? 4.308 -1.455 30.263 1.00 22.45 1056 ALA B N 1
ATOM 5313 C CA . ALA B 1 31 ? 2.997 -1.191 30.847 1.00 24.72 1056 ALA B CA 1
ATOM 5314 C C . ALA B 1 31 ? 3.135 -1.067 32.365 1.00 24.91 1056 ALA B C 1
ATOM 5315 O O . ALA B 1 31 ? 3.970 -1.724 32.980 1.00 24.52 1056 ALA B O 1
ATOM 5322 N N . LEU B 1 32 ? 2.311 -0.211 32.970 1.00 19.87 1057 LEU B N 1
ATOM 5323 C CA . LEU B 1 32 ? 2.386 0.058 34.384 1.00 18.12 1057 LEU B CA 1
ATOM 5324 C C . LEU B 1 32 ? 0.991 -0.151 34.959 1.00 21.06 1057 LEU B C 1
ATOM 5325 O O . LEU B 1 32 ? 0.014 0.331 34.399 1.00 19.26 1057 LEU B O 1
ATOM 5341 N N . SER B 1 33 ? 0.910 -0.894 36.048 1.00 22.89 1058 SER B N 1
ATOM 5342 C CA . SER B 1 33 ? -0.352 -1.024 36.762 1.00 21.47 1058 SER B CA 1
ATOM 5343 C C . SER B 1 33 ? -0.127 -0.727 38.229 1.00 20.62 1058 SER B C 1
ATOM 5344 O O . SER B 1 33 ? 0.904 -1.042 38.827 1.00 24.56 1058 SER B O 1
ATOM 5352 N N . MET B 1 34 ? -1.138 -0.121 38.824 1.00 24.25 1059 MET B N 1
ATOM 5353 C CA . MET B 1 34 ? -1.096 0.165 40.226 1.00 22.31 1059 MET B CA 1
ATOM 5354 C C . MET B 1 34 ? -2.439 -0.227 40.798 1.00 22.93 1059 MET B C 1
ATOM 5355 O O . MET B 1 34 ? -3.475 0.309 40.385 1.00 25.00 1059 MET B O 1
ATOM 5369 N N . LEU B 1 35 ? -2.419 -1.197 41.711 1.00 27.04 1060 LEU B N 1
ATOM 5370 C CA . LEU B 1 35 ? -3.641 -1.698 42.320 1.00 34.96 1060 LEU B CA 1
ATOM 5371 C C . LEU B 1 35 ? -3.514 -1.609 43.835 1.00 29.26 1060 LEU B C 1
ATOM 5372 O O . LEU B 1 35 ? -2.512 -2.023 44.398 1.00 29.78 1060 LEU B O 1
ATOM 5388 N N . PRO B 1 36 ? -4.519 -1.036 44.501 1.00 31.30 1061 PRO B N 1
ATOM 5389 C CA . PRO B 1 36 ? -4.552 -1.125 45.964 1.00 30.26 1061 PRO B CA 1
ATOM 5390 C C . PRO B 1 36 ? -4.636 -2.579 46.394 1.00 33.26 1061 PRO B C 1
ATOM 5391 O O . PRO B 1 36 ? -5.365 -3.338 45.767 1.00 33.81 1061 PRO B O 1
ATOM 5402 N N . LYS B 1 37 ? -3.888 -2.958 47.424 1.00 30.35 1062 LYS B N 1
ATOM 5403 C CA . LYS B 1 37 ? -3.818 -4.346 47.856 1.00 39.12 1062 LYS B CA 1
ATOM 5404 C C . LYS B 1 37 ? -4.425 -4.429 49.249 1.00 29.91 1062 LYS B C 1
ATOM 5405 O O . LYS B 1 37 ? -4.446 -3.431 49.981 1.00 37.77 1062 LYS B O 1
ATOM 5424 N N . PHE B 1 38 ? -4.917 -5.617 49.610 1.00 32.29 1063 PHE B N 1
ATOM 5425 C CA . PHE B 1 38 ? -5.610 -5.818 50.879 1.00 36.99 1063 PHE B CA 1
ATOM 5426 C C . PHE B 1 38 ? -5.284 -7.180 51.471 1.00 43.61 1063 PHE B C 1
ATOM 5427 O O . PHE B 1 38 ? -5.856 -7.579 52.485 1.00 36.21 1063 PHE B O 1
ATOM 5444 N N . LYS B 1 45 ? -1.293 1.602 50.697 1.00 51.55 1070 LYS B N 1
ATOM 5445 C CA . LYS B 1 45 ? -1.185 0.169 50.468 1.00 41.90 1070 LYS B CA 1
ATOM 5446 C C . LYS B 1 45 ? -1.284 -0.146 48.969 1.00 39.07 1070 LYS B C 1
ATOM 5447 O O . LYS B 1 45 ? -2.261 -0.729 48.517 1.00 34.72 1070 LYS B O 1
ATOM 5465 N N . VAL B 1 46 ? -0.285 0.221 48.183 1.00 39.91 1071 VAL B N 1
ATOM 5466 C CA . VAL B 1 46 ? -0.415 -0.014 46.750 1.00 41.34 1071 VAL B CA 1
ATOM 5467 C C . VAL B 1 46 ? 0.799 -0.685 46.152 1.00 37.77 1071 VAL B C 1
ATOM 5468 O O . VAL B 1 46 ? 1.925 -0.433 46.560 1.00 41.83 1071 VAL B O 1
ATOM 5481 N N . GLU B 1 47 ? 0.548 -1.565 45.192 1.00 38.41 1072 GLU B N 1
ATOM 5482 C CA . GLU B 1 47 ? 1.619 -2.157 44.406 1.00 44.10 1072 GLU B CA 1
ATOM 5483 C C . GLU B 1 47 ? 1.650 -1.527 43.015 1.00 34.76 1072 GLU B C 1
ATOM 5484 O O . GLU B 1 47 ? 0.644 -1.538 42.298 1.00 33.83 1072 GLU B O 1
ATOM 5496 N N . ILE B 1 48 ? 2.797 -0.969 42.649 1.00 35.89 1073 ILE B N 1
ATOM 5497 C CA . ILE B 1 48 ? 3.032 -0.526 41.278 1.00 29.86 1073 ILE B CA 1
ATOM 5498 C C . ILE B 1 48 ? 3.901 -1.558 40.586 1.00 26.68 1073 ILE B C 1
ATOM 5499 O O . ILE B 1 48 ? 5.020 -1.803 41.022 1.00 38.25 1073 ILE B O 1
ATOM 5515 N N . ASN B 1 49 ? 3.366 -2.153 39.527 1.00 27.80 1074 ASN B N 1
ATOM 5516 C CA . ASN B 1 49 ? 4.072 -3.154 38.729 1.00 30.11 1074 ASN B CA 1
ATOM 5517 C C . ASN B 1 49 ? 4.353 -2.658 37.329 1.00 26.95 1074 ASN B C 1
ATOM 5518 O O . ASN B 1 49 ? 3.453 -2.196 36.628 1.00 22.02 1074 ASN B O 1
ATOM 5529 N N . ILE B 1 50 ? 5.598 -2.807 36.901 1.00 25.52 1075 ILE B N 1
ATOM 5530 C CA . ILE B 1 50 ? 5.990 -2.383 35.565 1.00 28.66 1075 ILE B CA 1
ATOM 5531 C C . ILE B 1 50 ? 6.585 -3.570 34.818 1.00 27.45 1075 ILE B C 1
ATOM 5532 O O . ILE B 1 50 ? 7.485 -4.229 35.330 1.00 29.83 1075 ILE B O 1
ATOM 5548 N N . VAL B 1 51 ? 6.039 -3.859 33.639 1.00 25.14 1076 VAL B N 1
ATOM 5549 C CA . VAL B 1 51 ? 6.496 -4.980 32.800 1.00 31.19 1076 VAL B CA 1
ATOM 5550 C C . VAL B 1 51 ? 6.558 -4.571 31.325 1.00 34.94 1076 VAL B C 1
ATOM 5551 O O . VAL B 1 51 ? 6.123 -3.491 30.969 1.00 30.02 1076 VAL B O 1
ATOM 5564 N N . GLY B 1 52 ? 7.076 -5.435 30.451 1.00 31.39 1077 GLY B N 1
ATOM 5565 C CA . GLY B 1 52 ? 7.149 -5.094 29.038 1.00 25.10 1077 GLY B CA 1
ATOM 5566 C C . GLY B 1 52 ? 5.812 -5.135 28.322 1.00 45.02 1077 GLY B C 1
ATOM 5567 O O . GLY B 1 52 ? 5.630 -4.456 27.300 1.00 41.72 1077 GLY B O 1
ATOM 5571 N N . GLY B 1 60 ? 11.504 -8.855 32.221 1.00 55.02 1085 GLY B N 1
ATOM 5572 C CA . GLY B 1 60 ? 11.855 -8.222 33.481 1.00 51.66 1085 GLY B CA 1
ATOM 5573 C C . GLY B 1 60 ? 10.732 -7.358 34.035 1.00 53.54 1085 GLY B C 1
ATOM 5574 O O . GLY B 1 60 ? 10.189 -6.507 33.330 1.00 57.16 1085 GLY B O 1
ATOM 5577 N N . SER B 1 61 ? 10.375 -7.585 35.296 1.00 47.78 1086 SER B N 1
ATOM 5578 C CA . SER B 1 61 ? 9.387 -6.750 35.980 1.00 45.22 1086 SER B CA 1
ATOM 5579 C C . SER B 1 61 ? 10.029 -6.038 37.159 1.00 43.65 1086 SER B C 1
ATOM 5580 O O . SER B 1 61 ? 11.055 -6.475 37.678 1.00 43.26 1086 SER B O 1
ATOM 5588 N N . VAL B 1 62 ? 9.423 -4.931 37.573 1.00 39.53 2013 VAL B N 1
ATOM 5589 C CA . VAL B 1 62 ? 9.851 -4.223 38.765 1.00 37.50 2013 VAL B CA 1
ATOM 5590 C C . VAL B 1 62 ? 8.616 -3.796 39.530 1.00 42.84 2013 VAL B C 1
ATOM 5591 O O . VAL B 1 62 ? 7.602 -3.428 38.934 1.00 36.89 2013 VAL B O 1
ATOM 5604 N N . THR B 1 63 ? 8.711 -3.876 40.851 1.00 41.71 2014 THR B N 1
ATOM 5605 C CA . THR B 1 63 ? 7.616 -3.515 41.737 1.00 35.87 2014 THR B CA 1
ATOM 5606 C C . THR B 1 63 ? 8.089 -2.428 42.677 1.00 42.67 2014 THR B C 1
ATOM 5607 O O . THR B 1 63 ? 9.198 -2.498 43.204 1.00 41.41 2014 THR B O 1
ATOM 5618 N N . ILE B 1 64 ? 7.251 -1.414 42.876 1.00 37.73 2015 ILE B N 1
ATOM 5619 C CA . ILE B 1 64 ? 7.554 -0.340 43.810 1.00 39.48 2015 ILE B CA 1
ATOM 5620 C C . ILE B 1 64 ? 6.402 -0.307 44.803 1.00 42.61 2015 ILE B C 1
ATOM 5621 O O . ILE B 1 64 ? 5.235 -0.277 44.414 1.00 48.01 2015 ILE B O 1
ATOM 5637 N N . GLY B 1 65 ? 6.738 -0.361 46.082 1.00 49.11 2016 GLY B N 1
ATOM 5638 C CA . GLY B 1 65 ? 5.738 -0.473 47.125 1.00 44.70 2016 GLY B CA 1
ATOM 5639 C C . GLY B 1 65 ? 5.759 0.712 48.065 1.00 47.32 2016 GLY B C 1
ATOM 5640 O O . GLY B 1 65 ? 6.824 1.165 48.485 1.00 55.62 2016 GLY B O 1
ATOM 5644 N N . ASN B 1 66 ? 4.577 1.226 48.385 1.00 55.51 2017 ASN B N 1
ATOM 5645 C CA . ASN B 1 66 ? 4.446 2.304 49.359 1.00 53.17 2017 ASN B CA 1
ATOM 5646 C C . ASN B 1 66 ? 5.370 3.480 49.056 1.00 51.67 2017 ASN B C 1
ATOM 5647 O O . ASN B 1 66 ? 6.260 3.816 49.837 1.00 58.78 2017 ASN B O 1
ATOM 5658 N N . ALA B 1 67 ? 5.152 4.099 47.906 1.00 41.59 2018 ALA B N 1
ATOM 5659 C CA . ALA B 1 67 ? 5.935 5.245 47.498 1.00 39.30 2018 ALA B CA 1
ATOM 5660 C C . ALA B 1 67 ? 5.635 6.471 48.385 1.00 42.17 2018 ALA B C 1
ATOM 5661 O O . ALA B 1 67 ? 6.478 7.341 48.553 1.00 44.21 2018 ALA B O 1
ATOM 5668 N N . HIS B 1 68 ? 4.441 6.521 48.972 1.00 29.05 2019 HIS B N 1
ATOM 5669 C CA . HIS B 1 68 ? 4.006 7.670 49.759 1.00 32.06 2019 HIS B CA 1
ATOM 5670 C C . HIS B 1 68 ? 3.288 7.175 51.007 1.00 37.30 2019 HIS B C 1
ATOM 5671 O O . HIS B 1 68 ? 2.982 5.995 51.125 1.00 39.11 2019 HIS B O 1
ATOM 5684 N N . ASP B 1 69 ? 2.962 8.096 51.902 1.00 36.35 2020 ASP B N 1
ATOM 5685 C CA . ASP B 1 69 ? 2.138 7.751 53.064 1.00 49.87 2020 ASP B CA 1
ATOM 5686 C C . ASP B 1 69 ? 0.821 8.522 53.046 1.00 42.53 2020 ASP B C 1
ATOM 5687 O O . ASP B 1 69 ? 0.371 9.102 54.042 1.00 39.26 2020 ASP B O 1
ATOM 5696 N N . ASP B 1 70 ? 0.236 8.520 51.860 1.00 27.74 2021 ASP B N 1
ATOM 5697 C CA . ASP B 1 70 ? -1.130 8.901 51.631 1.00 25.92 2021 ASP B CA 1
ATOM 5698 C C . ASP B 1 70 ? -1.467 8.402 50.223 1.00 28.14 2021 ASP B C 1
ATOM 5699 O O . ASP B 1 70 ? -0.601 7.874 49.491 1.00 26.37 2021 ASP B O 1
ATOM 5708 N N . LEU B 1 71 ? -2.726 8.539 49.854 1.00 21.57 2022 LEU B N 1
ATOM 5709 C CA . LEU B 1 71 ? -3.220 8.136 48.549 1.00 20.74 2022 LEU B CA 1
ATOM 5710 C C . LEU B 1 71 ? -2.255 8.564 47.436 1.00 15.28 2022 LEU B C 1
ATOM 5711 O O . LEU B 1 71 ? -1.748 9.672 47.462 1.00 19.13 2022 LEU B O 1
ATOM 5727 N N . ILE B 1 72 ? -2.103 7.685 46.448 1.00 19.59 2023 ILE B N 1
ATOM 5728 C CA . ILE B 1 72 ? -1.398 7.981 45.209 1.00 19.20 2023 ILE B CA 1
ATOM 5729 C C . ILE B 1 72 ? -2.421 8.163 44.091 1.00 21.07 2023 ILE B C 1
ATOM 5730 O O . ILE B 1 72 ? -3.311 7.340 43.890 1.00 22.83 2023 ILE B O 1
ATOM 5746 N N . HIS B 1 73 ? -2.304 9.264 43.369 1.00 17.30 2024 HIS B N 1
ATOM 5747 C CA . HIS B 1 73 ? -3.327 9.617 42.388 1.00 16.96 2024 HIS B CA 1
ATOM 5748 C C . HIS B 1 73 ? -2.858 9.402 40.953 1.00 17.75 2024 HIS B C 1
ATOM 5749 O O . HIS B 1 73 ? -3.670 9.341 40.026 1.00 19.80 2024 HIS B O 1
ATOM 5762 N N . ASP B 1 74 ? -1.546 9.316 40.758 1.00 18.72 2025 ASP B N 1
ATOM 5763 C CA . ASP B 1 74 ? -1.023 9.014 39.430 1.00 17.30 2025 ASP B CA 1
ATOM 5764 C C . ASP B 1 74 ? 0.363 8.397 39.547 1.00 17.81 2025 ASP B C 1
ATOM 5765 O O . ASP B 1 74 ? 1.087 8.606 40.530 1.00 19.03 2025 ASP B O 1
ATOM 5774 N N . ALA B 1 75 ? 0.728 7.637 38.520 1.00 18.75 2026 ALA B N 1
ATOM 5775 C CA . ALA B 1 75 ? 2.015 6.977 38.457 1.00 17.37 2026 ALA B CA 1
ATOM 5776 C C . ALA B 1 75 ? 2.296 6.905 36.961 1.00 16.84 2026 ALA B C 1
ATOM 5777 O O . ALA B 1 75 ? 1.527 6.296 36.225 1.00 21.34 2026 ALA B O 1
ATOM 5784 N N . VAL B 1 76 ? 3.314 7.610 36.501 1.00 16.70 2027 VAL B N 1
ATOM 5785 C CA . VAL B 1 76 ? 3.530 7.739 35.067 1.00 17.98 2027 VAL B CA 1
ATOM 5786 C C . VAL B 1 76 ? 4.994 7.550 34.714 1.00 16.53 2027 VAL B C 1
ATOM 5787 O O . VAL B 1 76 ? 5.870 8.175 35.312 1.00 15.32 2027 VAL B O 1
ATOM 5800 N N . LEU B 1 77 ? 5.241 6.654 33.770 1.00 16.92 2028 LEU B N 1
ATOM 5801 C CA . LEU B 1 77 ? 6.586 6.472 33.219 1.00 18.28 2028 LEU B CA 1
ATOM 5802 C C . LEU B 1 77 ? 6.864 7.533 32.180 1.00 17.33 2028 LEU B C 1
ATOM 5803 O O . LEU B 1 77 ? 5.964 7.956 31.465 1.00 18.15 2028 LEU B O 1
ATOM 5819 N N . ASP B 1 78 ? 8.132 7.905 32.043 1.00 15.87 2029 ASP B N 1
ATOM 5820 C CA . ASP B 1 78 ? 8.556 8.832 31.000 1.00 17.11 2029 ASP B CA 1
ATOM 5821 C C . ASP B 1 78 ? 8.630 8.159 29.623 1.00 17.43 2029 ASP B C 1
ATOM 5822 O O . ASP B 1 78 ? 8.313 6.989 29.487 1.00 17.56 2029 ASP B O 1
ATOM 5831 N N . TYR B 1 79 ? 8.994 8.942 28.609 1.00 19.32 2030 TYR B N 1
ATOM 5832 C CA . TYR B 1 79 ? 8.890 8.520 27.218 1.00 18.75 2030 TYR B CA 1
ATOM 5833 C C . TYR B 1 79 ? 9.741 7.291 26.945 1.00 18.91 2030 TYR B C 1
ATOM 5834 O O . TYR B 1 79 ? 9.337 6.411 26.176 1.00 19.49 2030 TYR B O 1
ATOM 5852 N N . TYR B 1 80 ? 10.879 7.187 27.618 1.00 18.91 2031 TYR B N 1
ATOM 5853 C CA . TYR B 1 80 ? 11.781 6.053 27.386 1.00 24.58 2031 TYR B CA 1
ATOM 5854 C C . TYR B 1 80 ? 11.601 4.890 28.365 1.00 28.02 2031 TYR B C 1
ATOM 5855 O O . TYR B 1 80 ? 12.178 3.820 28.187 1.00 23.84 2031 TYR B O 1
ATOM 5873 N N . GLY B 1 81 ? 10.832 5.103 29.425 1.00 19.98 2032 GLY B N 1
ATOM 5874 C CA . GLY B 1 81 ? 10.567 4.030 30.360 1.00 22.85 2032 GLY B CA 1
ATOM 5875 C C . GLY B 1 81 ? 11.586 3.883 31.483 1.00 23.40 2032 GLY B C 1
ATOM 5876 O O . GLY B 1 81 ? 11.594 2.860 32.153 1.00 31.37 2032 GLY B O 1
ATOM 5880 N N . ARG B 1 82 ? 12.429 4.885 31.703 1.00 19.97 2033 ARG B N 1
ATOM 5881 C CA . ARG B 1 82 ? 13.472 4.796 32.722 1.00 23.08 2033 ARG B CA 1
ATOM 5882 C C . ARG B 1 82 ? 13.302 5.768 33.910 1.00 27.66 2033 ARG B C 1
ATOM 5883 O O . ARG B 1 82 ? 14.092 5.754 34.844 1.00 28.85 2033 ARG B O 1
ATOM 5904 N N . ARG B 1 83 ? 12.289 6.625 33.869 1.00 24.26 2034 ARG B N 1
ATOM 5905 C CA . ARG B 1 83 ? 11.950 7.443 35.037 1.00 21.74 2034 ARG B CA 1
ATOM 5906 C C . ARG B 1 83 ? 10.476 7.209 35.329 1.00 20.87 2034 ARG B C 1
ATOM 5907 O O . ARG B 1 83 ? 9.683 7.013 34.412 1.00 21.51 2034 ARG B O 1
ATOM 5928 N N . LEU B 1 84 ? 10.126 7.192 36.607 1.00 20.55 2035 LEU B N 1
ATOM 5929 C CA . LEU B 1 84 ? 8.722 7.077 37.016 1.00 17.95 2035 LEU B CA 1
ATOM 5930 C C . LEU B 1 84 ? 8.437 8.240 37.932 1.00 18.52 2035 LEU B C 1
ATOM 5931 O O . LEU B 1 84 ? 9.264 8.560 38.768 1.00 19.79 2035 LEU B O 1
ATOM 5947 N N . ALA B 1 85 ? 7.272 8.883 37.762 1.00 15.88 2036 ALA B N 1
ATOM 5948 C CA . ALA B 1 85 ? 6.801 9.932 38.689 1.00 17.78 2036 ALA B CA 1
ATOM 5949 C C . ALA B 1 85 ? 5.498 9.475 39.323 1.00 19.64 2036 ALA B C 1
ATOM 5950 O O . ALA B 1 85 ? 4.569 9.073 38.622 1.00 19.57 2036 ALA B O 1
ATOM 5957 N N . THR B 1 86 ? 5.431 9.527 40.654 1.00 20.87 2037 THR B N 1
ATOM 5958 C CA . THR B 1 86 ? 4.183 9.224 41.365 1.00 19.70 2037 THR B CA 1
ATOM 5959 C C . THR B 1 86 ? 3.784 10.453 42.177 1.00 18.26 2037 THR B C 1
ATOM 5960 O O . THR B 1 86 ? 4.636 11.191 42.641 1.00 18.76 2037 THR B O 1
ATOM 5971 N N . CYS B 1 87 ? 2.483 10.677 42.345 1.00 17.96 2038 CYS B N 1
ATOM 5972 C CA . CYS B 1 87 ? 2.040 11.860 43.070 1.00 15.68 2038 CYS B CA 1
ATOM 5973 C C . CYS B 1 87 ? 0.907 11.541 44.044 1.00 17.43 2038 CYS B C 1
ATOM 5974 O O . CYS B 1 87 ? 0.158 10.584 43.852 1.00 15.93 2038 CYS B O 1
ATOM 5982 N N . SER B 1 88 ? 0.794 12.365 45.084 1.00 17.07 2039 SER B N 1
ATOM 5983 C CA . SER B 1 88 ? 0.035 11.953 46.261 1.00 15.92 2039 SER B CA 1
ATOM 5984 C C . SER B 1 88 ? -0.768 13.046 46.952 1.00 14.66 2039 SER B C 1
ATOM 5985 O O . SER B 1 88 ? -0.523 14.247 46.794 1.00 16.62 2039 SER B O 1
ATOM 5993 N N . SER B 1 89 ? -1.729 12.587 47.747 1.00 16.57 2040 SER B N 1
ATOM 5994 C CA . SER B 1 89 ? -2.397 13.458 48.715 1.00 22.35 2040 SER B CA 1
ATOM 5995 C C . SER B 1 89 ? -1.445 14.001 49.784 1.00 22.11 2040 SER B C 1
ATOM 5996 O O . SER B 1 89 ? -1.761 15.000 50.455 1.00 21.25 2040 SER B O 1
ATOM 6004 N N . ASP B 1 90 ? -0.277 13.384 49.934 1.00 19.45 2041 ASP B N 1
ATOM 6005 C CA . ASP B 1 90 ? 0.754 13.962 50.815 1.00 20.38 2041 ASP B CA 1
ATOM 6006 C C . ASP B 1 90 ? 1.403 15.246 50.274 1.00 23.86 2041 ASP B C 1
ATOM 6007 O O . ASP B 1 90 ? 2.281 15.835 50.917 1.00 22.56 2041 ASP B O 1
ATOM 6016 N N . LYS B 1 91 ? 0.932 15.685 49.104 1.00 18.74 2042 LYS B N 1
ATOM 6017 C CA . LYS B 1 91 ? 1.298 16.953 48.477 1.00 18.86 2042 LYS B CA 1
ATOM 6018 C C . LYS B 1 91 ? 2.628 16.880 47.729 1.00 18.53 2042 LYS B C 1
ATOM 6019 O O . LYS B 1 91 ? 3.135 17.900 47.276 1.00 18.37 2042 LYS B O 1
ATOM 6038 N N . THR B 1 92 ? 3.170 15.677 47.612 1.00 17.71 2043 THR B N 1
ATOM 6039 C CA . THR B 1 92 ? 4.472 15.500 46.960 1.00 17.90 2043 THR B CA 1
ATOM 6040 C C . THR B 1 92 ? 4.424 14.655 45.712 1.00 19.76 2043 THR B C 1
ATOM 6041 O O . THR B 1 92 ? 3.444 13.945 45.439 1.00 17.89 2043 THR B O 1
ATOM 6052 N N . ILE B 1 93 ? 5.543 14.733 44.980 1.00 18.60 2044 ILE B N 1
ATOM 6053 C CA . ILE B 1 93 ? 5.795 13.943 43.788 1.00 18.57 2044 ILE B CA 1
ATOM 6054 C C . ILE B 1 93 ? 7.126 13.264 44.018 1.00 17.92 2044 ILE B C 1
ATOM 6055 O O . ILE B 1 93 ? 8.083 13.934 44.410 1.00 20.13 2044 ILE B O 1
ATOM 6071 N N . LYS B 1 94 ? 7.174 11.955 43.796 1.00 19.15 2045 LYS B N 1
ATOM 6072 C CA . LYS B 1 94 ? 8.430 11.229 43.893 1.00 20.88 2045 LYS B CA 1
ATOM 6073 C C . LYS B 1 94 ? 8.879 10.738 42.526 1.00 19.39 2045 LYS B C 1
ATOM 6074 O O . LYS B 1 94 ? 8.070 10.249 41.747 1.00 19.92 2045 LYS B O 1
ATOM 6093 N N . ILE B 1 95 ? 10.183 10.881 42.278 1.00 21.41 2046 ILE B N 1
ATOM 6094 C CA . ILE B 1 95 ? 10.804 10.494 41.011 1.00 21.12 2046 ILE B CA 1
ATOM 6095 C C . ILE B 1 95 ? 11.681 9.283 41.286 1.00 22.06 2046 ILE B C 1
ATOM 6096 O O . ILE B 1 95 ? 12.551 9.345 42.159 1.00 25.87 2046 ILE B O 1
ATOM 6112 N N . PHE B 1 96 ? 11.447 8.200 40.547 1.00 22.58 2047 PHE B N 1
ATOM 6113 C CA . PHE B 1 96 ? 12.213 6.958 40.653 1.00 21.55 2047 PHE B CA 1
ATOM 6114 C C . PHE B 1 96 ? 13.005 6.704 39.351 1.00 30.56 2047 PHE B C 1
ATOM 6115 O O . PHE B 1 96 ? 12.507 6.981 38.267 1.00 20.35 2047 PHE B O 1
ATOM 6132 N N . GLU B 1 97 ? 14.219 6.172 39.471 1.00 25.16 2048 GLU B N 1
ATOM 6133 C CA . GLU B 1 97 ? 14.942 5.610 38.320 1.00 26.25 2048 GLU B CA 1
ATOM 6134 C C . GLU B 1 97 ? 14.539 4.157 38.150 1.00 30.21 2048 GLU B C 1
ATOM 6135 O O . GLU B 1 97 ? 14.497 3.404 39.122 1.00 34.05 2048 GLU B O 1
ATOM 6147 N N . ILE B 1 98 ? 14.209 3.766 36.922 1.00 28.19 2049 ILE B N 1
ATOM 6148 C CA . ILE B 1 98 ? 13.811 2.393 36.642 1.00 32.35 2049 ILE B CA 1
ATOM 6149 C C . ILE B 1 98 ? 14.873 1.790 35.723 1.00 42.54 2049 ILE B C 1
ATOM 6150 O O . ILE B 1 98 ? 14.977 2.161 34.550 1.00 43.66 2049 ILE B O 1
ATOM 6166 N N . ASP B 1 99 ? 15.670 0.874 36.262 1.00 42.27 2050 ASP B N 1
ATOM 6167 C CA . ASP B 1 99 ? 16.773 0.270 35.512 1.00 52.00 2050 ASP B CA 1
ATOM 6168 C C . ASP B 1 99 ? 16.524 -1.224 35.331 1.00 50.90 2050 ASP B C 1
ATOM 6169 O O . ASP B 1 99 ? 17.061 -2.048 36.070 1.00 50.89 2050 ASP B O 1
ATOM 6178 N N . GLY B 1 100 ? 15.691 -1.567 34.353 1.00 53.05 2051 GLY B N 1
ATOM 6179 C CA . GLY B 1 100 ? 15.349 -2.954 34.102 1.00 53.26 2051 GLY B CA 1
ATOM 6180 C C . GLY B 1 100 ? 14.576 -3.539 35.267 1.00 61.61 2051 GLY B C 1
ATOM 6181 O O . GLY B 1 100 ? 13.410 -3.203 35.460 1.00 62.36 2051 GLY B O 1
ATOM 6185 N N . GLU B 1 101 ? 15.226 -4.401 36.048 1.00 59.55 2052 GLU B N 1
ATOM 6186 C CA . GLU B 1 101 ? 14.596 -5.021 37.218 1.00 55.75 2052 GLU B CA 1
ATOM 6187 C C . GLU B 1 101 ? 14.921 -4.279 38.515 1.00 53.03 2052 GLU B C 1
ATOM 6188 O O . GLU B 1 101 ? 14.572 -4.741 39.600 1.00 59.66 2052 GLU B O 1
ATOM 6200 N N . ASN B 1 102 ? 15.592 -3.137 38.407 1.00 50.81 2053 ASN B N 1
ATOM 6201 C CA . ASN B 1 102 ? 15.961 -2.356 39.585 1.00 47.17 2053 ASN B CA 1
ATOM 6202 C C . ASN B 1 102 ? 15.200 -1.031 39.636 1.00 51.03 2053 ASN B C 1
ATOM 6203 O O . ASN B 1 102 ? 14.748 -0.531 38.606 1.00 43.57 2053 ASN B O 1
ATOM 6214 N N . GLN B 1 103 ? 15.063 -0.469 40.835 1.00 42.68 2054 GLN B N 1
ATOM 6215 C CA . GLN B 1 103 ? 14.497 0.870 41.003 1.00 43.77 2054 GLN B CA 1
ATOM 6216 C C . GLN B 1 103 ? 15.157 1.574 42.172 1.00 43.59 2054 GLN B C 1
ATOM 6217 O O . GLN B 1 103 ? 15.591 0.935 43.123 1.00 48.78 2054 GLN B O 1
ATOM 6231 N N . ARG B 1 104 ? 15.233 2.894 42.103 1.00 33.15 2055 ARG B N 1
ATOM 6232 C CA . ARG B 1 104 ? 15.616 3.691 43.265 1.00 42.45 2055 ARG B CA 1
ATOM 6233 C C . ARG B 1 104 ? 14.959 5.073 43.238 1.00 43.78 2055 ARG B C 1
ATOM 6234 O O . ARG B 1 104 ? 14.744 5.652 42.173 1.00 33.37 2055 ARG B O 1
ATOM 6255 N N . LEU B 1 105 ? 14.628 5.589 44.419 1.00 31.31 2056 LEU B N 1
ATOM 6256 C CA . LEU B 1 105 ? 14.089 6.928 44.551 1.00 29.54 2056 LEU B CA 1
ATOM 6257 C C . LEU B 1 105 ? 15.169 7.968 44.280 1.00 35.93 2056 LEU B C 1
ATOM 6258 O O . LEU B 1 105 ? 16.252 7.915 44.851 1.00 45.63 2056 LEU B O 1
ATOM 6274 N N . VAL B 1 106 ? 14.860 8.915 43.403 1.00 32.05 2057 VAL B N 1
ATOM 6275 C CA . VAL B 1 106 ? 15.790 9.954 42.971 1.00 34.73 2057 VAL B CA 1
ATOM 6276 C C . VAL B 1 106 ? 15.544 11.260 43.666 1.00 32.16 2057 VAL B C 1
ATOM 6277 O O . VAL B 1 106 ? 16.463 11.944 44.079 1.00 32.38 2057 VAL B O 1
ATOM 6290 N N . GLU B 1 107 ? 14.277 11.640 43.758 1.00 31.82 2058 GLU B N 1
ATOM 6291 C CA . GLU B 1 107 ? 13.956 12.942 44.287 1.00 29.72 2058 GLU B CA 1
ATOM 6292 C C . GLU B 1 107 ? 12.515 12.984 44.743 1.00 25.78 2058 GLU B C 1
ATOM 6293 O O . GLU B 1 107 ? 11.698 12.183 44.311 1.00 26.67 2058 GLU B O 1
ATOM 6305 N N . THR B 1 108 ? 12.244 13.903 45.661 1.00 31.86 2059 THR B N 1
ATOM 6306 C CA . THR B 1 108 ? 10.891 14.240 46.079 1.00 24.31 2059 THR B CA 1
ATOM 6307 C C . THR B 1 108 ? 10.687 15.698 45.698 1.00 33.21 2059 THR B C 1
ATOM 6308 O O . THR B 1 108 ? 11.452 16.573 46.100 1.00 28.75 2059 THR B O 1
ATOM 6319 N N . LEU B 1 109 ? 9.672 15.968 44.889 1.00 21.65 2060 LEU B N 1
ATOM 6320 C CA . LEU B 1 109 ? 9.403 17.325 44.479 1.00 18.71 2060 LEU B CA 1
ATOM 6321 C C . LEU B 1 109 ? 8.291 17.865 45.360 1.00 23.63 2060 LEU B C 1
ATOM 6322 O O . LEU B 1 109 ? 7.231 17.255 45.440 1.00 19.40 2060 LEU B O 1
ATOM 6338 N N . ILE B 1 110 ? 8.544 19.030 45.963 1.00 23.46 2061 ILE B N 1
ATOM 6339 C CA . ILE B 1 110 ? 7.642 19.624 46.954 1.00 21.73 2061 ILE B CA 1
ATOM 6340 C C . ILE B 1 110 ? 7.375 21.081 46.587 1.00 18.84 2061 ILE B C 1
ATOM 6341 O O . ILE B 1 110 ? 8.254 21.955 46.662 1.00 21.17 2061 ILE B O 1
ATOM 6357 N N . GLY B 1 111 ? 6.167 21.343 46.105 1.00 18.65 2062 GLY B N 1
ATOM 6358 C CA . GLY B 1 111 ? 5.796 22.684 45.722 1.00 17.76 2062 GLY B CA 1
ATOM 6359 C C . GLY B 1 111 ? 4.308 22.967 45.769 1.00 15.23 2062 GLY B C 1
ATOM 6360 O O . GLY B 1 111 ? 3.884 24.041 45.319 1.00 18.95 2062 GLY B O 1
ATOM 6364 N N . HIS B 1 112 ? 3.544 22.046 46.349 1.00 21.59 2063 HIS B N 1
ATOM 6365 C CA . HIS B 1 112 ? 2.075 22.132 46.375 1.00 17.40 2063 HIS B CA 1
ATOM 6366 C C . HIS B 1 112 ? 1.533 22.164 47.808 1.00 23.53 2063 HIS B C 1
ATOM 6367 O O . HIS B 1 112 ? 2.147 21.625 48.734 1.00 20.43 2063 HIS B O 1
ATOM 6380 N N . GLU B 1 113 ? 0.351 22.750 47.951 1.00 22.39 2064 GLU B N 1
ATOM 6381 C CA . GLU B 1 113 ? -0.284 22.936 49.268 1.00 23.28 2064 GLU B CA 1
ATOM 6382 C C . GLU B 1 113 ? -1.464 21.991 49.483 1.00 26.88 2064 GLU B C 1
ATOM 6383 O O . GLU B 1 113 ? -2.071 21.980 50.552 1.00 24.00 2064 GLU B O 1
ATOM 6395 N N . GLY B 1 114 ? -1.799 21.207 48.465 1.00 19.97 2065 GLY B N 1
ATOM 6396 C CA . GLY B 1 114 ? -2.813 20.182 48.592 1.00 19.14 2065 GLY B CA 1
ATOM 6397 C C . GLY B 1 114 ? -2.497 19.015 47.678 1.00 16.33 2065 GLY B C 1
ATOM 6398 O O . GLY B 1 114 ? -1.450 19.047 47.020 1.00 17.55 2065 GLY B O 1
ATOM 6402 N N . PRO B 1 115 ? -3.371 17.986 47.646 1.00 17.26 2066 PRO B N 1
ATOM 6403 C CA . PRO B 1 115 ? -3.136 16.753 46.895 1.00 15.26 2066 PRO B CA 1
ATOM 6404 C C . PRO B 1 115 ? -2.711 17.055 45.462 1.00 18.02 2066 PRO B C 1
ATOM 6405 O O . PRO B 1 115 ? -3.236 17.965 44.822 1.00 15.17 2066 PRO B O 1
ATOM 6416 N N . VAL B 1 116 ? -1.742 16.286 44.983 1.00 15.94 2067 VAL B N 1
ATOM 6417 C CA . VAL B 1 116 ? -1.314 16.370 43.608 1.00 13.52 2067 VAL B CA 1
ATOM 6418 C C . VAL B 1 116 ? -2.090 15.313 42.828 1.00 13.98 2067 VAL B C 1
ATOM 6419 O O . VAL B 1 116 ? -2.038 14.118 43.166 1.00 16.80 2067 VAL B O 1
ATOM 6432 N N . TRP B 1 117 ? -2.867 15.728 41.830 1.00 12.29 2068 TRP B N 1
ATOM 6433 C CA . TRP B 1 117 ? -3.759 14.805 41.184 1.00 12.23 2068 TRP B CA 1
ATOM 6434 C C . TRP B 1 117 ? -3.159 14.113 39.972 1.00 12.60 2068 TRP B C 1
ATOM 6435 O O . TRP B 1 117 ? -3.507 12.984 39.667 1.00 14.42 2068 TRP B O 1
ATOM 6456 N N . GLN B 1 118 ? -2.325 14.842 39.256 1.00 14.59 2069 GLN B N 1
ATOM 6457 C CA . GLN B 1 118 ? -1.706 14.257 38.053 1.00 16.46 2069 GLN B CA 1
ATOM 6458 C C . GLN B 1 118 ? -0.354 14.851 37.796 1.00 12.13 2069 GLN B C 1
ATOM 6459 O O . GLN B 1 118 ? -0.085 15.993 38.163 1.00 12.28 2069 GLN B O 1
ATOM 6473 N N . VAL B 1 119 ? 0.477 14.066 37.109 1.00 13.32 2070 VAL B N 1
ATOM 6474 C CA . VAL B 1 119 ? 1.741 14.546 36.602 1.00 15.26 2070 VAL B CA 1
ATOM 6475 C C . VAL B 1 119 ? 1.828 14.084 35.158 1.00 13.31 2070 VAL B C 1
ATOM 6476 O O . VAL B 1 119 ? 1.136 13.130 34.742 1.00 14.05 2070 VAL B O 1
ATOM 6489 N N . ALA B 1 120 ? 2.661 14.778 34.387 1.00 15.29 2071 ALA B N 1
ATOM 6490 C CA . ALA B 1 120 ? 2.798 14.475 32.964 1.00 14.20 2071 ALA B CA 1
ATOM 6491 C C . ALA B 1 120 ? 4.204 14.850 32.490 1.00 14.23 2071 ALA B C 1
ATOM 6492 O O . ALA B 1 120 ? 4.697 15.948 32.762 1.00 13.09 2071 ALA B O 1
ATOM 6499 N N . TRP B 1 121 ? 4.811 13.928 31.748 1.00 15.01 2072 TRP B N 1
ATOM 6500 C CA . TRP B 1 121 ? 6.151 14.102 31.169 1.00 13.85 2072 TRP B CA 1
ATOM 6501 C C . TRP B 1 121 ? 6.087 14.717 29.783 1.00 12.41 2072 TRP B C 1
ATOM 6502 O O . TRP B 1 121 ? 5.333 14.254 28.917 1.00 13.77 2072 TRP B O 1
ATOM 6523 N N . ALA B 1 122 ? 6.925 15.724 29.561 1.00 16.07 2073 ALA B N 1
ATOM 6524 C CA . ALA B 1 122 ? 7.053 16.329 28.255 1.00 12.97 2073 ALA B CA 1
ATOM 6525 C C . ALA B 1 122 ? 7.875 15.405 27.373 1.00 12.55 2073 ALA B C 1
ATOM 6526 O O . ALA B 1 122 ? 8.621 14.573 27.869 1.00 13.66 2073 ALA B O 1
ATOM 6533 N N . HIS B 1 123 ? 7.749 15.593 26.066 1.00 12.44 2074 HIS B N 1
ATOM 6534 C CA . HIS B 1 123 ? 8.584 14.850 25.125 1.00 12.71 2074 HIS B CA 1
ATOM 6535 C C . HIS B 1 123 ? 10.044 15.197 25.413 1.00 13.87 2074 HIS B C 1
ATOM 6536 O O . HIS B 1 123 ? 10.383 16.352 25.615 1.00 13.71 2074 HIS B O 1
ATOM 6549 N N . PRO B 1 124 ? 10.917 14.183 25.446 1.00 14.17 2075 PRO B N 1
ATOM 6550 C CA . PRO B 1 124 ? 12.314 14.392 25.868 1.00 16.44 2075 PRO B CA 1
ATOM 6551 C C . PRO B 1 124 ? 13.132 15.299 24.933 1.00 16.28 2075 PRO B C 1
ATOM 6552 O O . PRO B 1 124 ? 14.227 15.761 25.294 1.00 15.74 2075 PRO B O 1
ATOM 6563 N N . LYS B 1 125 ? 12.628 15.575 23.737 1.00 13.91 2076 LYS B N 1
ATOM 6564 C CA . LYS B 1 125 ? 13.364 16.483 22.853 1.00 14.70 2076 LYS B CA 1
ATOM 6565 C C . LYS B 1 125 ? 13.404 17.882 23.467 1.00 15.17 2076 LYS B C 1
ATOM 6566 O O . LYS B 1 125 ? 14.279 18.678 23.141 1.00 15.52 2076 LYS B O 1
ATOM 6585 N N . PHE B 1 126 ? 12.465 18.186 24.381 1.00 13.69 2077 PHE B N 1
ATOM 6586 C CA . PHE B 1 126 ? 12.389 19.501 24.986 1.00 12.67 2077 PHE B CA 1
ATOM 6587 C C . PHE B 1 126 ? 13.234 19.621 26.247 1.00 16.98 2077 PHE B C 1
ATOM 6588 O O . PHE B 1 126 ? 13.490 20.733 26.733 1.00 20.68 2077 PHE B O 1
ATOM 6605 N N . GLY B 1 127 ? 13.637 18.478 26.779 1.00 15.26 2078 GLY B N 1
ATOM 6606 C CA . GLY B 1 127 ? 14.293 18.415 28.079 1.00 20.60 2078 GLY B CA 1
ATOM 6607 C C . GLY B 1 127 ? 13.611 17.366 28.938 1.00 21.12 2078 GLY B C 1
ATOM 6608 O O . GLY B 1 127 ? 12.640 16.748 28.494 1.00 20.59 2078 GLY B O 1
ATOM 6612 N N . VAL B 1 128 ? 14.133 17.145 30.151 1.00 19.53 2079 VAL B N 1
ATOM 6613 C CA . VAL B 1 128 ? 13.542 16.210 31.097 1.00 20.41 2079 VAL B CA 1
ATOM 6614 C C . VAL B 1 128 ? 12.641 17.043 31.981 1.00 19.84 2079 VAL B C 1
ATOM 6615 O O . VAL B 1 128 ? 13.123 17.749 32.854 1.00 18.82 2079 VAL B O 1
ATOM 6628 N N . ILE B 1 129 ? 11.341 16.991 31.703 1.00 15.74 2080 ILE B N 1
ATOM 6629 C CA . ILE B 1 129 ? 10.425 17.989 32.220 1.00 16.01 2080 ILE B CA 1
ATOM 6630 C C . ILE B 1 129 ? 9.116 17.328 32.621 1.00 14.27 2080 ILE B C 1
ATOM 6631 O O . ILE B 1 129 ? 8.566 16.507 31.889 1.00 15.89 2080 ILE B O 1
ATOM 6647 N N . LEU B 1 130 ? 8.620 17.705 33.801 1.00 16.34 2081 LEU B N 1
ATOM 6648 C CA . LEU B 1 130 ? 7.424 17.117 34.370 1.00 16.85 2081 LEU B CA 1
ATOM 6649 C C . LEU B 1 130 ? 6.499 18.250 34.743 1.00 14.54 2081 LEU B C 1
ATOM 6650 O O . LEU B 1 130 ? 6.941 19.203 35.354 1.00 15.99 2081 LEU B O 1
ATOM 6666 N N . ALA B 1 131 ? 5.233 18.161 34.348 1.00 13.18 2082 ALA B N 1
ATOM 6667 C CA . ALA B 1 131 ? 4.194 19.053 34.870 1.00 14.62 2082 ALA B CA 1
ATOM 6668 C C . ALA B 1 131 ? 3.413 18.366 35.995 1.00 13.37 2082 ALA B C 1
ATOM 6669 O O . ALA B 1 131 ? 3.186 17.166 35.963 1.00 12.74 2082 ALA B O 1
ATOM 6676 N N . SER B 1 132 ? 2.975 19.145 36.982 1.00 12.99 2083 SER B N 1
ATOM 6677 C CA . SER B 1 132 ? 2.097 18.609 38.015 1.00 13.32 2083 SER B CA 1
ATOM 6678 C C . SER B 1 132 ? 0.930 19.577 38.238 1.00 11.82 2083 SER B C 1
ATOM 6679 O O . SER B 1 132 ? 1.068 20.805 38.052 1.00 12.43 2083 SER B O 1
ATOM 6687 N N . CYS B 1 133 ? -0.224 19.020 38.585 1.00 13.58 2084 CYS B N 1
ATOM 6688 C CA . CYS B 1 133 ? -1.379 19.840 38.964 1.00 13.76 2084 CYS B CA 1
ATOM 6689 C C . CYS B 1 133 ? -1.951 19.352 40.276 1.00 13.88 2084 CYS B C 1
ATOM 6690 O O . CYS B 1 133 ? -1.807 18.195 40.643 1.00 14.51 2084 CYS B O 1
ATOM 6698 N N . SER B 1 134 ? -2.617 20.274 40.967 1.00 14.52 2085 SER B N 1
ATOM 6699 C CA . SER B 1 134 ? -3.007 20.064 42.339 1.00 13.19 2085 SER B CA 1
ATOM 6700 C C . SER B 1 134 ? -4.344 20.714 42.688 1.00 13.03 2085 SER B C 1
ATOM 6701 O O . SER B 1 134 ? -4.817 21.662 42.044 1.00 13.30 2085 SER B O 1
ATOM 6709 N N . TYR B 1 135 ? -4.925 20.126 43.711 1.00 14.18 2086 TYR B N 1
ATOM 6710 C CA . TYR B 1 135 ? -6.048 20.705 44.421 1.00 12.06 2086 TYR B CA 1
ATOM 6711 C C . TYR B 1 135 ? -5.813 22.15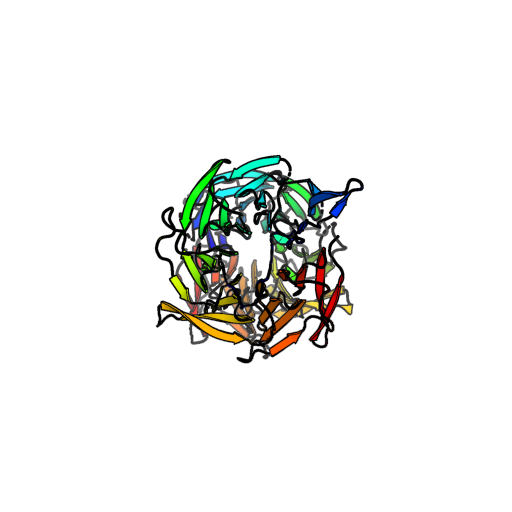6 44.794 1.00 16.96 2086 TYR B C 1
ATOM 6712 O O . TYR B 1 135 ? -6.775 22.929 44.883 1.00 17.34 2086 TYR B O 1
ATOM 6730 N N . ASP B 1 136 ? -4.550 22.540 45.018 1.00 15.11 2087 ASP B N 1
ATOM 6731 C CA . ASP B 1 136 ? -4.221 23.912 45.391 1.00 17.15 2087 ASP B CA 1
ATOM 6732 C C . ASP B 1 136 ? -4.408 24.956 44.273 1.00 18.68 2087 ASP B C 1
ATOM 6733 O O . ASP B 1 136 ? -4.288 26.164 44.513 1.00 20.54 2087 ASP B O 1
ATOM 6742 N N . GLY B 1 137 ? -4.769 24.504 43.073 1.00 18.90 2088 GLY B N 1
ATOM 6743 C CA . GLY B 1 137 ? -5.047 25.381 41.961 1.00 16.01 2088 GLY B CA 1
ATOM 6744 C C . GLY B 1 137 ? -3.852 25.705 41.066 1.00 19.94 2088 GLY B C 1
ATOM 6745 O O . GLY B 1 137 ? -3.990 26.401 40.058 1.00 20.52 2088 GLY B O 1
ATOM 6749 N N . LYS B 1 138 ? -2.691 25.183 41.433 1.00 18.56 2089 LYS B N 1
ATOM 6750 C CA . LYS B 1 138 ? -1.473 25.479 40.707 1.00 19.41 2089 LYS B CA 1
ATOM 6751 C C . LYS B 1 138 ? -1.105 24.341 39.774 1.00 18.36 2089 LYS B C 1
ATOM 6752 O O . LYS B 1 138 ? -1.358 23.165 40.057 1.00 16.91 2089 LYS B O 1
ATOM 6771 N N . VAL B 1 139 ? -0.472 24.735 38.676 1.00 18.34 2090 VAL B N 1
ATOM 6772 C CA . VAL B 1 139 ? 0.224 23.815 37.796 1.00 15.25 2090 VAL B CA 1
ATOM 6773 C C . VAL B 1 139 ? 1.682 24.228 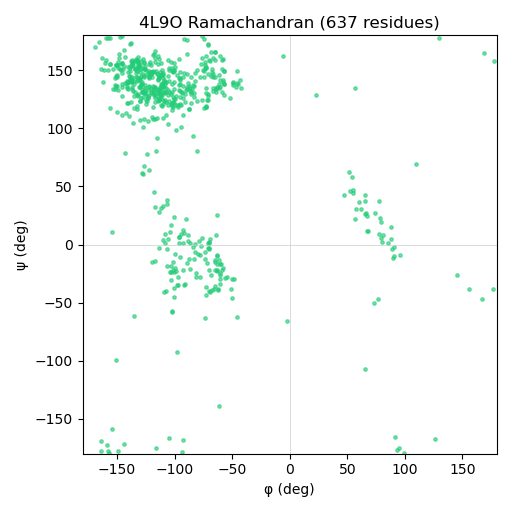37.850 1.00 14.89 2090 VAL B C 1
ATOM 6774 O O . VAL B 1 139 ? 1.986 25.404 37.664 1.00 18.06 2090 VAL B O 1
ATOM 6787 N N . LEU B 1 140 ? 2.558 23.280 38.160 1.00 16.80 2091 LEU B N 1
ATOM 6788 C CA . LEU B 1 140 ? 3.985 23.554 38.285 1.00 16.44 2091 LEU B CA 1
ATOM 6789 C C . LEU B 1 140 ? 4.734 22.789 37.207 1.00 15.85 2091 LEU B C 1
ATOM 6790 O O . LEU B 1 140 ? 4.363 21.662 36.865 1.00 15.17 2091 LEU B O 1
ATOM 6806 N N . ILE B 1 141 ? 5.816 23.396 36.729 1.00 15.24 2092 ILE B N 1
ATOM 6807 C CA . ILE B 1 141 ? 6.714 22.785 35.751 1.00 17.07 2092 ILE B CA 1
ATOM 6808 C C . ILE B 1 141 ? 8.042 22.559 36.455 1.00 17.49 2092 ILE B C 1
ATOM 6809 O O . ILE B 1 141 ? 8.619 23.504 37.032 1.00 20.39 2092 ILE B O 1
ATOM 6825 N N . TRP B 1 142 ? 8.480 21.308 36.428 1.00 16.09 2093 TRP B N 1
ATOM 6826 C CA . TRP B 1 142 ? 9.720 20.853 37.048 1.00 15.71 2093 TRP B CA 1
ATOM 6827 C C . TRP B 1 142 ? 10.683 20.402 35.943 1.00 18.38 2093 TRP B C 1
ATOM 6828 O O . TRP B 1 142 ? 10.250 19.860 34.933 1.00 17.93 2093 TRP B O 1
ATOM 6849 N N . LYS B 1 143 ? 11.982 20.600 36.141 1.00 21.24 2094 LYS B N 1
ATOM 6850 C CA . LYS B 1 143 ? 12.962 20.221 35.106 1.00 20.14 2094 LYS B CA 1
ATOM 6851 C C . LYS B 1 143 ? 14.186 19.608 35.786 1.00 30.36 2094 LYS B C 1
ATOM 6852 O O . LYS B 1 143 ? 14.594 20.055 36.863 1.00 22.96 2094 LYS B O 1
ATOM 6871 N N . GLU B 1 144 ? 14.730 18.552 35.183 1.00 28.96 2095 GLU B N 1
ATOM 6872 C CA . GLU B 1 144 ? 15.900 17.853 35.721 1.00 22.95 2095 GLU B CA 1
ATOM 6873 C C . GLU B 1 144 ? 17.117 18.230 34.899 1.00 38.40 2095 GLU B C 1
ATOM 6874 O O . GLU B 1 144 ? 17.015 18.526 33.705 1.00 30.57 2095 GLU B O 1
ATOM 6886 N N . ASP B 1 145 ? 18.278 18.220 35.533 1.00 44.93 2096 ASP B N 1
ATOM 6887 C CA . ASP B 1 145 ? 19.499 18.515 34.801 1.00 44.56 2096 ASP B CA 1
ATOM 6888 C C . ASP B 1 145 ? 20.621 17.552 35.139 1.00 51.42 2096 ASP B C 1
ATOM 6889 O O . ASP B 1 145 ? 21.109 16.826 34.275 1.00 49.18 2096 ASP B O 1
ATOM 6898 N N . ASN B 1 146 ? 21.015 17.541 36.403 1.00 45.26 2097 ASN B N 1
ATOM 6899 C CA . ASN B 1 146 ? 22.170 16.767 36.824 1.00 59.25 2097 ASN B CA 1
ATOM 6900 C C . ASN B 1 146 ? 21.754 15.574 37.675 1.00 56.29 2097 ASN B C 1
ATOM 6901 O O . ASN B 1 146 ? 22.484 15.156 38.576 1.00 62.76 2097 ASN B O 1
ATOM 6912 N N . GLY B 1 147 ? 20.588 15.011 37.372 1.00 54.01 2098 GLY B N 1
ATOM 6913 C CA . GLY B 1 147 ? 19.897 14.179 38.336 1.00 49.18 2098 GLY B CA 1
ATOM 6914 C C . GLY B 1 147 ? 19.470 15.115 39.452 1.00 53.38 2098 GLY B C 1
ATOM 6915 O O . GLY B 1 147 ? 19.263 14.700 40.597 1.00 53.62 2098 GLY B O 1
ATOM 6919 N N . VAL B 1 148 ? 19.339 16.392 39.087 1.00 47.34 2099 VAL B N 1
ATOM 6920 C CA . VAL B 1 148 ? 19.007 17.472 40.012 1.00 46.24 2099 VAL B CA 1
ATOM 6921 C C . VAL B 1 148 ? 17.772 18.241 39.538 1.00 38.52 2099 VAL B C 1
ATOM 6922 O O . VAL B 1 148 ? 17.752 18.835 38.463 1.00 32.37 2099 VAL B O 1
ATOM 6935 N N . TRP B 1 149 ? 16.749 18.259 40.371 1.00 29.37 2100 TRP B N 1
ATOM 6936 C CA . TRP B 1 149 ? 15.457 18.804 39.966 1.00 31.01 2100 TRP B CA 1
ATOM 6937 C C . TRP B 1 149 ? 15.199 20.212 40.470 1.00 30.02 2100 TRP B C 1
ATOM 6938 O O . TRP B 1 149 ? 15.556 20.550 41.595 1.00 30.26 2100 TRP B O 1
ATOM 6959 N N . ASN B 1 150 ? 14.602 21.035 39.607 1.00 24.15 2101 ASN B N 1
ATOM 6960 C CA . ASN B 1 150 ? 14.241 22.406 39.929 1.00 27.87 2101 ASN B CA 1
ATOM 6961 C C . ASN B 1 150 ? 12.799 22.707 39.495 1.00 34.03 2101 ASN B C 1
ATOM 6962 O O . ASN B 1 150 ? 12.344 22.251 38.439 1.00 25.08 2101 ASN B O 1
ATOM 6973 N N . LYS B 1 151 ? 12.070 23.463 40.310 1.00 24.69 2102 LYS B N 1
ATOM 6974 C CA . LYS B 1 151 ? 10.859 24.110 39.823 1.00 20.45 2102 LYS B CA 1
ATOM 6975 C C . LYS B 1 151 ? 11.237 25.241 38.874 1.00 27.23 2102 LYS B C 1
ATOM 6976 O O . LYS B 1 151 ? 11.994 26.138 39.246 1.00 27.28 2102 LYS B O 1
ATOM 6995 N N . VAL B 1 152 ? 10.715 25.226 37.653 1.00 22.75 2103 VAL B N 1
ATOM 6996 C CA . VAL B 1 152 ? 11.107 26.247 36.690 1.00 25.70 2103 VAL B CA 1
ATOM 6997 C C . VAL B 1 152 ? 9.980 27.153 36.235 1.00 29.49 2103 VAL B C 1
ATOM 6998 O O . VAL B 1 152 ? 10.224 28.206 35.670 1.00 25.30 2103 VAL B O 1
ATOM 7011 N N . ALA B 1 153 ? 8.733 26.781 36.501 1.00 20.99 2104 ALA B N 1
ATOM 7012 C CA . ALA B 1 153 ? 7.653 27.655 36.136 1.00 16.95 2104 ALA B CA 1
ATOM 7013 C C . ALA B 1 153 ? 6.414 27.306 36.957 1.00 18.02 2104 ALA B C 1
ATOM 7014 O O . ALA B 1 153 ? 6.310 26.208 37.492 1.00 21.73 2104 ALA B O 1
ATOM 7021 N N . GLU B 1 154 ? 5.516 28.282 37.041 1.00 21.10 2105 GLU B N 1
ATOM 7022 C CA . GLU B 1 154 ? 4.245 28.133 37.720 1.00 20.64 2105 GLU B CA 1
ATOM 7023 C C . GLU B 1 154 ? 3.155 28.739 36.862 1.00 23.99 2105 GLU B C 1
ATOM 7024 O O . GLU B 1 154 ? 3.271 29.865 36.370 1.00 30.17 2105 GLU B O 1
ATOM 7036 N N . HIS B 1 155 ? 2.081 27.984 36.693 1.00 18.83 2106 HIS B N 1
ATOM 7037 C CA . HIS B 1 155 ? 0.937 28.417 35.918 1.00 17.29 2106 HIS B CA 1
ATOM 7038 C C . HIS B 1 155 ? -0.221 28.438 36.893 1.00 21.88 2106 HIS B C 1
ATOM 7039 O O . HIS B 1 155 ? -0.665 27.391 37.367 1.00 21.57 2106 HIS B O 1
ATOM 7052 N N . SER B 1 156 ? -0.655 29.646 37.244 1.00 23.62 2107 SER B N 1
ATOM 7053 C CA . SER B 1 156 ? -1.617 29.845 38.324 1.00 21.80 2107 SER B CA 1
ATOM 7054 C C . SER B 1 156 ? -2.814 30.682 37.908 1.00 26.59 2107 SER B C 1
ATOM 7055 O O . SER B 1 156 ? -3.079 31.724 38.494 1.00 41.77 2107 SER B O 1
ATOM 7063 N N . VAL B 1 157 ? -3.563 30.205 36.924 1.00 27.28 2108 VAL B N 1
ATOM 7064 C CA . VAL B 1 157 ? -4.681 30.967 36.380 1.00 25.17 2108 VAL B CA 1
ATOM 7065 C C . VAL B 1 157 ? -6.029 30.504 36.935 1.00 25.36 2108 VAL B C 1
ATOM 7066 O O . VAL B 1 157 ? -7.043 31.164 36.723 1.00 27.05 2108 VAL B O 1
ATOM 7079 N N . HIS B 1 158 ? -6.040 29.407 37.678 1.00 20.47 2109 HIS B N 1
ATOM 7080 C CA . HIS B 1 158 ? -7.303 28.828 38.116 1.00 22.02 2109 HIS B CA 1
ATOM 7081 C C . HIS B 1 158 ? -7.637 29.156 39.566 1.00 27.50 2109 HIS B C 1
ATOM 7082 O O . HIS B 1 158 ? -6.750 29.334 40.398 1.00 32.79 2109 HIS B O 1
ATOM 7095 N N . GLN B 1 159 ? -8.931 29.252 39.841 1.00 24.95 2110 GLN B N 1
ATOM 7096 C CA . GLN B 1 159 ? -9.424 29.621 41.160 1.00 31.32 2110 GLN B CA 1
ATOM 7097 C C . GLN B 1 159 ? -9.943 28.408 41.935 1.00 23.49 2110 GLN B C 1
ATOM 7098 O O . GLN B 1 159 ? -10.662 28.544 42.926 1.00 21.95 2110 GLN B O 1
ATOM 7112 N N . ALA B 1 160 ? -9.566 27.216 41.490 1.00 20.06 2111 ALA B N 1
ATOM 7113 C CA . ALA B 1 160 ? -10.095 26.000 42.066 1.00 15.68 2111 ALA B CA 1
ATOM 7114 C C . ALA B 1 160 ? -9.150 24.860 41.743 1.00 15.14 2111 ALA B C 1
ATOM 7115 O O . ALA B 1 160 ? -8.155 25.063 41.019 1.00 16.74 2111 ALA B O 1
ATOM 7122 N N . SER B 1 161 ? -9.471 23.668 42.238 1.00 13.53 2112 SER B N 1
ATOM 7123 C CA . SER B 1 161 ? -8.665 22.474 41.931 1.00 15.06 2112 SER B CA 1
ATOM 7124 C C . SER B 1 161 ? -8.363 22.376 40.437 1.00 16.95 2112 SER B C 1
ATOM 7125 O O . SER B 1 161 ? -9.232 22.607 39.602 1.00 14.90 2112 SER B O 1
ATOM 7133 N N . VAL B 1 162 ? -7.102 22.067 40.101 1.00 12.95 2113 VAL B N 1
ATOM 7134 C CA . VAL B 1 162 ? -6.730 21.683 38.733 1.00 13.54 2113 VAL B CA 1
ATOM 7135 C C . VAL B 1 162 ? -6.569 20.165 38.690 1.00 11.03 2113 VAL B C 1
ATOM 7136 O O . VAL B 1 162 ? -5.823 19.573 39.460 1.00 11.66 2113 VAL B O 1
ATOM 7149 N N . ASN B 1 163 ? -7.341 19.529 37.814 1.00 13.19 2114 ASN B N 1
ATOM 7150 C CA . ASN B 1 163 ? -7.590 18.109 37.860 1.00 13.07 2114 ASN B CA 1
ATOM 7151 C C . ASN B 1 163 ? -6.849 17.258 36.857 1.00 15.60 2114 ASN B C 1
ATOM 7152 O O . ASN B 1 163 ? -6.713 16.058 37.068 1.00 15.01 2114 ASN B O 1
ATOM 7163 N N . SER B 1 164 ? -6.431 17.857 35.749 1.00 14.15 2115 SER B N 1
ATOM 7164 C CA . SER B 1 164 ? -5.642 17.133 34.760 1.00 13.23 2115 SER B CA 1
ATOM 7165 C C . SER B 1 164 ? -4.664 18.058 34.090 1.00 12.30 2115 SER B C 1
ATOM 7166 O O . SER B 1 164 ? -4.922 19.255 33.927 1.00 14.55 2115 SER B O 1
ATOM 7174 N N . VAL B 1 165 ? -3.539 17.466 33.655 1.00 13.52 2116 VAL B N 1
ATOM 7175 C CA . VAL B 1 165 ? -2.559 18.117 32.804 1.00 12.35 2116 VAL B CA 1
ATOM 7176 C C . VAL B 1 165 ? -2.129 17.135 31.729 1.00 12.52 2116 VAL B C 1
ATOM 7177 O O . VAL B 1 165 ? -2.014 15.934 31.981 1.00 13.96 2116 VAL B O 1
ATOM 7190 N N . SER B 1 166 ? -1.881 17.656 30.533 1.00 12.40 2117 SER B N 1
ATOM 7191 C CA . SER B 1 166 ? -1.432 16.818 29.420 1.00 11.91 2117 SER B CA 1
ATOM 7192 C C . SER B 1 166 ? -0.629 17.635 28.427 1.00 11.45 2117 SER B C 1
ATOM 7193 O O . SER B 1 166 ? -1.038 18.728 28.022 1.00 12.88 2117 SER B O 1
ATOM 7201 N N . TRP B 1 167 ? 0.510 17.076 28.010 1.00 12.85 2118 TRP B N 1
ATOM 7202 C CA . TRP B 1 167 ? 1.355 17.728 27.001 1.00 15.17 2118 TRP B CA 1
ATOM 7203 C C . TRP B 1 167 ? 0.860 17.426 25.589 1.00 13.95 2118 TRP B C 1
ATOM 7204 O O . TRP B 1 167 ? 0.543 16.282 25.250 1.00 14.10 2118 TRP B O 1
ATOM 7225 N N . ALA B 1 168 ? 0.828 18.463 24.757 1.00 13.96 2119 ALA B N 1
ATOM 7226 C CA . ALA B 1 168 ? 0.482 18.318 23.337 1.00 10.30 2119 ALA B CA 1
ATOM 7227 C C . ALA B 1 168 ? 1.417 17.378 22.592 1.00 14.27 2119 ALA B C 1
ATOM 7228 O O . ALA B 1 168 ? 2.575 17.160 23.003 1.00 13.52 2119 ALA B O 1
ATOM 7235 N N . PRO B 1 169 ? 0.938 16.845 21.461 1.00 13.68 2120 PRO B N 1
ATOM 7236 C CA . PRO B 1 169 ? 1.911 16.242 20.528 1.00 16.46 2120 PRO B CA 1
ATOM 7237 C C . PRO B 1 169 ? 3.097 17.156 20.334 1.00 16.89 2120 PRO B C 1
ATOM 7238 O O . PRO B 1 169 ? 2.909 18.364 20.171 1.00 14.95 2120 PRO B O 1
ATOM 7249 N N . HIS B 1 170 ? 4.299 16.589 20.300 1.00 16.15 2121 HIS B N 1
ATOM 7250 C CA . HIS B 1 170 ? 5.503 17.415 20.309 1.00 14.40 2121 HIS B CA 1
ATOM 7251 C C . HIS B 1 170 ? 5.630 18.327 19.089 1.00 15.39 2121 HIS B C 1
ATOM 7252 O O . HIS B 1 170 ? 6.311 19.354 19.152 1.00 16.45 2121 HIS B O 1
ATOM 7265 N N . GLU B 1 171 ? 4.965 17.977 17.993 1.00 17.20 2122 GLU B N 1
ATOM 7266 C CA . GLU B 1 171 ? 4.912 18.860 16.823 1.00 17.45 2122 GLU B CA 1
ATOM 7267 C C . GLU B 1 171 ? 4.409 20.264 17.109 1.00 16.50 2122 GLU B C 1
ATOM 7268 O O . GLU B 1 171 ? 4.719 21.211 16.384 1.00 21.90 2122 GLU B O 1
ATOM 7280 N N . TYR B 1 172 ? 3.574 20.425 18.129 1.00 13.62 2123 TYR B N 1
ATOM 7281 C CA . TYR B 1 172 ? 3.032 21.731 18.456 1.00 13.76 2123 TYR B CA 1
ATOM 7282 C C . TYR B 1 172 ? 3.965 22.589 19.295 1.00 17.66 2123 TYR B C 1
ATOM 7283 O O . TYR B 1 172 ? 3.658 23.739 19.587 1.00 21.13 2123 TYR B O 1
ATOM 7301 N N . GLY B 1 173 ? 5.083 22.010 19.727 1.00 19.63 2124 GLY B N 1
ATOM 7302 C CA . GLY B 1 173 ? 5.939 22.639 20.700 1.00 15.39 2124 GLY B CA 1
ATOM 7303 C C . GLY B 1 173 ? 5.537 22.158 22.084 1.00 21.26 2124 GLY B C 1
ATOM 7304 O O . GLY B 1 173 ? 4.656 21.296 22.197 1.00 19.55 2124 GLY B O 1
ATOM 7308 N N . PRO B 1 174 ? 6.181 22.690 23.132 1.00 19.07 2125 PRO B N 1
ATOM 7309 C CA . PRO B 1 174 ? 5.943 22.272 24.515 1.00 18.34 2125 PRO B CA 1
ATOM 7310 C C . PRO B 1 174 ? 4.739 23.025 25.077 1.00 17.59 2125 PRO B C 1
ATOM 7311 O O . PRO B 1 174 ? 4.836 24.139 25.605 1.00 18.81 2125 PRO B O 1
ATOM 7322 N N . VAL B 1 175 ? 3.580 22.390 24.958 1.00 15.24 2126 VAL B N 1
ATOM 7323 C CA . VAL B 1 175 ? 2.310 23.069 25.202 1.00 11.91 2126 VAL B CA 1
ATOM 7324 C C . VAL B 1 175 ? 1.493 22.166 26.134 1.00 13.03 2126 VAL B C 1
ATOM 7325 O O . VAL B 1 175 ? 1.352 20.974 25.870 1.00 13.96 2126 VAL B O 1
ATOM 7338 N N . LEU B 1 176 ? 1.014 22.742 27.222 1.00 15.23 2127 LEU B N 1
ATOM 7339 C CA . LEU B 1 176 ? 0.326 22.017 28.274 1.00 15.27 2127 LEU B CA 1
ATOM 7340 C C . LEU B 1 176 ? -1.151 22.424 28.320 1.00 12.65 2127 LEU B C 1
ATOM 7341 O O . LEU B 1 176 ? -1.502 23.601 28.239 1.00 15.06 2127 LEU B O 1
ATOM 7357 N N . LEU B 1 177 ? -2.001 21.407 28.455 1.00 12.74 2128 LEU B N 1
ATOM 7358 C CA . LEU B 1 177 ? -3.449 21.531 28.518 1.00 13.45 2128 LEU B CA 1
ATOM 7359 C C . LEU B 1 177 ? -3.904 21.141 29.927 1.00 14.89 2128 LEU B C 1
ATOM 7360 O O . LEU B 1 177 ? -3.581 20.050 30.378 1.00 12.70 2128 LEU B O 1
ATOM 7376 N N . CYS B 1 178 ? -4.663 22.023 30.582 1.00 12.73 2129 CYS B N 1
ATOM 7377 C CA . CYS B 1 178 ? -5.022 21.896 32.003 1.00 14.12 2129 CYS B CA 1
ATOM 7378 C C . CYS B 1 178 ? -6.525 22.063 32.152 1.00 13.92 2129 CYS B C 1
ATOM 7379 O O . CYS B 1 178 ? -7.103 22.948 31.533 1.00 14.96 2129 CYS B O 1
ATOM 7387 N N . ALA B 1 179 ? -7.158 21.206 32.949 1.00 13.49 2130 ALA B N 1
ATOM 7388 C CA . ALA B 1 179 ? -8.606 21.284 33.172 1.00 15.13 2130 ALA B CA 1
ATOM 7389 C C . ALA B 1 179 ? -8.871 21.533 34.650 1.00 12.75 2130 ALA B C 1
ATOM 7390 O O . ALA B 1 179 ? -8.264 20.870 35.478 1.00 13.66 2130 ALA B O 1
ATOM 7397 N N . SER B 1 180 ? -9.803 22.435 34.963 1.00 12.07 2131 SER B N 1
ATOM 7398 C CA . SER B 1 180 ? -10.034 22.859 36.339 1.00 13.17 2131 SER B CA 1
ATOM 7399 C C . SER B 1 180 ? -11.492 22.717 36.800 1.00 13.56 2131 SER B C 1
ATOM 7400 O O . SER B 1 180 ? -12.443 22.793 36.005 1.00 13.93 2131 SER B O 1
ATOM 7408 N N . SER B 1 181 ? -11.627 22.503 38.090 1.00 13.39 2132 SER B N 1
ATOM 7409 C CA . SER B 1 181 ? -12.925 22.542 38.779 1.00 14.29 2132 SER B CA 1
ATOM 7410 C C . SER B 1 181 ? -13.615 23.910 38.648 1.00 14.05 2132 SER B C 1
ATOM 7411 O O . SER B 1 181 ? -14.851 24.019 38.895 1.00 14.37 2132 SER B O 1
ATOM 7419 N N . ASP B 1 182 ? -12.879 24.948 38.275 1.00 14.07 2133 ASP B N 1
ATOM 7420 C CA . ASP B 1 182 ? -13.486 26.271 38.080 1.00 16.13 2133 ASP B CA 1
ATOM 7421 C C . ASP B 1 182 ? -14.263 26.393 36.765 1.00 17.09 2133 ASP B C 1
ATOM 7422 O O . ASP B 1 182 ? -14.862 27.431 36.477 1.00 19.82 2133 ASP B O 1
ATOM 7431 N N . GLY B 1 183 ? -14.271 25.327 35.970 1.00 15.04 2134 GLY B N 1
ATOM 7432 C CA . GLY B 1 183 ? -15.026 25.315 34.737 1.00 16.07 2134 GLY B CA 1
ATOM 7433 C C . GLY B 1 183 ? -14.175 25.692 33.529 1.00 16.06 2134 GLY B C 1
ATOM 7434 O O . GLY B 1 183 ? -14.641 25.574 32.395 1.00 16.63 2134 GLY B O 1
ATOM 7438 N N . LYS B 1 184 ? -12.951 26.146 33.769 1.00 15.52 2135 LYS B N 1
ATOM 7439 C CA . LYS B 1 184 ? -12.084 26.633 32.705 1.00 15.85 2135 LYS B CA 1
ATOM 7440 C C . LYS B 1 184 ? -11.057 25.593 32.298 1.00 15.83 2135 LYS B C 1
ATOM 7441 O O . LYS B 1 184 ? -10.714 24.700 33.065 1.00 14.06 2135 LYS B O 1
ATOM 7460 N N . ILE B 1 185 ? -10.594 25.752 31.064 1.00 16.22 2136 ILE B N 1
ATOM 7461 C CA . ILE B 1 185 ? -9.512 24.982 30.485 1.00 13.25 2136 ILE B CA 1
ATOM 7462 C C . ILE B 1 185 ? -8.436 25.988 30.091 1.00 17.15 2136 ILE B C 1
ATOM 7463 O O . ILE B 1 185 ? -8.741 27.050 29.513 1.00 17.41 2136 ILE B O 1
ATOM 7479 N N . SER B 1 186 ? -7.182 25.694 30.434 1.00 14.41 2137 SER B N 1
ATOM 7480 C CA . SER B 1 186 ? -6.089 26.572 30.016 1.00 13.47 2137 SER B CA 1
ATOM 7481 C C . SER B 1 186 ? -5.096 25.802 29.166 1.00 15.27 2137 SER B C 1
ATOM 7482 O O . SER B 1 186 ? -4.893 24.590 29.336 1.00 14.79 2137 SER B O 1
ATOM 7490 N N . ILE B 1 187 ? -4.491 26.537 28.237 1.00 15.27 2138 ILE B N 1
ATOM 7491 C CA . ILE B 1 187 ? -3.487 25.997 27.335 1.00 15.49 2138 ILE B CA 1
ATOM 7492 C C . ILE B 1 187 ? -2.306 26.946 27.402 1.00 19.45 2138 ILE B C 1
ATOM 7493 O O . ILE B 1 187 ? -2.463 28.153 27.205 1.00 19.34 2138 ILE B O 1
ATOM 7509 N N . VAL B 1 188 ? -1.136 26.416 27.738 1.00 16.69 2139 VAL B N 1
ATOM 7510 C CA . VAL B 1 188 ? 0.040 27.274 27.920 1.00 18.24 2139 VAL B CA 1
ATOM 7511 C C . VAL B 1 188 ? 1.271 26.703 27.235 1.00 18.48 2139 VAL B C 1
ATOM 7512 O O . VAL B 1 188 ? 1.596 25.534 27.381 1.00 16.37 2139 VAL B O 1
ATOM 7525 N N . GLU B 1 189 ? 1.956 27.555 26.475 1.00 18.12 2140 GLU B N 1
ATOM 7526 C CA . GLU B 1 189 ? 3.157 27.138 25.763 1.00 22.14 2140 GLU B CA 1
ATOM 7527 C C . GLU B 1 189 ? 4.398 27.619 26.487 1.00 33.14 2140 GLU B C 1
ATOM 7528 O O . GLU B 1 189 ? 4.383 28.665 27.143 1.00 29.80 2140 GLU B O 1
ATOM 7540 N N . PHE B 1 190 ? 5.479 26.855 26.365 1.00 35.06 2141 PHE B N 1
ATOM 7541 C CA . PHE B 1 190 ? 6.787 27.293 26.853 1.00 40.47 2141 PHE B CA 1
ATOM 7542 C C . PHE B 1 190 ? 7.814 27.422 25.736 1.00 37.21 2141 PHE B C 1
ATOM 7543 O O . PHE B 1 190 ? 7.555 27.090 24.579 1.00 36.94 2141 PHE B O 1
ATOM 7560 N N . GLY B 1 194 ? 10.689 30.003 28.562 1.00 53.26 2145 GLY B N 1
ATOM 7561 C CA . GLY B 1 194 ? 9.735 30.810 29.304 1.00 53.51 2145 GLY B CA 1
ATOM 7562 C C . GLY B 1 194 ? 8.319 30.620 28.789 1.00 49.60 2145 GLY B C 1
ATOM 7563 O O . GLY B 1 194 ? 8.115 30.145 27.672 1.00 42.66 2145 GLY B O 1
ATOM 7566 N N . ALA B 1 195 ? 7.335 31.012 29.591 1.00 42.20 2146 ALA B N 1
ATOM 7567 C CA . ALA B 1 195 ? 5.936 30.763 29.249 1.00 45.64 2146 ALA B CA 1
ATOM 7568 C C . ALA B 1 195 ? 5.314 31.906 28.458 1.00 49.07 2146 ALA B C 1
ATOM 7569 O O . ALA B 1 195 ? 5.395 33.073 28.854 1.00 47.69 2146 ALA B O 1
ATOM 7576 N N . LEU B 1 196 ? 4.685 31.565 27.339 1.00 38.11 2147 LEU B N 1
ATOM 7577 C CA . LEU B 1 196 ? 3.945 32.547 26.563 1.00 33.59 2147 LEU B CA 1
ATOM 7578 C C . LEU B 1 196 ? 2.635 32.857 27.299 1.00 41.77 2147 LEU B C 1
ATOM 7579 O O . LEU B 1 196 ? 2.358 32.279 28.345 1.00 35.91 2147 LEU B O 1
ATOM 7595 N N . GLU B 1 197 ? 1.846 33.786 26.773 1.00 35.71 2148 GLU B N 1
ATOM 7596 C CA . GLU B 1 197 ? 0.587 34.157 27.409 1.00 41.42 2148 GLU B CA 1
ATOM 7597 C C . GLU B 1 197 ? -0.395 32.997 27.242 1.00 24.89 2148 GLU B C 1
ATOM 7598 O O . GLU B 1 197 ? -0.586 32.515 26.127 1.00 29.40 2148 GLU B O 1
ATOM 7610 N N . PRO B 1 198 ? -1.000 32.535 28.349 1.00 26.41 2149 PRO B N 1
ATOM 7611 C CA . PRO B 1 198 ? -1.884 31.370 28.238 1.00 25.69 2149 PRO B CA 1
ATOM 7612 C C . PRO B 1 198 ? -3.204 31.663 27.560 1.00 26.41 2149 PRO B C 1
ATOM 7613 O O . PRO B 1 198 ? -3.695 32.788 27.613 1.00 27.79 2149 PRO B O 1
ATOM 7624 N N . ILE B 1 199 ? -3.780 30.638 26.946 1.00 22.57 2150 ILE B N 1
ATOM 7625 C CA . ILE B 1 199 ? -5.135 30.708 26.460 1.00 20.26 2150 ILE B CA 1
ATOM 7626 C C . ILE B 1 199 ? -5.975 30.141 27.598 1.00 19.66 2150 ILE B C 1
ATOM 7627 O O . ILE B 1 199 ? -5.651 29.095 28.151 1.00 19.28 2150 ILE B O 1
ATOM 7643 N N . VAL B 1 200 ? -7.030 30.855 27.985 1.00 20.22 2151 VAL B N 1
ATOM 7644 C CA . VAL B 1 200 ? -7.923 30.368 29.028 1.00 25.71 2151 VAL B CA 1
ATOM 7645 C C . VAL B 1 200 ? -9.337 30.488 28.503 1.00 24.11 2151 VAL B C 1
ATOM 7646 O O . VAL B 1 200 ? -9.755 31.573 28.090 1.00 26.52 2151 VAL B O 1
ATOM 7659 N N . ILE B 1 201 ? -10.066 29.376 28.490 1.00 18.45 2152 ILE B N 1
ATOM 7660 C CA . ILE B 1 201 ? -11.433 29.366 27.958 1.00 18.49 2152 ILE B CA 1
ATOM 7661 C C . ILE B 1 201 ? -12.432 28.799 28.956 1.00 20.29 2152 ILE B C 1
ATOM 7662 O O . ILE B 1 201 ? -12.078 28.004 29.836 1.00 18.37 2152 ILE B O 1
ATOM 7678 N N . GLN B 1 202 ? -13.678 29.266 28.851 1.00 18.60 2153 GLN B N 1
ATOM 7679 C CA . GLN B 1 202 ? -14.777 28.669 29.604 1.00 19.27 2153 GLN B CA 1
ATOM 7680 C C . GLN B 1 202 ? -15.086 27.319 28.960 1.00 19.72 2153 GLN B C 1
ATOM 7681 O O . GLN B 1 202 ? -15.411 27.245 27.775 1.00 23.69 2153 GLN B O 1
ATOM 7695 N N . GLY B 1 203 ? -14.929 26.236 29.713 1.00 18.28 2154 GLY B N 1
ATOM 7696 C CA . GLY B 1 203 ? -15.030 24.917 29.130 1.00 17.23 2154 GLY B CA 1
ATOM 7697 C C . GLY B 1 203 ? -16.355 24.222 29.415 1.00 17.64 2154 GLY B C 1
ATOM 7698 O O . GLY B 1 203 ? -17.065 23.847 28.486 1.00 19.30 2154 GLY B O 1
ATOM 7702 N N . HIS B 1 204 ? -16.677 24.039 30.696 1.00 16.23 2155 HIS B N 1
ATOM 7703 C CA . HIS B 1 204 ? -17.893 23.342 31.092 1.00 14.57 2155 HIS B CA 1
ATOM 7704 C C . HIS B 1 204 ? -18.528 24.058 32.249 1.00 16.52 2155 HIS B C 1
ATOM 7705 O O . HIS B 1 204 ? -17.834 24.658 33.076 1.00 17.50 2155 HIS B O 1
ATOM 7718 N N . ALA B 1 205 ? -19.842 23.933 32.355 1.00 19.25 2156 ALA B N 1
ATOM 7719 C CA . ALA B 1 205 ? -20.497 24.348 33.559 1.00 18.52 2156 ALA B CA 1
ATOM 7720 C C . ALA B 1 205 ? -20.071 23.410 34.687 1.00 16.73 2156 ALA B C 1
ATOM 7721 O O . ALA B 1 205 ? -19.788 22.232 34.455 1.00 17.71 2156 ALA B O 1
ATOM 7728 N N . ILE B 1 206 ? -20.019 23.953 35.902 1.00 17.52 2157 ILE B N 1
ATOM 7729 C CA . ILE B 1 206 ? -19.784 23.201 37.134 1.00 16.21 2157 ILE B CA 1
ATOM 7730 C C . ILE B 1 206 ? -18.336 22.793 37.336 1.00 18.55 2157 ILE B C 1
ATOM 7731 O O . ILE B 1 206 ? -17.786 22.993 38.402 1.00 18.71 2157 ILE B O 1
ATOM 7747 N N . GLY B 1 207 ? -17.688 22.245 36.311 1.00 14.60 2158 GLY B N 1
ATOM 7748 C CA . GLY B 1 207 ? -16.260 21.970 36.427 1.00 16.40 2158 GLY B CA 1
ATOM 7749 C C . GLY B 1 207 ? -15.776 21.099 35.281 1.00 14.69 2158 GLY B C 1
ATOM 7750 O O . GLY B 1 207 ? -16.568 20.494 34.594 1.00 15.53 2158 GLY B O 1
ATOM 7754 N N . VAL B 1 208 ? -14.469 21.025 35.084 1.00 13.80 2159 VAL B N 1
ATOM 7755 C CA . VAL B 1 208 ? -13.873 20.147 34.070 1.00 14.01 2159 VAL B CA 1
ATOM 7756 C C . VAL B 1 208 ? -12.987 19.149 34.797 1.00 13.03 2159 VAL B C 1
ATOM 7757 O O . VAL B 1 208 ? -12.168 19.554 35.638 1.00 14.44 2159 VAL B O 1
ATOM 7770 N N . ASN B 1 209 ? -13.137 17.865 34.484 1.00 15.48 2160 ASN B N 1
ATOM 7771 C CA . ASN B 1 209 ? -12.361 16.836 35.165 1.00 13.57 2160 ASN B CA 1
ATOM 7772 C C . ASN B 1 209 ? -11.166 16.285 34.399 1.00 14.50 2160 ASN B C 1
ATOM 7773 O O . ASN B 1 209 ? -10.257 15.744 35.017 1.00 15.26 2160 ASN B O 1
ATOM 7784 N N . ALA B 1 210 ? -11.182 16.416 33.072 1.00 12.28 2161 ALA B N 1
ATOM 7785 C CA . ALA B 1 210 ? -10.160 15.854 32.227 1.00 11.53 2161 ALA B CA 1
ATOM 7786 C C . ALA B 1 210 ? -10.152 16.513 30.864 1.00 15.06 2161 ALA B C 1
ATOM 7787 O O . ALA B 1 210 ? -11.188 16.934 30.359 1.00 12.35 2161 ALA B O 1
ATOM 7794 N N . ALA B 1 211 ? -8.975 16.560 30.249 1.00 13.75 2162 ALA B N 1
ATOM 7795 C CA . ALA B 1 211 ? -8.851 17.024 28.869 1.00 12.20 2162 ALA B CA 1
ATOM 7796 C C . ALA B 1 211 ? -7.636 16.334 28.262 1.00 14.11 2162 ALA B C 1
ATOM 7797 O O . ALA B 1 211 ? -6.592 16.254 28.916 1.00 17.18 2162 ALA B O 1
ATOM 7804 N N . SER B 1 212 ? -7.789 15.866 27.020 1.00 12.57 2163 SER B N 1
ATOM 7805 C CA . SER B 1 212 ? -6.848 14.982 26.322 1.00 11.44 2163 SER B CA 1
ATOM 7806 C C . SER B 1 212 ? -6.674 15.461 24.883 1.00 13.21 2163 SER B C 1
ATOM 7807 O O . SER B 1 212 ? -7.652 15.734 24.184 1.00 13.54 2163 SER B O 1
ATOM 7815 N N . TRP B 1 213 ? -5.428 15.538 24.417 1.00 12.23 2164 TRP B N 1
ATOM 7816 C CA . TRP B 1 213 ? -5.165 15.933 23.032 1.00 12.81 2164 TRP B CA 1
ATOM 7817 C C . TRP B 1 213 ? -5.476 14.872 21.973 1.00 13.01 2164 TRP B C 1
ATOM 7818 O O . TRP B 1 213 ? -5.203 13.678 22.150 1.00 14.61 2164 TRP B O 1
ATOM 7839 N N . ALA B 1 214 ? -5.966 15.336 20.828 1.00 14.54 2165 ALA B N 1
ATOM 7840 C CA . ALA B 1 214 ? -6.032 14.500 19.654 1.00 14.23 2165 ALA B CA 1
ATOM 7841 C C . ALA B 1 214 ? -4.626 14.284 19.078 1.00 15.58 2165 ALA B C 1
ATOM 7842 O O . ALA B 1 214 ? -3.752 15.122 19.233 1.00 16.95 2165 ALA B O 1
ATOM 7849 N N . PRO B 1 215 ? -4.433 13.153 18.416 1.00 17.24 2166 PRO B N 1
ATOM 7850 C CA . PRO B 1 215 ? -3.168 12.991 17.688 1.00 19.81 2166 PRO B CA 1
ATOM 7851 C C . PRO B 1 215 ? -3.118 13.947 16.502 1.00 20.41 2166 PRO B C 1
ATOM 7852 O O . PRO B 1 215 ? -4.115 14.538 16.102 1.00 24.01 2166 PRO B O 1
ATOM 7863 N N . ILE B 1 216 ? -1.934 14.130 15.929 1.00 22.78 2167 ILE B N 1
ATOM 7864 C CA . ILE B 1 216 ? -1.819 15.048 14.794 1.00 31.16 2167 ILE B CA 1
A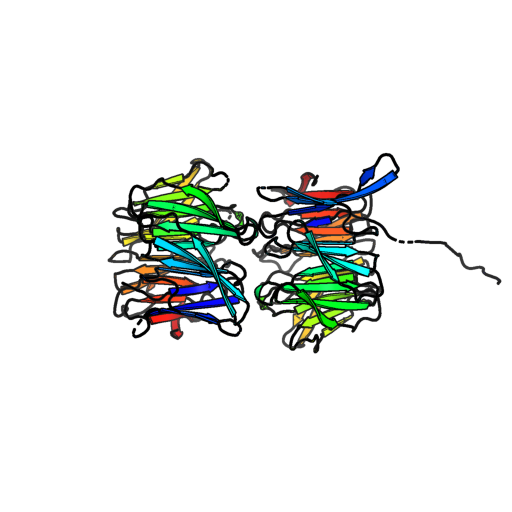TOM 7865 C C . ILE B 1 216 ? -2.571 14.493 13.587 1.00 35.04 2167 ILE B C 1
ATOM 7866 O O . ILE B 1 216 ? -2.443 13.317 13.281 1.00 39.16 2167 ILE B O 1
ATOM 7882 N N . SER B 1 217 ? -3.402 15.309 12.933 1.00 47.11 2168 SER B N 1
ATOM 7883 C CA . SER B 1 217 ? -3.836 16.597 13.456 1.00 45.64 2168 SER B CA 1
ATOM 7884 C C . SER B 1 217 ? -5.227 16.951 12.920 1.00 50.55 2168 SER B C 1
ATOM 7885 O O . SER B 1 217 ? -5.665 16.434 11.888 1.00 55.41 2168 SER B O 1
ATOM 7893 N N . ASN B 1 221 ? -4.195 20.017 9.249 1.00 47.11 2172 ASN B N 1
ATOM 7894 C CA . ASN B 1 221 ? -3.392 20.688 10.262 1.00 47.68 2172 ASN B CA 1
ATOM 7895 C C . ASN B 1 221 ? -4.226 21.241 11.414 1.00 38.49 2172 ASN B C 1
ATOM 7896 O O . ASN B 1 221 ? -3.816 22.197 12.065 1.00 49.12 2172 ASN B O 1
ATOM 7906 N N . THR B 1 222 ? -5.393 20.657 11.666 1.00 38.40 2173 THR B N 1
ATOM 7907 C CA . THR B 1 222 ? -6.269 21.168 12.717 1.00 31.77 2173 THR B CA 1
ATOM 7908 C C . THR B 1 222 ? -5.894 20.572 14.065 1.00 27.16 2173 THR B C 1
ATOM 7909 O O . THR B 1 222 ? -5.759 19.360 14.196 1.00 38.48 2173 THR B O 1
ATOM 7920 N N . ARG B 1 223 ? -5.727 21.430 15.061 1.00 22.64 2174 ARG B N 1
ATOM 7921 C CA . ARG B 1 223 ? -5.280 21.002 16.370 1.00 18.74 2174 ARG B CA 1
ATOM 7922 C C . ARG B 1 223 ? -6.489 20.900 17.291 1.00 19.29 2174 ARG B C 1
ATOM 7923 O O . ARG B 1 223 ? -7.179 21.903 17.491 1.00 19.12 2174 ARG B O 1
ATOM 7944 N N . ARG B 1 224 ? -6.714 19.705 17.839 1.00 13.84 2175 ARG B N 1
ATOM 7945 C CA . ARG B 1 224 ? -7.907 19.434 18.620 1.00 12.21 2175 ARG B CA 1
ATOM 7946 C C . ARG B 1 224 ? -7.611 18.807 19.976 1.00 17.29 2175 ARG B C 1
ATOM 7947 O O . ARG B 1 224 ? -6.580 18.176 20.194 1.00 15.45 2175 ARG B O 1
ATOM 7968 N N . PHE B 1 225 ? -8.568 18.958 20.882 1.00 12.54 2176 PHE B N 1
ATOM 7969 C CA . PHE B 1 225 ? -8.550 18.191 22.120 1.00 14.25 2176 PHE B CA 1
ATOM 7970 C C . PHE B 1 225 ? -9.984 17.946 22.546 1.00 12.49 2176 PHE B C 1
ATOM 7971 O O . PHE B 1 225 ? -10.898 18.603 22.049 1.00 12.19 2176 PHE B O 1
ATOM 7988 N N . VAL B 1 226 ? -10.164 16.994 23.465 1.00 12.98 2177 VAL B N 1
ATOM 7989 C CA . VAL B 1 226 ? -11.492 16.648 24.009 1.00 13.31 2177 VAL B CA 1
ATOM 7990 C C . VAL B 1 226 ? -11.465 16.915 25.503 1.00 12.94 2177 VAL B C 1
ATOM 7991 O O . VAL B 1 226 ? -10.426 16.817 26.134 1.00 11.06 2177 VAL B O 1
ATOM 8004 N N . SER B 1 227 ? -12.610 17.269 26.065 1.00 11.82 2178 SER B N 1
ATOM 8005 C CA . SER B 1 227 ? -12.728 17.527 27.503 1.00 11.97 2178 SER B CA 1
ATOM 8006 C C . SER B 1 227 ? -13.992 16.893 28.050 1.00 14.82 2178 SER B C 1
ATOM 8007 O O . SER B 1 227 ? -14.937 16.668 27.317 1.00 13.71 2178 SER B O 1
ATOM 8015 N N . GLY B 1 228 ? -13.994 16.620 29.351 1.00 11.99 2179 GLY B N 1
ATOM 8016 C CA . GLY B 1 228 ? -15.144 16.021 30.002 1.00 13.16 2179 GLY B CA 1
ATOM 8017 C C . GLY B 1 228 ? -15.374 16.714 31.310 1.00 16.23 2179 GLY B C 1
ATOM 8018 O O . GLY B 1 228 ? -14.422 17.030 32.036 1.00 14.95 2179 GLY B O 1
ATOM 8022 N N . GLY B 1 229 ? -16.641 16.941 31.634 1.00 16.25 2180 GLY B N 1
ATOM 8023 C CA . GLY B 1 229 ? -16.946 17.688 32.818 1.00 18.09 2180 GLY B CA 1
ATOM 8024 C C . GLY B 1 229 ? -18.168 17.308 33.634 1.00 15.44 2180 GLY B C 1
ATOM 8025 O O . GLY B 1 229 ? -18.842 16.291 33.432 1.00 14.92 2180 GLY B O 1
ATOM 8029 N N . CYS B 1 230 ? -18.409 18.186 34.583 1.00 16.25 2181 CYS B N 1
ATOM 8030 C CA . CYS B 1 230 ? -19.420 17.992 35.599 1.00 15.39 2181 CYS B CA 1
ATOM 8031 C C . CYS B 1 230 ? -20.786 18.411 35.092 1.00 18.55 2181 CYS B C 1
ATOM 8032 O O . CYS B 1 230 ? -21.775 18.335 35.829 1.00 19.72 2181 CYS B O 1
ATOM 8040 N N . ASP B 1 231 ? -20.831 18.916 33.870 1.00 15.20 2182 ASP B N 1
ATOM 8041 C CA . ASP B 1 231 ? -22.082 19.155 33.163 1.00 15.91 2182 ASP B CA 1
ATOM 8042 C C . ASP B 1 231 ? -22.563 17.945 32.358 1.00 17.40 2182 ASP B C 1
ATOM 8043 O O . ASP B 1 231 ? -23.544 18.025 31.619 1.00 16.91 2182 ASP B O 1
ATOM 8052 N N . ASN B 1 232 ? -21.877 16.827 32.560 1.00 16.13 2183 ASN B N 1
ATOM 8053 C CA . ASN B 1 232 ? -22.136 15.544 31.921 1.00 15.68 2183 ASN B CA 1
ATOM 8054 C C . ASN B 1 232 ? -21.847 15.554 30.411 1.00 15.63 2183 ASN B C 1
ATOM 8055 O O . ASN B 1 232 ? -22.143 14.591 29.737 1.00 19.79 2183 ASN B O 1
ATOM 8066 N N . LEU B 1 233 ? -21.188 16.600 29.907 1.00 14.54 2184 LEU B N 1
ATOM 8067 C CA . LEU B 1 233 ? -20.869 16.686 28.474 1.00 14.26 2184 LEU B CA 1
ATOM 8068 C C . LEU B 1 233 ? -19.441 16.312 28.134 1.00 13.66 2184 LEU B C 1
ATOM 8069 O O . LEU B 1 233 ? -18.524 16.461 28.943 1.00 13.77 2184 LEU B O 1
ATOM 8085 N N . VAL B 1 234 ? -19.304 15.790 26.934 1.00 12.92 2185 VAL B N 1
ATOM 8086 C CA . VAL B 1 234 ? -18.012 15.580 26.295 1.00 12.64 2185 VAL B CA 1
ATOM 8087 C C . VAL B 1 234 ? -17.902 16.610 25.176 1.00 16.66 2185 VAL B C 1
ATOM 8088 O O . VAL B 1 234 ? -18.773 16.679 24.292 1.00 19.07 2185 VAL B O 1
ATOM 8101 N N . LYS B 1 235 ? -16.839 17.402 25.206 1.00 11.80 2186 LYS B N 1
ATOM 8102 C CA . LYS B 1 235 ? -16.654 18.488 24.228 1.00 13.87 2186 LYS B CA 1
ATOM 8103 C C . LYS B 1 235 ? -15.379 18.313 23.417 1.00 15.49 2186 LYS B C 1
ATOM 8104 O O . LYS B 1 235 ? -14.375 17.829 23.925 1.00 13.12 2186 LYS B O 1
ATOM 8123 N N . ILE B 1 236 ? -15.464 18.690 22.142 1.00 13.73 2187 ILE B N 1
ATOM 8124 C CA . ILE B 1 236 ? -14.337 18.678 21.221 1.00 14.37 2187 ILE B CA 1
ATOM 8125 C C . ILE B 1 236 ? -14.016 20.129 20.863 1.00 15.20 2187 ILE B C 1
ATOM 8126 O O . ILE B 1 236 ? -14.912 20.909 20.571 1.00 16.71 2187 ILE B O 1
ATOM 8142 N N . TRP B 1 237 ? -12.742 20.474 20.917 1.00 15.24 2188 TRP B N 1
ATOM 8143 C CA . TRP B 1 237 ? -12.269 21.842 20.727 1.00 14.79 2188 TRP B CA 1
ATOM 8144 C C . TRP B 1 237 ? -11.248 21.870 19.616 1.00 15.80 2188 TRP B C 1
ATOM 8145 O O . TRP B 1 237 ? -10.495 20.917 19.418 1.00 14.76 2188 TRP B O 1
ATOM 8166 N N . ARG B 1 238 ? -11.244 22.972 18.878 1.00 16.25 2189 ARG B N 1
ATOM 8167 C CA . ARG B 1 238 ? -10.350 23.154 17.743 1.00 17.03 2189 ARG B CA 1
ATOM 8168 C C . ARG B 1 238 ? -9.619 24.485 17.879 1.00 18.23 2189 ARG B C 1
ATOM 8169 O O . ARG B 1 238 ? -10.233 25.476 18.255 1.00 19.93 2189 ARG B O 1
ATOM 8190 N N . TYR B 1 239 ? -8.316 24.518 17.578 1.00 18.56 2190 TYR B N 1
ATOM 8191 C CA . TYR B 1 239 ? -7.575 25.778 17.588 1.00 23.45 2190 TYR B CA 1
ATOM 8192 C C . TYR B 1 239 ? -7.978 26.617 16.382 1.00 26.79 2190 TYR B C 1
ATOM 8193 O O . TYR B 1 239 ? -8.103 26.086 15.290 1.00 23.69 2190 TYR B O 1
ATOM 8211 N N . ASP B 1 240 ? -8.214 27.907 16.611 1.00 24.87 2191 ASP B N 1
ATOM 8212 C CA . ASP B 1 240 ? -8.606 28.826 15.549 1.00 35.54 2191 ASP B CA 1
ATOM 8213 C C . ASP B 1 240 ? -7.547 29.911 15.454 1.00 32.63 2191 ASP B C 1
ATOM 8214 O O . ASP B 1 240 ? -7.398 30.739 16.347 1.00 38.73 2191 ASP B O 1
ATOM 8223 N N . ASP B 1 241 ? -6.791 29.855 14.365 1.00 47.15 2192 ASP B N 1
ATOM 8224 C CA . ASP B 1 241 ? -5.668 30.748 14.098 1.00 48.75 2192 ASP B CA 1
ATOM 8225 C C . ASP B 1 241 ? -5.998 32.234 14.259 1.00 49.02 2192 ASP B C 1
ATOM 8226 O O . ASP B 1 241 ? -5.236 32.981 14.871 1.00 45.44 2192 ASP B O 1
ATOM 8235 N N . ALA B 1 242 ? -7.133 32.654 13.707 1.00 46.34 2193 ALA B N 1
ATOM 8236 C CA . ALA B 1 242 ? -7.502 34.065 13.690 1.00 45.50 2193 ALA B CA 1
ATOM 8237 C C . ALA B 1 242 ? -7.834 34.597 15.082 1.00 56.27 2193 ALA B C 1
ATOM 8238 O O . ALA B 1 242 ? -7.454 35.721 15.432 1.00 36.68 2193 ALA B O 1
ATOM 8245 N N . ALA B 1 243 ? -8.547 33.791 15.867 1.00 44.10 2194 ALA B N 1
ATOM 8246 C CA . ALA B 1 243 ? -8.992 34.205 17.194 1.00 41.34 2194 ALA B CA 1
ATOM 8247 C C . ALA B 1 243 ? -7.910 34.003 18.240 1.00 42.11 2194 ALA B C 1
ATOM 8248 O O . ALA B 1 243 ? -8.020 34.503 19.363 1.00 41.52 2194 ALA B O 1
ATOM 8255 N N . LYS B 1 244 ? -6.864 33.273 17.873 1.00 34.89 2195 LYS B N 1
ATOM 8256 C CA . LYS B 1 244 ? -5.817 32.929 18.821 1.00 41.20 2195 LYS B CA 1
ATOM 8257 C C . LYS B 1 244 ? -6.456 32.299 20.049 1.00 30.50 2195 LYS B C 1
ATOM 8258 O O . LYS B 1 244 ? -6.139 32.655 21.186 1.00 38.70 2195 LYS B O 1
ATOM 8277 N N . THR B 1 245 ? -7.378 31.369 19.822 1.00 31.37 2196 THR B N 1
ATOM 8278 C CA . THR B 1 245 ? -7.980 30.651 20.931 1.00 28.06 2196 THR B CA 1
ATOM 8279 C C . THR B 1 245 ? -8.565 29.328 20.463 1.00 28.76 2196 THR B C 1
ATOM 8280 O O . THR B 1 245 ? -8.514 28.994 19.284 1.00 28.23 2196 THR B O 1
ATOM 8291 N N . PHE B 1 246 ? -9.097 28.555 21.406 1.00 25.02 2197 PHE B N 1
ATOM 8292 C CA . PHE B 1 246 ? -9.761 27.313 21.057 1.00 21.01 2197 PHE B CA 1
ATOM 8293 C C . PHE B 1 246 ? -11.273 27.509 21.055 1.00 21.69 2197 PHE B C 1
ATOM 8294 O O . PHE B 1 246 ? -11.830 28.122 21.972 1.00 25.94 2197 PHE B O 1
ATOM 8311 N N . ILE B 1 247 ? -11.928 27.003 20.014 1.00 19.25 2198 ILE B N 1
ATOM 8312 C CA . ILE B 1 247 ? -13.378 27.129 19.913 1.00 23.86 2198 ILE B CA 1
ATOM 8313 C C . ILE B 1 247 ? -14.068 25.774 20.061 1.00 18.94 2198 ILE B C 1
ATOM 8314 O O . ILE B 1 247 ? -13.542 24.745 19.650 1.00 19.01 2198 ILE B O 1
ATOM 8330 N N . GLU B 1 248 ? -15.255 25.785 20.663 1.00 19.71 2199 GLU B N 1
ATOM 8331 C CA . GLU B 1 248 ? -16.013 24.566 20.894 1.00 21.97 2199 GLU B CA 1
ATOM 8332 C C . GLU B 1 248 ? -16.612 24.082 19.580 1.00 26.71 2199 GLU B C 1
ATOM 8333 O O . GLU B 1 248 ? -17.428 24.771 18.966 1.00 30.88 2199 GLU B O 1
ATOM 8345 N N . GLU B 1 249 ? -16.206 22.893 19.158 1.00 18.86 2200 GLU B N 1
ATOM 8346 C CA . GLU B 1 249 ? -16.622 22.323 17.883 1.00 19.95 2200 GLU B CA 1
ATOM 8347 C C . GLU B 1 249 ? -17.788 21.353 18.046 1.00 25.57 2200 GLU B C 1
ATOM 8348 O O . GLU B 1 249 ? -18.673 21.250 17.183 1.00 20.32 2200 GLU B O 1
ATOM 8360 N N . GLU B 1 250 ? -17.795 20.631 19.161 1.00 18.44 2201 GLU B N 1
ATOM 8361 C CA . GLU B 1 250 ? -18.871 19.709 19.451 1.00 20.55 2201 GLU B CA 1
ATOM 8362 C C . GLU B 1 250 ? -19.122 19.698 20.944 1.00 20.76 2201 GLU B C 1
ATOM 8363 O O . GLU B 1 250 ? -18.212 19.915 21.749 1.00 16.30 2201 GLU B O 1
ATOM 8375 N N . ALA B 1 251 ? -20.356 19.421 21.313 1.00 17.80 2202 ALA B N 1
ATOM 8376 C CA . ALA B 1 251 ? -20.705 19.199 22.724 1.00 18.22 2202 ALA B CA 1
ATOM 8377 C C . ALA B 1 251 ? -21.693 18.042 22.739 1.00 21.76 2202 ALA B C 1
ATOM 8378 O O . ALA B 1 251 ? -22.819 18.172 22.263 1.00 26.64 2202 ALA B O 1
ATOM 8385 N N . PHE B 1 252 ? -21.259 16.904 23.256 1.00 16.84 2203 PHE B N 1
ATOM 8386 C CA . PHE B 1 252 ? -22.005 15.662 23.132 1.00 15.93 2203 PHE B CA 1
ATOM 8387 C C . PHE B 1 252 ? -22.633 15.215 24.436 1.00 18.27 2203 PHE B C 1
ATOM 8388 O O . PHE B 1 252 ? -21.969 15.173 25.454 1.00 14.69 2203 PHE B O 1
ATOM 8405 N N . GLN B 1 253 ? -23.924 14.899 24.382 1.00 16.35 2204 GLN B N 1
ATOM 8406 C CA . GLN B 1 253 ? -24.638 14.300 25.502 1.00 16.71 2204 GLN B CA 1
ATOM 8407 C C . GLN B 1 253 ? -24.498 12.802 25.385 1.00 22.30 2204 GLN B C 1
ATOM 8408 O O . GLN B 1 253 ? -24.143 12.282 24.331 1.00 23.98 2204 GLN B O 1
ATOM 8422 N N . GLY B 1 254 ? -24.791 12.099 26.454 1.00 22.82 2205 GLY B N 1
ATOM 8423 C CA . GLY B 1 254 ? -24.758 10.650 26.413 1.00 20.09 2205 GLY B CA 1
ATOM 8424 C C . GLY B 1 254 ? -24.534 10.117 27.793 1.00 22.20 2205 GLY B C 1
ATOM 8425 O O . GLY B 1 254 ? -25.109 9.096 28.185 1.00 24.12 2205 GLY B O 1
ATOM 8429 N N . HIS B 1 255 ? -23.696 10.815 28.546 1.00 14.05 2206 HIS B N 1
ATOM 8430 C CA . HIS B 1 255 ? -23.481 10.483 29.950 1.00 15.10 2206 HIS B CA 1
ATOM 8431 C C . HIS B 1 255 ? -24.540 11.157 30.822 1.00 15.00 2206 HIS B C 1
ATOM 8432 O O . HIS B 1 255 ? -24.985 12.255 30.520 1.00 17.82 2206 HIS B O 1
ATOM 8445 N N . SER B 1 256 ? -24.954 10.466 31.871 1.00 19.81 2207 SER B N 1
ATOM 8446 C CA . SER B 1 256 ? -25.991 10.978 32.757 1.00 15.78 2207 SER B CA 1
ATOM 8447 C C . SER B 1 256 ? -25.466 11.405 34.133 1.00 17.47 2207 SER B C 1
ATOM 8448 O O . SER B 1 256 ? -26.250 11.724 35.040 1.00 16.71 2207 SER B O 1
ATOM 8456 N N . ASP B 1 257 ? -24.148 11.444 34.282 1.00 13.20 2208 ASP B N 1
ATOM 8457 C CA . ASP B 1 257 ? -23.484 11.960 35.473 1.00 14.32 2208 ASP B CA 1
ATOM 8458 C C . ASP B 1 257 ? -22.074 12.385 35.053 1.00 16.67 2208 ASP B C 1
ATOM 8459 O O . ASP B 1 257 ? -21.668 12.175 33.896 1.00 16.56 2208 ASP B O 1
ATOM 8468 N N . TRP B 1 258 ? -21.325 12.932 36.009 1.00 16.65 2209 TRP B N 1
ATOM 8469 C CA . TRP B 1 258 ? -20.040 13.574 35.730 1.00 12.93 2209 TRP B CA 1
ATOM 8470 C C . TRP B 1 258 ? -19.148 12.682 34.871 1.00 16.29 2209 TRP B C 1
ATOM 8471 O O . TRP B 1 258 ? -18.997 11.470 35.117 1.00 14.77 2209 TRP B O 1
ATOM 8492 N N . VAL B 1 259 ? -18.504 13.299 33.895 1.00 13.14 2210 VAL B N 1
ATOM 8493 C CA . VAL B 1 259 ? -17.520 12.612 33.085 1.00 12.01 2210 VAL B CA 1
ATOM 8494 C C . VAL B 1 259 ? -16.209 12.721 33.852 1.00 14.61 2210 VAL B C 1
ATOM 8495 O O . VAL B 1 259 ? -15.768 13.821 34.171 1.00 18.21 2210 VAL B O 1
ATOM 8508 N N . ARG B 1 260 ? -15.611 11.590 34.180 1.00 12.52 2211 ARG B N 1
ATOM 8509 C CA . ARG B 1 260 ? -14.440 11.578 35.050 1.00 13.40 2211 ARG B CA 1
ATOM 8510 C C . ARG B 1 260 ? -13.118 11.524 34.273 1.00 14.96 2211 ARG B C 1
ATOM 8511 O O . ARG B 1 260 ? -12.101 12.005 34.761 1.00 16.19 2211 ARG B O 1
ATOM 8532 N N . ASP B 1 261 ? -13.147 10.937 33.080 1.00 13.74 2212 ASP B N 1
ATOM 8533 C CA . ASP B 1 261 ? -11.965 10.922 32.218 1.00 12.44 2212 ASP B CA 1
ATOM 8534 C C . ASP B 1 261 ? -12.341 10.887 30.759 1.00 14.74 2212 ASP B C 1
ATOM 8535 O O . ASP B 1 261 ? -13.408 10.406 30.377 1.00 13.17 2212 ASP B O 1
ATOM 8544 N N . VAL B 1 262 ? -11.423 11.389 29.936 1.00 13.19 2213 VAL B N 1
ATOM 8545 C CA . VAL B 1 262 ? -11.558 11.343 28.503 1.00 13.74 2213 VAL B CA 1
ATOM 8546 C C . VAL B 1 262 ? -10.187 10.966 27.962 1.00 13.82 2213 VAL B C 1
ATOM 8547 O O . VAL B 1 262 ? -9.164 11.361 28.518 1.00 13.87 2213 VAL B O 1
ATOM 8560 N N . ALA B 1 263 ? -10.177 10.123 26.949 1.00 11.38 2214 ALA B N 1
ATOM 8561 C CA . ALA B 1 263 ? -8.942 9.646 26.374 1.00 12.66 2214 ALA B CA 1
ATOM 8562 C C . ALA B 1 263 ? -9.073 9.572 24.865 1.00 12.51 2214 ALA B C 1
ATOM 8563 O O . ALA B 1 263 ? -9.889 8.840 24.331 1.00 13.48 2214 ALA B O 1
ATOM 8570 N N . TRP B 1 264 ? -8.188 10.298 24.169 1.00 14.79 2215 TRP B N 1
ATOM 8571 C CA . TRP B 1 264 ? -8.213 10.345 22.718 1.00 14.13 2215 TRP B CA 1
ATOM 8572 C C . TRP B 1 264 ? -7.105 9.408 22.254 1.00 15.07 2215 TRP B C 1
ATOM 8573 O O . TRP B 1 264 ? -5.942 9.583 22.617 1.00 16.97 2215 TRP B O 1
ATOM 8594 N N . SER B 1 265 ? -7.490 8.367 21.522 1.00 13.92 2216 SER B N 1
ATOM 8595 C CA . SER B 1 265 ? -6.543 7.342 21.099 1.00 13.19 2216 SER B CA 1
ATOM 8596 C C . SER B 1 265 ? -5.422 7.931 20.262 1.00 20.39 2216 SER B C 1
ATOM 8597 O O . SER B 1 265 ? -5.672 8.679 19.336 1.00 17.78 2216 SER B O 1
ATOM 8605 N N . PRO B 1 266 ? -4.178 7.585 20.602 1.00 19.88 2217 PRO B N 1
ATOM 8606 C CA . PRO B 1 266 ? -3.049 8.107 19.827 1.00 21.43 2217 PRO B CA 1
ATOM 8607 C C . PRO B 1 266 ? -2.958 7.532 18.419 1.00 27.91 2217 PRO B C 1
ATOM 8608 O O . PRO B 1 266 ? -1.993 7.836 17.727 1.00 29.72 2217 PRO B O 1
ATOM 8619 N N . SER B 1 267 ? -3.922 6.726 17.998 1.00 29.32 2218 SER B N 1
ATOM 8620 C CA . SER B 1 267 ? -3.901 6.158 16.659 1.00 25.36 2218 SER B CA 1
ATOM 8621 C C . SER B 1 267 ? -3.701 7.270 15.632 1.00 38.16 2218 SER B C 1
ATOM 8622 O O . SER B 1 267 ? -4.447 8.253 15.613 1.00 32.31 2218 SER B O 1
ATOM 8630 N N . ARG B 1 268 ? -2.689 7.120 14.780 1.00 46.03 2219 ARG B N 1
ATOM 8631 C CA . ARG B 1 268 ? -2.467 8.074 13.695 1.00 45.90 2219 ARG B CA 1
ATOM 8632 C C . ARG B 1 268 ? -3.290 7.702 12.464 1.00 47.22 2219 ARG B C 1
ATOM 8633 O O . ARG B 1 268 ? -3.232 8.379 11.441 1.00 45.12 2219 ARG B O 1
ATOM 8654 N N . LEU B 1 269 ? -4.072 6.631 12.572 1.00 52.29 2220 LEU B N 1
ATOM 8655 C CA . LEU B 1 269 ? -4.955 6.242 11.482 1.00 42.66 2220 LEU B CA 1
ATOM 8656 C C . LEU B 1 269 ? -6.019 7.300 11.245 1.00 43.01 2220 LEU B C 1
ATOM 8657 O O . LEU B 1 269 ? -6.236 8.182 12.078 1.00 37.28 2220 LEU B O 1
ATOM 8673 N N . SER B 1 270 ? -6.675 7.191 10.097 1.00 36.10 2221 SER B N 1
ATOM 8674 C CA . SER B 1 270 ? -7.649 8.167 9.650 1.00 31.13 2221 SER B CA 1
ATOM 8675 C C . SER B 1 270 ? -8.824 8.308 10.619 1.00 38.52 2221 SER B C 1
ATOM 8676 O O . SER B 1 270 ? -9.425 9.381 10.735 1.00 45.59 2221 SER B O 1
ATOM 8684 N N . LYS B 1 271 ? -9.131 7.219 11.314 1.00 31.84 2222 LYS B N 1
ATOM 8685 C CA . LYS B 1 271 ? -10.319 7.126 12.147 1.00 26.45 2222 LYS B CA 1
ATOM 8686 C C . LYS B 1 271 ? -10.014 7.519 13.588 1.00 24.01 2222 LYS B C 1
ATOM 8687 O O . LYS B 1 271 ? -9.079 6.993 14.196 1.00 25.66 2222 LYS B O 1
ATOM 8706 N N . SER B 1 272 ? -10.784 8.463 14.113 1.00 21.53 2223 SER B N 1
ATOM 8707 C CA . SER B 1 272 ? -10.620 8.917 15.495 1.00 19.73 2223 SER B CA 1
ATOM 8708 C C . SER B 1 272 ? -11.371 7.999 16.469 1.00 21.97 2223 SER B C 1
ATOM 8709 O O . SER B 1 272 ? -12.513 7.622 16.219 1.00 19.66 2223 SER B O 1
ATOM 8717 N N . TYR B 1 273 ? -10.726 7.670 17.587 1.00 14.14 2224 TYR B N 1
ATOM 8718 C CA . TYR B 1 273 ? -11.385 6.995 18.714 1.00 16.16 2224 TYR B CA 1
ATOM 8719 C C . TYR B 1 273 ? -11.185 7.775 19.989 1.00 15.41 2224 TYR B C 1
ATOM 8720 O O . TYR B 1 273 ? -10.058 8.130 20.327 1.00 15.03 2224 TYR B O 1
ATOM 8738 N N . ILE B 1 274 ? -12.271 7.984 20.741 1.00 13.84 2225 ILE B N 1
ATOM 8739 C CA . ILE B 1 274 ? -12.211 8.627 22.050 1.00 13.05 2225 ILE B CA 1
ATOM 8740 C C . ILE B 1 274 ? -12.997 7.750 23.014 1.00 13.81 2225 ILE B C 1
ATOM 8741 O O . ILE B 1 274 ? -14.080 7.282 22.664 1.00 15.91 2225 ILE B O 1
ATOM 8757 N N . ALA B 1 275 ? -12.450 7.512 24.209 1.00 11.90 2226 ALA B N 1
ATOM 8758 C CA . ALA B 1 275 ? -13.193 6.823 25.278 1.00 12.84 2226 ALA B CA 1
ATOM 8759 C C . ALA B 1 275 ? -13.485 7.831 26.372 1.00 12.53 2226 ALA B C 1
ATOM 8760 O O . ALA B 1 275 ? -12.616 8.613 26.752 1.00 13.00 2226 ALA B O 1
ATOM 8767 N N . THR B 1 276 ? -14.709 7.814 26.906 1.00 12.52 2227 THR B N 1
ATOM 8768 C CA . THR B 1 276 ? -15.060 8.697 28.007 1.00 11.92 2227 THR B CA 1
ATOM 8769 C C . THR B 1 276 ? -15.659 7.838 29.104 1.00 14.42 2227 THR B C 1
ATOM 8770 O O . THR B 1 276 ? -16.504 7.009 28.826 1.00 14.38 2227 THR B O 1
ATOM 8781 N N . ALA B 1 277 ? -15.169 8.045 30.326 1.00 12.81 2228 ALA B N 1
ATOM 8782 C CA . ALA B 1 277 ? -15.569 7.261 31.502 1.00 12.90 2228 ALA B CA 1
ATOM 8783 C C . ALA B 1 277 ? -16.332 8.139 32.473 1.00 13.94 2228 ALA B C 1
ATOM 8784 O O . ALA B 1 277 ? -15.893 9.246 32.777 1.00 14.25 2228 ALA B O 1
ATOM 8791 N N . SER B 1 278 ? -17.455 7.630 32.994 1.00 12.36 2229 SER B N 1
ATOM 8792 C CA . SER B 1 278 ? -18.332 8.445 33.786 1.00 11.58 2229 SER B CA 1
ATOM 8793 C C . SER B 1 278 ? -18.728 7.791 35.124 1.00 11.99 2229 SER B C 1
ATOM 8794 O O . SER B 1 278 ? -18.755 6.591 35.267 1.00 13.75 2229 SER B O 1
ATOM 8802 N N . GLN B 1 279 ? -19.054 8.659 36.065 1.00 13.46 2230 GLN B N 1
ATOM 8803 C CA . GLN B 1 279 ? -19.687 8.283 37.314 1.00 19.35 2230 GLN B CA 1
ATOM 8804 C C . GLN B 1 279 ? -21.030 7.608 37.106 1.00 15.36 2230 GLN B C 1
ATOM 8805 O O . GLN B 1 279 ? -21.565 6.992 38.050 1.00 20.51 2230 GLN B O 1
ATOM 8819 N N . ASP B 1 280 ? -21.598 7.745 35.913 1.00 12.93 2231 ASP B N 1
ATOM 8820 C CA . ASP B 1 280 ? -22.813 7.021 35.554 1.00 14.41 2231 ASP B CA 1
ATOM 8821 C C . ASP B 1 280 ? -22.640 5.512 35.330 1.00 16.38 2231 ASP B C 1
ATOM 8822 O O . ASP B 1 280 ? -23.605 4.841 34.991 1.00 17.18 2231 ASP B O 1
ATOM 8831 N N . ARG B 1 281 ? -21.418 4.996 35.514 1.00 14.40 2232 ARG B N 1
ATOM 8832 C CA . ARG B 1 281 ? -21.119 3.570 35.454 1.00 14.44 2232 ARG B CA 1
ATOM 8833 C C . ARG B 1 281 ? -21.030 3.081 34.002 1.00 16.59 2232 ARG B C 1
ATOM 8834 O O . ARG B 1 281 ? -21.136 1.890 33.717 1.00 14.36 2232 ARG B O 1
ATOM 8855 N N . THR B 1 282 ? -20.767 4.009 33.077 1.00 17.02 2233 THR B N 1
ATOM 8856 C CA . THR B 1 282 ? -20.586 3.603 31.691 1.00 14.43 2233 THR B CA 1
ATOM 8857 C C . THR B 1 282 ? -19.370 4.255 31.074 1.00 13.68 2233 THR B C 1
ATOM 8858 O O . THR B 1 282 ? -18.858 5.245 31.580 1.00 13.39 2233 THR B O 1
ATOM 8869 N N . VAL B 1 283 ? -18.927 3.617 30.007 1.00 14.13 2234 VAL B N 1
ATOM 8870 C CA . VAL B 1 283 ? -17.899 4.166 29.140 1.00 11.62 2234 VAL B CA 1
ATOM 8871 C C . VAL B 1 283 ? -18.549 4.280 27.777 1.00 13.22 2234 VAL B C 1
ATOM 8872 O O . VAL B 1 283 ? -19.157 3.342 27.299 1.00 14.32 2234 VAL B O 1
ATOM 8885 N N . LEU B 1 284 ? -18.409 5.441 27.152 1.00 12.61 2235 LEU B N 1
ATOM 8886 C CA . LEU B 1 284 ? -18.832 5.621 25.776 1.00 14.20 2235 LEU B CA 1
ATOM 8887 C C . LEU B 1 284 ? -17.593 5.707 24.847 1.00 16.65 2235 LEU B C 1
ATOM 8888 O O . LEU B 1 284 ? -16.603 6.323 25.199 1.00 13.40 2235 LEU B O 1
ATOM 8904 N N . ILE B 1 285 ? -17.694 5.072 23.681 1.00 15.59 2236 ILE B N 1
ATOM 8905 C CA . ILE B 1 285 ? -16.654 5.091 22.665 1.00 14.28 2236 ILE B CA 1
ATOM 8906 C C . ILE B 1 285 ? -17.193 5.927 21.508 1.00 15.56 2236 ILE B C 1
ATOM 8907 O O . ILE B 1 285 ? -18.255 5.618 20.941 1.00 16.63 2236 ILE B O 1
ATOM 8923 N N . TRP B 1 286 ? -16.465 6.990 21.186 1.00 13.55 2237 TRP B N 1
ATOM 8924 C CA . TRP B 1 286 ? -16.836 7.942 20.162 1.00 14.43 2237 TRP B CA 1
ATOM 8925 C C . TRP B 1 286 ? -15.894 7.750 19.004 1.00 17.17 2237 TRP B C 1
ATOM 8926 O O . TRP B 1 286 ? -14.671 7.713 19.191 1.00 15.75 2237 TRP B O 1
ATOM 8947 N N . THR B 1 287 ? -16.439 7.638 17.802 1.00 14.98 2238 THR B N 1
ATOM 8948 C CA . THR B 1 287 ? -15.571 7.409 16.656 1.00 19.58 2238 THR B CA 1
ATOM 8949 C C . THR B 1 287 ? -15.962 8.315 15.517 1.00 21.66 2238 THR B C 1
ATOM 8950 O O . THR B 1 287 ? -17.122 8.679 15.386 1.00 18.76 2238 THR B O 1
ATOM 8961 N N . LYS B 1 288 ? -14.974 8.661 14.698 1.00 20.89 2239 LYS B N 1
ATOM 8962 C CA . LYS B 1 288 ? -15.200 9.472 13.513 1.00 20.74 2239 LYS B CA 1
ATOM 8963 C C . LYS B 1 288 ? -14.291 8.954 12.403 1.00 24.09 2239 LYS B C 1
ATOM 8964 O O . LYS B 1 288 ? -13.061 9.038 12.514 1.00 22.33 2239 LYS B O 1
ATOM 8983 N N . ASP B 1 289 ? -14.897 8.387 11.359 1.00 29.44 2240 ASP B N 1
ATOM 8984 C CA . ASP B 1 289 ? -14.136 7.955 10.186 1.00 40.34 2240 ASP B CA 1
ATOM 8985 C C . ASP B 1 289 ? -13.536 9.201 9.536 1.00 33.29 2240 ASP B C 1
ATOM 8986 O O . ASP B 1 289 ? -14.152 10.265 9.541 1.00 50.63 2240 ASP B O 1
ATOM 8995 N N . GLY B 1 290 ? -12.336 9.076 8.992 1.00 47.31 2241 GLY B N 1
ATOM 8996 C CA . GLY B 1 290 ? -11.597 10.234 8.525 1.00 53.34 2241 GLY B CA 1
ATOM 8997 C C . GLY B 1 290 ? -12.405 11.212 7.702 1.00 57.31 2241 GLY B C 1
ATOM 8998 O O . GLY B 1 290 ? -12.594 12.373 8.076 1.00 59.40 2241 GLY B O 1
ATOM 9002 N N . LYS B 1 291 ? -12.886 10.725 6.567 1.00 53.03 2242 LYS B N 1
ATOM 9003 C CA . LYS B 1 291 ? -13.534 11.576 5.587 1.00 61.79 2242 LYS B CA 1
ATOM 9004 C C . LYS B 1 291 ? -14.901 11.986 6.092 1.00 62.03 2242 LYS B C 1
ATOM 9005 O O . LYS B 1 291 ? -15.286 13.152 5.981 1.00 62.28 2242 LYS B O 1
ATOM 9024 N N . SER B 1 292 ? -15.630 11.025 6.657 1.00 59.01 2243 SER B N 1
ATOM 9025 C CA . SER B 1 292 ? -16.902 11.328 7.286 1.00 59.44 2243 SER B CA 1
ATOM 9026 C C . SER B 1 292 ? -16.707 12.552 8.145 1.00 57.72 2243 SER B C 1
ATOM 9027 O O . SER B 1 292 ? -15.617 12.787 8.673 1.00 62.50 2243 SER B O 1
ATOM 9035 N N . ASN B 1 293 ? -17.759 13.341 8.285 1.00 56.93 2244 ASN B N 1
ATOM 9036 C CA . ASN B 1 293 ? -17.680 14.501 9.144 1.00 46.83 2244 ASN B CA 1
ATOM 9037 C C . ASN B 1 293 ? -18.537 14.318 10.401 1.00 51.93 2244 ASN B C 1
ATOM 9038 O O . ASN B 1 293 ? -18.634 15.230 11.228 1.00 53.07 2244 ASN B O 1
ATOM 9049 N N . LYS B 1 294 ? -19.135 13.132 10.553 1.00 49.02 2245 LYS B N 1
ATOM 9050 C CA . LYS B 1 294 ? -20.028 12.870 11.687 1.00 39.73 2245 LYS B CA 1
ATOM 9051 C C . LYS B 1 294 ? -19.433 11.894 12.708 1.00 30.75 2245 LYS B C 1
ATOM 9052 O O . LYS B 1 294 ? -18.872 10.854 12.358 1.00 28.34 2245 LYS B O 1
ATOM 9071 N N . TRP B 1 295 ? -19.580 12.241 13.982 1.00 22.49 2246 TRP B N 1
ATOM 9072 C CA . TRP B 1 295 ? -19.177 11.355 15.071 1.00 23.28 2246 TRP B CA 1
ATOM 9073 C C . TRP B 1 295 ? -20.269 10.339 15.339 1.00 22.75 2246 TRP B C 1
ATOM 9074 O O . TRP B 1 295 ? -21.457 10.645 15.211 1.00 23.30 2246 TRP B O 1
ATOM 9095 N N . GLU B 1 296 ? -19.871 9.139 15.758 1.00 20.37 2247 GLU B N 1
ATOM 9096 C CA . GLU B 1 296 ? -20.803 8.128 16.231 1.00 21.73 2247 GLU B CA 1
ATOM 9097 C C . GLU B 1 296 ? -20.419 7.759 17.648 1.00 16.86 2247 GLU B C 1
ATOM 9098 O O . GLU B 1 296 ? -19.252 7.913 18.020 1.00 19.04 2247 GLU B O 1
ATOM 9110 N N . LYS B 1 297 ? -21.370 7.233 18.423 1.00 17.86 2248 LYS B N 1
ATOM 9111 C CA . LYS B 1 297 ? -21.050 6.716 19.744 1.00 19.48 2248 LYS B CA 1
ATOM 9112 C C . LYS B 1 297 ? -21.664 5.344 20.013 1.00 20.76 2248 LYS B C 1
ATOM 9113 O O . LYS B 1 297 ? -22.700 4.961 19.441 1.00 22.60 2248 LYS B O 1
ATOM 9132 N N . GLN B 1 298 ? -20.993 4.592 20.872 1.00 18.26 2249 GLN B N 1
ATOM 9133 C CA . GLN B 1 298 ? -21.439 3.253 21.249 1.00 22.15 2249 GLN B CA 1
ATOM 9134 C C . GLN B 1 298 ? -21.059 3.050 22.708 1.00 19.65 2249 GLN B C 1
ATOM 9135 O O . GLN B 1 298 ? -19.963 3.424 23.094 1.00 19.26 2249 GLN B O 1
ATOM 9149 N N . PRO B 1 299 ? -21.939 2.454 23.528 1.00 17.71 2250 PRO B N 1
ATOM 9150 C CA . PRO B 1 299 ? -21.444 2.051 24.854 1.00 15.41 2250 PRO B CA 1
ATOM 9151 C C . PRO B 1 299 ? -20.407 0.946 24.726 1.00 19.18 2250 PRO B C 1
ATOM 9152 O O . PRO B 1 299 ? -20.527 0.087 23.854 1.00 18.53 2250 PRO B O 1
ATOM 9163 N N . LEU B 1 300 ? -19.400 0.967 25.595 1.00 18.21 2251 LEU B N 1
ATOM 9164 C CA . LEU B 1 300 ? -18.352 -0.045 25.592 1.00 15.81 2251 LEU B CA 1
ATOM 9165 C C . LEU B 1 300 ? -18.952 -1.419 25.890 1.00 18.40 2251 LEU B C 1
ATOM 9166 O O . LEU B 1 300 ? -18.562 -2.426 25.292 1.00 18.85 2251 LEU B O 1
ATOM 9182 N N . THR B 1 301 ? -19.926 -1.427 26.799 1.00 21.36 2252 THR B N 1
ATOM 9183 C CA . THR B 1 301 ? -20.548 -2.650 27.300 1.00 20.82 2252 THR B CA 1
ATOM 9184 C C . THR B 1 301 ? -22.066 -2.563 27.232 1.00 23.93 2252 THR B C 1
ATOM 9185 O O . THR B 1 301 ? -22.624 -1.484 27.373 1.00 21.37 2252 THR B O 1
ATOM 9196 N N . LYS B 1 302 ? -22.723 -3.704 27.029 1.00 20.29 2253 LYS B N 1
ATOM 9197 C CA . LYS B 1 302 ? -24.184 -3.747 26.970 1.00 32.33 2253 LYS B CA 1
ATOM 9198 C C . LYS B 1 302 ? -24.820 -3.386 28.316 1.00 25.16 2253 LYS B C 1
ATOM 9199 O O . LYS B 1 302 ? -25.854 -2.718 28.379 1.00 28.25 2253 LYS B O 1
ATOM 9218 N N . GLU B 1 303 ? -24.192 -3.849 29.386 1.00 22.06 2254 GLU B N 1
ATOM 9219 C CA . GLU B 1 303 ? -24.637 -3.570 30.735 1.00 25.45 2254 GLU B CA 1
ATOM 9220 C C . GLU B 1 303 ? -23.705 -2.546 31.338 1.00 23.77 2254 GLU B C 1
ATOM 9221 O O . GLU B 1 303 ? -22.528 -2.479 30.971 1.00 20.41 2254 GLU B O 1
ATOM 9233 N N . LYS B 1 304 ? -24.230 -1.761 32.270 1.00 18.28 2255 LYS B N 1
ATOM 9234 C CA . LYS B 1 304 ? -23.414 -0.857 33.066 1.00 15.41 2255 LYS B CA 1
ATOM 9235 C C . LYS B 1 304 ? -22.335 -1.608 33.809 1.00 14.81 2255 LYS B C 1
ATOM 9236 O O . LYS B 1 304 ? -22.432 -2.827 34.004 1.00 15.74 2255 LYS B O 1
ATOM 9255 N N . PHE B 1 305 ? -21.302 -0.874 34.214 1.00 15.64 2256 PHE B N 1
ATOM 9256 C CA . PHE B 1 305 ? -20.279 -1.379 35.131 1.00 17.04 2256 PHE B CA 1
ATOM 9257 C C . PHE B 1 305 ? -20.883 -1.469 36.544 1.00 15.45 2256 PHE B C 1
ATOM 9258 O O . PHE B 1 305 ? -21.936 -0.871 36.839 1.00 15.06 2256 PHE B O 1
ATOM 9275 N N . PRO B 1 306 ? -20.246 -2.232 37.445 1.00 16.91 2257 PRO B N 1
ATOM 9276 C CA . PRO B 1 306 ? -20.863 -2.376 38.771 1.00 16.68 2257 PRO B CA 1
ATOM 9277 C C . PRO B 1 306 ? -20.795 -1.120 39.650 1.00 19.08 2257 PRO B C 1
ATOM 9278 O O . PRO B 1 306 ? -21.554 -1.009 40.637 1.00 17.13 2257 PRO B O 1
ATOM 9289 N N . ASP B 1 307 ? -19.935 -0.172 39.281 1.00 17.72 2258 ASP B N 1
ATOM 9290 C CA . ASP B 1 307 ? -19.659 1.009 40.073 1.00 15.57 2258 ASP B CA 1
ATOM 9291 C C . ASP B 1 307 ? -19.090 2.012 39.082 1.00 15.08 2258 ASP B C 1
ATOM 9292 O O . ASP B 1 307 ? -19.127 1.771 37.888 1.00 14.65 2258 ASP B O 1
ATOM 9301 N N . VAL B 1 308 ? -18.609 3.138 39.584 1.00 16.32 2259 VAL B N 1
ATOM 9302 C CA . VAL B 1 308 ? -18.141 4.220 38.727 1.00 16.35 2259 VAL B CA 1
ATOM 9303 C C . VAL B 1 308 ? -17.044 3.763 37.768 1.00 19.25 2259 VAL B C 1
ATOM 9304 O O . VAL B 1 308 ? -16.278 2.846 38.071 1.00 16.67 2259 VAL B O 1
ATOM 9317 N N . CYS B 1 309 ? -16.992 4.402 36.600 1.00 13.28 2260 CYS B N 1
ATOM 9318 C CA . CYS B 1 309 ? -15.854 4.267 35.685 1.00 13.69 2260 CYS B CA 1
ATOM 9319 C C . CYS B 1 309 ? -15.009 5.515 35.856 1.00 15.89 2260 CYS B C 1
ATOM 9320 O O . CYS B 1 309 ? -15.514 6.610 35.689 1.00 17.59 2260 CYS B O 1
ATOM 9328 N N . TRP B 1 310 ? -13.730 5.348 36.207 1.00 14.89 2261 TRP B N 1
ATOM 9329 C CA . TRP B 1 310 ? -12.923 6.465 36.722 1.00 12.38 2261 TRP B CA 1
ATOM 9330 C C . TRP B 1 310 ? -11.857 6.957 35.758 1.00 13.92 2261 TRP B C 1
ATOM 9331 O O . TRP B 1 310 ? -11.634 8.151 35.663 1.00 15.40 2261 TRP B O 1
ATOM 9352 N N . ARG B 1 311 ? -11.197 6.028 35.091 1.00 12.81 2262 ARG B N 1
ATOM 9353 C CA . ARG B 1 311 ? -10.097 6.371 34.173 1.00 15.49 2262 ARG B CA 1
ATOM 9354 C C . ARG B 1 311 ? -10.119 5.522 32.915 1.00 16.58 2262 ARG B C 1
ATOM 9355 O O . ARG B 1 311 ? -10.602 4.397 32.917 1.00 12.51 2262 ARG B O 1
ATOM 9376 N N . ALA B 1 312 ? -9.591 6.082 31.829 1.00 14.10 2263 ALA B N 1
ATOM 9377 C CA . ALA B 1 312 ? -9.461 5.384 30.562 1.00 12.87 2263 ALA B CA 1
ATOM 9378 C C . ALA B 1 312 ? -8.107 5.712 29.924 1.00 12.11 2263 ALA B C 1
ATOM 9379 O O . ALA B 1 312 ? -7.631 6.848 30.010 1.00 15.79 2263 ALA B O 1
ATOM 9386 N N . SER B 1 313 ? -7.493 4.710 29.316 1.00 16.64 2264 SER B N 1
ATOM 9387 C CA . SER B 1 313 ? -6.288 4.978 28.540 1.00 16.95 2264 SER B CA 1
ATOM 9388 C C . SER B 1 313 ? -6.145 3.970 27.417 1.00 17.79 2264 SER B C 1
ATOM 9389 O O . SER B 1 313 ? -6.656 2.860 27.467 1.00 15.96 2264 SER B O 1
ATOM 9397 N N . TRP B 1 314 ? -5.450 4.394 26.366 1.00 18.38 2265 TRP B N 1
ATOM 9398 C CA . TRP B 1 314 ? -5.314 3.584 25.180 1.00 17.91 2265 TRP B CA 1
ATOM 9399 C C . TRP B 1 314 ? -3.877 3.138 25.012 1.00 17.98 2265 TRP B C 1
ATOM 9400 O O . TRP B 1 314 ? -2.960 3.843 25.394 1.00 20.29 2265 TRP B O 1
ATOM 9421 N N . SER B 1 315 ? -3.721 1.965 24.437 1.00 17.60 2266 SER B N 1
ATOM 9422 C CA . SER B 1 315 ? -2.399 1.486 24.020 1.00 17.03 2266 SER B CA 1
ATOM 9423 C C . SER B 1 315 ? -1.919 2.313 22.855 1.00 21.63 2266 SER B C 1
ATOM 9424 O O . SER B 1 315 ? -2.711 2.928 22.153 1.00 20.92 2266 SER B O 1
ATOM 9432 N N . LEU B 1 316 ? -0.605 2.331 22.655 1.00 25.61 2267 LEU B N 1
ATOM 9433 C CA . LEU B 1 316 ? -0.016 3.094 21.564 1.00 29.38 2267 LEU B CA 1
ATOM 9434 C C . LEU B 1 316 ? -0.124 2.302 20.265 1.00 31.57 2267 LEU B C 1
ATOM 9435 O O . LEU B 1 316 ? -0.121 2.866 19.178 1.00 49.41 2267 LEU B O 1
ATOM 9451 N N . SER B 1 317 ? -0.211 0.988 20.395 1.00 31.26 2268 SER B N 1
ATOM 9452 C CA . SER B 1 317 ? -0.367 0.098 19.270 1.00 42.97 2268 SER B CA 1
ATOM 9453 C C . SER B 1 317 ? -1.537 -0.844 19.555 1.00 40.16 2268 SER B C 1
ATOM 9454 O O . SER B 1 317 ? -1.697 -1.306 20.685 1.00 39.78 2268 SER B O 1
ATOM 9462 N N . GLY B 1 318 ? -2.368 -1.094 18.545 1.00 43.27 2269 GLY B N 1
ATOM 9463 C CA . GLY B 1 318 ? -3.458 -2.055 18.652 1.00 42.64 2269 GLY B CA 1
ATOM 9464 C C . GLY B 1 318 ? -4.797 -1.496 19.124 1.00 37.78 2269 GLY B C 1
ATOM 9465 O O . GLY B 1 318 ? -5.814 -2.193 19.078 1.00 34.90 2269 GLY B O 1
ATOM 9469 N N . ASN B 1 319 ? -4.804 -0.250 19.585 1.00 35.48 2270 ASN B N 1
ATOM 9470 C CA . ASN B 1 319 ? -6.036 0.384 20.030 1.00 33.24 2270 ASN B CA 1
ATOM 9471 C C . ASN B 1 319 ? -6.765 -0.425 21.108 1.00 25.66 2270 ASN B C 1
ATOM 9472 O O . ASN B 1 319 ? -7.986 -0.601 21.062 1.00 26.03 2270 ASN B O 1
ATOM 9483 N N . VAL B 1 320 ? -6.000 -0.918 22.069 1.00 21.62 2271 VAL B N 1
ATOM 9484 C CA . VAL B 1 320 ? -6.572 -1.636 23.197 1.00 19.59 2271 VAL B CA 1
ATOM 9485 C C . VAL B 1 320 ? -6.904 -0.596 24.250 1.00 16.53 2271 VAL B C 1
ATOM 9486 O O . VAL B 1 320 ? -6.129 0.321 24.477 1.00 15.76 2271 VAL B O 1
ATOM 9499 N N . LEU B 1 321 ? -8.058 -0.743 24.913 1.00 17.46 2272 LEU B N 1
ATOM 9500 C CA . LEU B 1 321 ? -8.520 0.230 25.896 1.00 18.53 2272 LEU B CA 1
ATOM 9501 C C . LEU B 1 321 ? -8.441 -0.353 27.297 1.00 16.09 2272 LEU B C 1
ATOM 9502 O O . LEU B 1 321 ? -8.832 -1.504 27.510 1.00 19.10 2272 LEU B O 1
ATOM 9518 N N . ALA B 1 322 ? -7.953 0.442 28.244 1.00 16.36 2273 ALA B N 1
ATOM 9519 C CA . ALA B 1 322 ? -7.957 0.070 29.658 1.00 17.24 2273 ALA B CA 1
ATOM 9520 C C . ALA B 1 322 ? -8.865 0.992 30.451 1.00 15.51 2273 ALA B C 1
ATOM 9521 O O . ALA B 1 322 ? -8.759 2.220 30.346 1.00 15.63 2273 ALA B O 1
ATOM 9528 N N . ILE B 1 323 ? -9.754 0.401 31.252 1.00 14.31 2274 ILE B N 1
ATOM 9529 C CA . ILE B 1 323 ? -10.670 1.177 32.086 1.00 17.55 2274 ILE B CA 1
ATOM 9530 C C . ILE B 1 323 ? -10.452 0.839 33.558 1.00 14.88 2274 ILE B C 1
ATOM 9531 O O . ILE B 1 323 ? -10.429 -0.331 33.909 1.00 17.62 2274 ILE B O 1
ATOM 9547 N N . SER B 1 324 ? -10.297 1.869 34.385 1.00 15.22 2275 SER B N 1
ATOM 9548 C CA . SER B 1 324 ? -10.212 1.735 35.844 1.00 16.85 2275 SER B CA 1
ATOM 9549 C C . SER B 1 324 ? -11.582 1.964 36.430 1.00 19.23 2275 SER B C 1
ATOM 9550 O O . SER B 1 324 ? -12.199 2.994 36.161 1.00 16.19 2275 SER B O 1
ATOM 9558 N N . GLY B 1 325 ? -12.052 1.021 37.241 1.00 20.93 2276 GLY B N 1
ATOM 9559 C CA . GLY B 1 325 ? -13.381 1.145 37.829 1.00 18.41 2276 GLY B CA 1
ATOM 9560 C C . GLY B 1 325 ? -13.353 1.258 39.327 1.00 22.20 2276 GLY B C 1
ATOM 9561 O O . GLY B 1 325 ? -12.299 1.350 39.953 1.00 21.11 2276 GLY B O 1
ATOM 9565 N N . GLY B 1 326 ? -14.541 1.264 39.922 1.00 18.69 2277 GLY B N 1
ATOM 9566 C CA . GLY B 1 326 ? -14.651 1.424 41.354 1.00 19.56 2277 GLY B CA 1
ATOM 9567 C C . GLY B 1 326 ? -14.669 0.151 42.177 1.00 22.00 2277 GLY B C 1
ATOM 9568 O O . GLY B 1 326 ? -14.964 0.228 43.384 1.00 18.67 2277 GLY B O 1
ATOM 9572 N N . ASP B 1 327 ? -14.375 -0.991 41.546 1.00 22.70 2278 ASP B N 1
ATOM 9573 C CA . ASP B 1 327 ? -14.296 -2.269 42.245 1.00 23.36 2278 ASP B CA 1
ATOM 9574 C C . ASP B 1 327 ? -12.874 -2.834 42.157 1.00 20.67 2278 ASP B C 1
ATOM 9575 O O . ASP B 1 327 ? -12.658 -4.049 42.143 1.00 21.32 2278 ASP B O 1
ATOM 9584 N N . ASN B 1 328 ? -11.925 -1.912 42.125 1.00 21.12 2279 ASN B N 1
ATOM 9585 C CA . ASN B 1 328 ? -10.499 -2.205 42.184 1.00 24.37 2279 ASN B CA 1
ATOM 9586 C C . ASN B 1 328 ? -10.002 -3.057 41.010 1.00 28.64 2279 ASN B C 1
ATOM 9587 O O . ASN B 1 328 ? -9.070 -3.840 41.166 1.00 27.65 2279 ASN B O 1
ATOM 9598 N N . LYS B 1 329 ? -10.626 -2.913 39.843 1.00 21.03 2280 LYS B N 1
ATOM 9599 C CA . LYS B 1 329 ? -10.193 -3.639 38.657 1.00 19.41 2280 LYS B CA 1
ATOM 9600 C C . LYS B 1 329 ? -9.781 -2.707 37.524 1.00 18.83 2280 LYS B C 1
ATOM 9601 O O . LYS B 1 329 ? -10.339 -1.623 37.361 1.00 21.92 2280 LYS B O 1
ATOM 9620 N N . VAL B 1 330 ? -8.826 -3.162 36.723 1.00 19.65 2281 VAL B N 1
ATOM 9621 C CA . VAL B 1 330 ? -8.581 -2.581 35.401 1.00 21.42 2281 VAL B CA 1
ATOM 9622 C C . VAL B 1 330 ? -9.004 -3.610 34.353 1.00 20.32 2281 VAL B C 1
ATOM 9623 O O . VAL B 1 330 ? -8.511 -4.738 34.322 1.00 24.17 2281 VAL B O 1
ATOM 9636 N N . THR B 1 331 ? -9.965 -3.238 33.530 1.00 15.68 2282 THR B N 1
ATOM 9637 C CA . THR B 1 331 ? -10.452 -4.087 32.466 1.00 18.57 2282 THR B CA 1
ATOM 9638 C C . THR B 1 331 ? -9.939 -3.613 31.089 1.00 18.45 2282 THR B C 1
ATOM 9639 O O . THR B 1 331 ? -9.829 -2.408 30.833 1.00 17.51 2282 THR B O 1
ATOM 9650 N N . LEU B 1 332 ? -9.591 -4.573 30.234 1.00 19.52 2283 LEU B N 1
ATOM 9651 C CA . LEU B 1 332 ? -9.066 -4.289 28.895 1.00 17.13 2283 LEU B CA 1
ATOM 9652 C C . LEU B 1 332 ? -10.081 -4.686 27.834 1.00 16.61 2283 LEU B C 1
ATOM 9653 O O . LEU B 1 332 ? -10.834 -5.655 28.001 1.00 21.15 2283 LEU B O 1
ATOM 9669 N N . TRP B 1 333 ? -10.106 -3.927 26.751 1.00 15.79 2284 TRP B N 1
ATOM 9670 C CA . TRP B 1 333 ? -11.125 -4.060 25.726 1.00 18.68 2284 TRP B CA 1
ATOM 9671 C C . TRP B 1 333 ? -10.526 -3.887 24.333 1.00 19.16 2284 TRP B C 1
ATOM 9672 O O . TRP B 1 333 ? -9.643 -3.058 24.128 1.00 19.86 2284 TRP B O 1
ATOM 9693 N N . LYS B 1 334 ? -11.009 -4.698 23.395 1.00 19.66 2285 LYS B N 1
ATOM 9694 C CA . LYS B 1 334 ? -10.568 -4.631 22.003 1.00 20.25 2285 LYS B CA 1
ATOM 9695 C C . LYS B 1 334 ? -11.771 -4.649 21.082 1.00 21.59 2285 LYS B C 1
ATOM 9696 O O . LYS B 1 334 ? -12.794 -5.266 21.388 1.00 25.39 2285 LYS B O 1
ATOM 9715 N N . GLU B 1 335 ? -11.638 -3.993 19.941 1.00 24.60 2286 GLU B N 1
ATOM 9716 C CA . GLU B 1 335 ? -12.702 -3.959 18.957 1.00 23.05 2286 GLU B CA 1
ATOM 9717 C C . GLU B 1 335 ? -12.616 -5.203 18.051 1.00 25.77 2286 GLU B C 1
ATOM 9718 O O . GLU B 1 335 ? -11.538 -5.562 17.575 1.00 28.79 2286 GLU B O 1
ATOM 9730 N N . ASN B 1 336 ? -13.738 -5.863 17.818 1.00 28.09 2287 ASN B N 1
ATOM 9731 C CA . ASN B 1 336 ? -13.729 -7.007 16.905 1.00 33.66 2287 ASN B CA 1
ATOM 9732 C C . ASN B 1 336 ? -14.005 -6.540 15.469 1.00 40.43 2287 ASN B C 1
ATOM 9733 O O . ASN B 1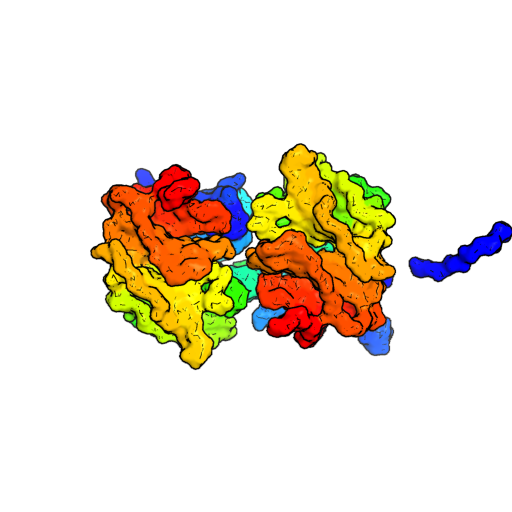 336 ? -14.244 -5.356 15.231 1.00 29.77 2287 ASN B O 1
ATOM 9744 N N . ILE B 1 337 ? -13.954 -7.461 14.510 1.00 40.46 2288 ILE B N 1
ATOM 9745 C CA . ILE B 1 337 ? -14.107 -7.090 13.104 1.00 35.12 2288 ILE B CA 1
ATOM 9746 C C . ILE B 1 337 ? -15.508 -6.544 12.813 1.00 37.49 2288 ILE B C 1
ATOM 9747 O O . ILE B 1 337 ? -15.740 -5.935 11.769 1.00 44.68 2288 ILE B O 1
ATOM 9763 N N . GLN B 1 338 ? -16.431 -6.768 13.739 1.00 38.25 2289 GLN B N 1
ATOM 9764 C CA . GLN B 1 338 ? -17.812 -6.322 13.598 1.00 41.55 2289 GLN B CA 1
ATOM 9765 C C . GLN B 1 338 ? -18.076 -4.959 14.273 1.00 37.81 2289 GLN B C 1
ATOM 9766 O O . GLN B 1 338 ? -19.230 -4.537 14.401 1.00 38.12 2289 GLN B O 1
ATOM 9780 N N . GLY B 1 339 ? -17.010 -4.289 14.711 1.00 36.99 2290 GLY B N 1
ATOM 9781 C CA . GLY B 1 339 ? -17.109 -2.958 15.294 1.00 30.02 2290 GLY B CA 1
ATOM 9782 C C . GLY B 1 339 ? -17.612 -2.947 16.727 1.00 37.93 2290 GLY B C 1
ATOM 9783 O O . GLY B 1 339 ? -17.907 -1.883 17.271 1.00 34.38 2290 GLY B O 1
ATOM 9787 N N . LYS B 1 340 ? -17.717 -4.129 17.332 1.00 28.79 2291 LYS B N 1
ATOM 9788 C CA . LYS B 1 340 ? -18.139 -4.269 18.721 1.00 26.21 2291 LYS B CA 1
ATOM 9789 C C . LYS B 1 340 ? -16.956 -4.473 19.661 1.00 27.52 2291 LYS B C 1
ATOM 9790 O O . LYS B 1 340 ? -15.911 -4.994 19.265 1.00 28.94 2291 LYS B O 1
ATOM 9809 N N . TRP B 1 341 ? -17.126 -4.062 20.913 1.00 26.86 2292 TRP B N 1
ATOM 9810 C CA . TRP B 1 341 ? -16.067 -4.188 21.898 1.00 25.79 2292 TRP B CA 1
ATOM 9811 C C . TRP B 1 341 ? -16.237 -5.449 22.718 1.00 21.65 2292 TRP B C 1
ATOM 9812 O O . TRP B 1 341 ? -17.342 -5.818 23.115 1.00 28.62 2292 TRP B O 1
ATOM 9833 N N . GLU B 1 342 ? -15.118 -6.124 22.942 1.00 25.58 2293 GLU B N 1
ATOM 9834 C CA . GLU B 1 342 ? -15.113 -7.372 23.669 1.00 24.54 2293 GLU B CA 1
ATOM 9835 C C . GLU B 1 342 ? -14.032 -7.328 24.716 1.00 27.82 2293 GLU B C 1
ATOM 9836 O O . GLU B 1 342 ? -13.058 -6.601 24.575 1.00 26.13 2293 GLU B O 1
ATOM 9848 N N . SER B 1 343 ? -14.197 -8.111 25.771 1.00 26.14 2294 SER B N 1
ATOM 9849 C CA . SER B 1 343 ? -13.194 -8.149 26.818 1.00 29.49 2294 SER B CA 1
ATOM 9850 C C . SER B 1 343 ? -11.868 -8.698 26.301 1.00 38.02 2294 SER B C 1
ATOM 9851 O O . SER B 1 343 ? -11.833 -9.709 25.601 1.00 40.14 2294 SER B O 1
ATOM 9859 N N . ALA B 1 344 ? -10.782 -8.012 26.649 1.00 30.86 2295 ALA B N 1
ATOM 9860 C CA . ALA B 1 344 ? -9.426 -8.490 26.388 1.00 29.50 2295 ALA B CA 1
ATOM 9861 C C . ALA B 1 344 ? -8.723 -8.833 27.702 1.00 31.46 2295 ALA B C 1
ATOM 9862 O O . ALA B 1 344 ? -7.501 -8.711 27.815 1.00 36.88 2295 ALA B O 1
ATOM 9869 N N . GLY B 1 345 ? -9.492 -9.277 28.686 1.00 31.48 2296 GLY B N 1
ATOM 9870 C CA . GLY B 1 345 ? -8.953 -9.609 29.991 1.00 35.35 2296 GLY B CA 1
ATOM 9871 C C . GLY B 1 345 ? -9.025 -8.500 31.020 1.00 35.82 2296 GLY B C 1
ATOM 9872 O O . GLY B 1 345 ? -9.611 -7.449 30.787 1.00 31.59 2296 GLY B O 1
ATOM 9876 N N . GLU B 1 346 ? -8.443 -8.758 32.183 1.00 34.33 2297 GLU B N 1
ATOM 9877 C CA . GLU B 1 346 ? -8.309 -7.744 33.215 1.00 28.30 2297 GLU B CA 1
ATOM 9878 C C . GLU B 1 346 ? -6.910 -7.842 33.809 1.00 37.75 2297 GLU B C 1
ATOM 9879 O O . GLU B 1 346 ? -6.272 -8.884 33.727 1.00 35.11 2297 GLU B O 1
ATOM 9891 N N . VAL B 1 347 ? -6.423 -6.746 34.378 1.00 35.81 2298 VAL B N 1
ATOM 9892 C CA . VAL B 1 347 ? -5.033 -6.676 34.814 1.00 41.65 2298 VAL B CA 1
ATOM 9893 C C . VAL B 1 347 ? -4.854 -7.287 36.196 1.00 43.34 2298 VAL B C 1
ATOM 9894 O O . VAL B 1 347 ? -5.823 -7.459 36.933 1.00 39.14 2298 VAL B O 1
#